Protein 2YZK (pdb70)

Solvent-accessible surface area: 27134 Å² total

Secondary structure (DSSP, 8-state):
-HHHHHHHTSEEEEEEE-TTS-EEEEEE--TTTT-HHHHHHHHHHHHHHHHHHHHH-SEEEEETTTTHHHH--HHHHT--EEEE--PPTTS------BT-PPSSEEEEEEEEESSSHHHHHHHHHHHHTT-EEEEEEEEEE--SSHHHHHH---EEEEEEEHHHHHHHTT---/-HHHHHHTT-EEEEEEE-TTS-EEEEEE--GGGG-HHHHHHHHHHHHHHHHHHHHT-SEEEEETTTTHHHH--HHHHT--EEEE-----BT-PPSSEEEEEEEEESSSHHHHHHHHHHHHTT-EEEEEEEEEE-SSSHHHHHH---EEEEEEEHHHHHHHTT-/-HHHHHHTT-EEEEEEE-TTS-EEEEEE--GGGG-HHHHHHHHHHHHHHHHHHHHTSSEEEEETTTTHHHH--H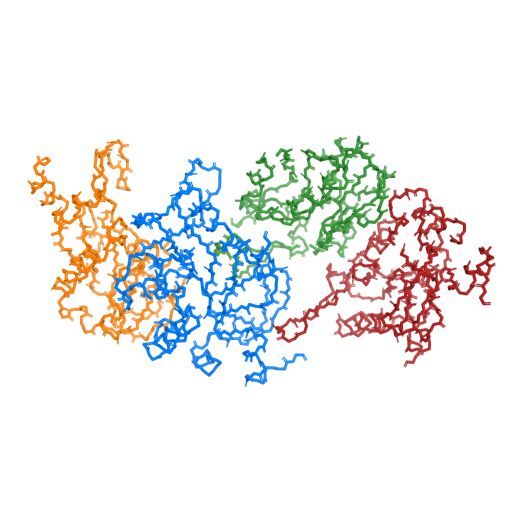HHHT--EEEE----BT-PPSSEEEEEEEEESSSHHHHHHHHHHHHTT-EEEEEEEEEE-SSSHHHHHH---EEEEEEEHHHHHHHHT-/-HHHHHHHTSEEEEEEE-TTS-EEEEEE--TTTT-HHHHHHHHHHHHHHHHHHHHH-SEEEEETTTTHHHH--HHHHT--EEEE--PPTTS-EE---BT-PPSSEEEEEEEEESSSHHHHHHHHHHHHTT-EEEEEEEEEE--SSHHHHHH---EEEEEEEHHHHHHHTT---

Sequence (671 aa):
LAKVLKKRGAVLRGDFVLSSGRRSSVYIDRRLLGDESSYSVALDLLLEVGGQDLARSSAVIGVATGGLPWAALALRLSKPLGYVRPERKGHGTLSQVEGDPPKGRVVVVDDVATTGTSIAKSIEVLRSNGYTVGTALVLVDRGEGAGELLARGVRLVSVATLKTILEKLGWGGLAKVLKKRGAVLRGDFVLSSGRRSSVYIDRRLLGDESSYSVALDLLLEVGGQDLARSSAVIGVATGGLPWAALALRLSKPLGYVRPSQVEGDPPKGRVVVVDDVATTGTSIAKSIEVLRSNGYTVGTALVLVDRGEGAGELLARGVRLVSVATLKTILEKLGWLAKVLKKRGAVLRGDFVLSSGRRSSVYIDRRLLGDESSYSVALDLLLEVGGQDLARSSAVIGVATGGLPWAALALRLSKPLGYVRSQVEGDPPKGRVVVVDDVATTGTSIAKSIEVLRSNGYTVGTALVLVDRGEGAGELLARGVRLVSVATLKTILEKLGWLAKVLKKRGAVLRGDFVLSSGRRSSVYIDRRLLGDESSYSVALDLLLEVGGQDLARSSAVIGVATGGLPWAALALRLSKPLGYVRPERKGHGTLSQVEGDPPKGRVVVVDDVATTGTSIAKSIEVLRSNGYTVGTALVLVDRGEGAGELLARGVRLVSVATLKTILEKLGWGG

Nearest PDB structures (foldseek):
  2yzk-assembly1_B  TM=1.004E+00  e=3.132E-36  Aeropyrum pernix
  2yzk-assembly2_C  TM=9.948E-01  e=4.560E-33  Aeropyrum pernix
  2yzk-assembly2_D  TM=9.717E-01  e=5.375E-31  Aeropyrum pernix
  3m3h-assembly1_A-2  TM=8.315E-01  e=2.868E-12  Bacillus anthracis str. 'Ames Ancestor'
  3dez-assembly1_B  TM=8.670E-01  e=4.030E-11  Streptococcus mutans

InterPro domains:
  IPR000836 Phosphoribosyltransferase domain [PF00156] (69-159)
  IPR000836 Phosphoribosyltransferase domain [cd06223] (52-173)
  IPR004467 Orotate phosphoribosyl transferase domain [TIGR00336] (14-177)
  IPR023031 Orotate phosphoribosyltransferase [MF_01208] (1-186)
  IPR029057 Phosphoribosyltransferase-like [G3DSA:3.40.50.2020] (9-186)
  IPR029057 Phosphoribosyltransferase-like [SSF53271] (6-181)

B-factor: mean 17.28, std 7.79, range [5.37, 73.5]

Foldseek 3Di:
DLVLCVVQVQWPAPWDADPVRDIDRIDGHVSQVVDCVRVVVLLVLQPVQCPVLQLVAQAEEELPDQRVVSRCVCVVSVHQYWYWYDDDPDPPDDTDTHSPRDAEEYEYEHAEAEQQVSVVVRQVRNVVVRHHYAEYEYAEYQPHHNQVVSVVRHHYIYSYYPVVSCVVVVVDD/DLVLQVVLVQKAADWDQDPLRDIDGIDGHCSQVVDPVSVVVLLVLQPVQCPVLQLVFQEEEEQPDQRPVSRCVCVVSVHQYWYPDLPATHRPGDAEEYEYEGAEAAQLSSVVSGQVRCVVVRHHYQEYEYAEYAPNNNQVVSVVRHHYIYSYYVVVSCVVVVD/DLVLQVVQVQKAADWDQDPLRDIDRIDGHVSQVVDPVRVVVLLVLLCVFPVPVQLVAQAEEEQPDARVVSRCVCVVNVHQYWYPVPATHRPGDAEEYEYEGAEAAQLVSVVVRQVRCVVVRHHYQEYEYAEYAPRNNQVVSVVRHHYIYSYYVVVSCVVVVD/DLVLCVVLVQWPAPWDADPVRDTDRIDGHCSQVVDPVSVVVLLVLLCVFCPPLQLVFQEEEEAPDQRVVSRVVCVVSVHQYWYWYDDDPDPPDDTDTHSCGDAEEYEYEGAEAEQLVSVVVRCVRNVVVRHHYAEYEYAEYQPHHNQVVSVVRHHYIYSYYPVVSCVVVVVDD

Organism: Aeropyrum pernix (strain ATCC 700893 / DSM 11879 / JCM 9820 / NBRC 100138 / K1) (NCBI:txid272557)

Radius of gyration: 28.71 Å; Cα contacts (8 Å, |Δi|>4): 1534; chains: 4; bounding box: 90×45×59 Å

Structure (mmCIF, N/CA/C/O backbone):
data_2YZK
#
_entry.id   2YZK
#
_cell.length_a   60.628
_cell.length_b   80.552
_cell.length_c   118.432
_cell.angle_alpha   90.00
_cell.angle_beta   90.00
_cell.angle_gamma   90.00
#
_symmetry.space_group_name_H-M   'P 21 21 21'
#
loop_
_entity.id
_entity.type
_entity.pdbx_description
1 polymer 'Orotate phosphoribosyltransferase'
2 non-polymer 'PHOSPHATE ION'
3 water water
#
loop_
_atom_site.group_PDB
_atom_site.id
_atom_site.type_symbol
_atom_site.label_atom_id
_atom_site.label_alt_id
_atom_site.label_comp_id
_atom_site.label_asym_id
_atom_site.label_entity_id
_atom_site.label_seq_id
_atom_site.pdbx_PDB_ins_code
_atom_site.Cartn_x
_atom_site.Cartn_y
_atom_site.Cartn_z
_atom_site.occupancy
_atom_site.B_iso_or_equiv
_atom_site.auth_seq_id
_atom_site.auth_comp_id
_atom_site.auth_asym_id
_atom_site.auth_atom_id
_atom_site.pdbx_PDB_model_num
ATOM 9 N N . LEU A 1 2 ? 40.081 5.213 6.318 1.00 44.33 2 LEU A N 1
ATOM 10 C CA . LEU A 1 2 ? 41.032 4.648 7.267 1.00 41.17 2 LEU A CA 1
ATOM 11 C C . LEU A 1 2 ? 40.601 3.281 7.783 1.00 38.65 2 LEU A C 1
ATOM 12 O O . LEU A 1 2 ? 41.409 2.357 7.845 1.00 38.18 2 LEU A O 1
ATOM 17 N N . ALA A 1 3 ? 39.329 3.167 8.156 1.00 36.33 3 ALA A N 1
ATOM 18 C CA . ALA A 1 3 ? 38.767 1.929 8.695 1.00 34.06 3 ALA A CA 1
ATOM 19 C C . ALA A 1 3 ? 39.360 0.655 8.096 1.00 32.53 3 ALA A C 1
ATOM 20 O O . ALA A 1 3 ? 39.823 -0.221 8.825 1.00 30.69 3 ALA A O 1
ATOM 22 N N . LYS A 1 4 ? 39.344 0.553 6.771 1.00 30.76 4 LYS A N 1
ATOM 23 C CA . LYS A 1 4 ? 39.877 -0.624 6.098 1.00 30.04 4 LYS A CA 1
ATOM 24 C C . LYS A 1 4 ? 41.361 -0.825 6.394 1.00 27.86 4 LYS A C 1
ATOM 25 O O . LYS A 1 4 ? 41.780 -1.913 6.793 1.00 26.64 4 LYS A O 1
ATOM 31 N N . VAL A 1 5 ? 42.148 0.230 6.201 1.00 25.28 5 VAL A N 1
ATOM 32 C CA . VAL A 1 5 ? 43.588 0.181 6.442 1.00 23.39 5 VAL A CA 1
ATOM 33 C C . VAL A 1 5 ? 43.895 -0.114 7.907 1.00 22.09 5 VAL A C 1
ATOM 34 O O . VAL A 1 5 ? 44.827 -0.856 8.220 1.00 20.71 5 VAL A O 1
ATOM 38 N N . LEU A 1 6 ? 43.106 0.473 8.801 1.00 20.93 6 LEU A N 1
ATOM 39 C CA . LEU A 1 6 ? 43.295 0.275 10.229 1.00 20.84 6 LEU A CA 1
ATOM 40 C C . LEU A 1 6 ? 43.104 -1.187 10.607 1.00 20.94 6 LEU A C 1
ATOM 41 O O . LEU A 1 6 ? 43.898 -1.751 11.359 1.00 19.86 6 LEU A O 1
ATOM 46 N N . LYS A 1 7 ? 42.051 -1.800 10.075 1.00 20.81 7 LYS A N 1
ATOM 47 C CA . LYS A 1 7 ? 41.762 -3.199 10.364 1.00 22.91 7 LYS A CA 1
ATOM 48 C C . LYS A 1 7 ? 42.890 -4.083 9.838 1.00 22.91 7 LYS A C 1
ATOM 49 O O . LYS A 1 7 ? 43.349 -4.996 10.529 1.00 22.81 7 LYS A O 1
ATOM 55 N N . LYS A 1 8 ? 43.339 -3.793 8.620 1.00 22.66 8 LYS A N 1
ATOM 56 C CA . LYS A 1 8 ? 44.412 -4.551 7.976 1.00 22.52 8 LYS A CA 1
ATOM 57 C C . LYS A 1 8 ? 45.697 -4.584 8.802 1.00 20.86 8 LYS A C 1
ATOM 58 O O . LYS A 1 8 ? 46.344 -5.626 8.928 1.00 18.41 8 LYS A O 1
ATOM 64 N N . ARG A 1 9 ? 46.069 -3.432 9.349 1.00 17.12 9 ARG A N 1
ATOM 65 C CA . ARG A 1 9 ? 47.290 -3.314 10.141 1.00 17.63 9 ARG A CA 1
ATOM 66 C C . ARG A 1 9 ? 47.115 -3.612 11.628 1.00 17.64 9 ARG A C 1
ATOM 67 O O . ARG A 1 9 ? 48.071 -3.526 12.394 1.00 17.77 9 ARG A O 1
ATOM 75 N N . GLY A 1 10 ? 45.903 -3.961 12.041 1.00 18.36 10 GLY A N 1
ATOM 76 C CA . GLY A 1 10 ? 45.678 -4.241 13.448 1.00 18.65 10 GLY A CA 1
ATOM 77 C C . GLY A 1 10 ? 45.700 -2.974 14.285 1.00 18.92 10 GLY A C 1
ATOM 78 O O . GLY A 1 10 ? 45.919 -3.022 15.499 1.00 20.45 10 GLY A O 1
ATOM 79 N N . ALA A 1 11 ? 45.480 -1.834 13.638 1.00 18.09 11 ALA A N 1
ATOM 80 C CA . ALA A 1 11 ? 45.469 -0.548 14.330 1.00 18.98 11 ALA A CA 1
ATOM 81 C C . ALA A 1 11 ? 44.187 -0.425 15.152 1.00 19.58 11 ALA A C 1
ATOM 82 O O . ALA A 1 11 ? 44.027 0.490 15.959 1.00 19.30 11 ALA A O 1
ATOM 84 N N . VAL A 1 12 ? 43.271 -1.356 14.918 1.00 20.51 12 VAL A N 1
ATOM 85 C CA . VAL A 1 12 ? 42.014 -1.425 15.648 1.00 23.19 12 VAL A CA 1
ATOM 86 C C . VAL A 1 12 ? 41.932 -2.889 16.054 1.00 23.92 12 VAL A C 1
ATOM 87 O O . VAL A 1 12 ? 41.689 -3.759 15.218 1.00 26.17 12 VAL A O 1
ATOM 91 N N . LEU A 1 13 ? 42.159 -3.155 17.336 1.00 23.11 13 LEU A N 1
ATOM 92 C CA . LEU A 1 13 ? 42.159 -4.516 17.853 1.00 22.45 13 LEU A CA 1
ATOM 93 C C . LEU A 1 13 ? 41.017 -4.834 18.808 1.00 22.21 13 LEU A C 1
ATOM 94 O O . LEU A 1 13 ? 40.731 -4.078 19.736 1.00 20.53 13 LEU A O 1
ATOM 99 N N . ARG A 1 14 ? 40.380 -5.976 18.570 1.00 21.10 14 ARG A N 1
ATOM 100 C CA . ARG A 1 14 ? 39.282 -6.446 19.400 1.00 21.80 14 ARG A CA 1
ATOM 101 C C . ARG A 1 14 ? 39.870 -7.117 20.640 1.00 21.60 14 ARG A C 1
ATOM 102 O O . ARG A 1 14 ? 40.848 -7.857 20.544 1.00 21.95 14 ARG A O 1
ATOM 110 N N . GLY A 1 15 ? 39.273 -6.865 21.800 1.00 21.35 15 GLY A N 1
ATOM 111 C CA . GLY A 1 15 ? 39.769 -7.472 23.021 1.00 20.12 15 GLY A CA 1
ATOM 112 C C . GLY A 1 15 ? 39.040 -6.999 24.261 1.00 19.92 15 GLY A C 1
ATOM 113 O O . GLY A 1 15 ? 37.870 -6.622 24.210 1.00 19.05 15 GLY A O 1
ATOM 114 N N . ASP A 1 16 ? 39.739 -7.024 25.387 1.00 20.03 16 ASP A N 1
ATOM 115 C CA . ASP A 1 16 ? 39.167 -6.596 26.654 1.00 21.32 16 ASP A CA 1
ATOM 116 C C . ASP A 1 16 ? 40.224 -5.718 27.301 1.00 20.46 16 ASP A C 1
ATOM 117 O O . ASP A 1 16 ? 41.211 -6.214 27.843 1.00 22.06 16 ASP A O 1
ATOM 122 N N . PHE A 1 17 ? 40.014 -4.409 27.232 1.00 19.76 17 PHE A N 1
ATOM 123 C CA . PHE A 1 17 ? 40.981 -3.458 27.756 1.00 18.51 17 PHE A CA 1
ATOM 124 C C . PHE A 1 17 ? 40.403 -2.454 28.738 1.00 19.10 17 PHE A C 1
ATOM 125 O O . PHE A 1 17 ? 39.189 -2.323 28.883 1.00 19.56 17 PHE A O 1
ATOM 133 N N . VAL A 1 18 ? 41.308 -1.751 29.409 1.00 19.93 18 VAL A N 1
ATOM 134 C CA . VAL A 1 18 ? 40.964 -0.705 30.359 1.00 19.38 18 VAL A CA 1
ATOM 135 C C . VAL A 1 18 ? 41.751 0.501 29.872 1.00 18.92 18 VAL A C 1
ATOM 136 O O . VAL A 1 18 ? 42.957 0.400 29.659 1.00 18.40 18 VAL A O 1
ATOM 140 N N . LEU A 1 19 ? 41.072 1.628 29.677 1.00 18.97 19 LEU A N 1
ATOM 141 C CA . LEU A 1 19 ? 41.737 2.840 29.203 1.00 19.81 19 LEU A CA 1
ATOM 142 C C . LEU A 1 19 ? 42.100 3.769 30.363 1.00 19.93 19 LEU A C 1
ATOM 143 O O . LEU A 1 19 ? 41.558 3.646 31.463 1.00 20.78 19 LEU A O 1
ATOM 148 N N . SER A 1 20 ? 43.015 4.701 30.108 1.00 20.64 20 SER A N 1
ATOM 149 C CA . SER A 1 20 ? 43.456 5.646 31.132 1.00 22.08 20 SER A CA 1
ATOM 150 C C . SER A 1 20 ? 42.310 6.529 31.609 1.00 22.56 20 SER A C 1
ATOM 151 O O . SER A 1 20 ? 42.442 7.259 32.590 1.00 22.80 20 SER A O 1
ATOM 154 N N . SER A 1 21 ? 41.187 6.465 30.901 1.00 22.81 21 SER A N 1
ATOM 155 C CA . SER A 1 21 ? 40.008 7.238 31.263 1.00 22.90 21 SER A CA 1
ATOM 156 C C . SER A 1 21 ? 39.277 6.484 32.370 1.00 23.23 21 SER A C 1
ATOM 157 O O . SER A 1 21 ? 38.459 7.054 33.096 1.00 24.28 21 SER A O 1
ATOM 160 N N . GLY A 1 22 ? 39.589 5.197 32.491 1.00 22.82 22 GLY A N 1
ATOM 161 C CA . GLY A 1 22 ? 38.958 4.362 33.497 1.00 22.75 22 GLY A CA 1
ATOM 162 C C . GLY A 1 22 ? 37.888 3.474 32.888 1.00 22.16 22 GLY A C 1
ATOM 163 O O . GLY A 1 22 ? 37.421 2.524 33.514 1.00 21.38 22 GLY A O 1
ATOM 164 N N . ARG A 1 23 ? 37.501 3.783 31.655 1.00 21.61 23 ARG A N 1
ATOM 165 C CA . ARG A 1 23 ? 36.473 3.011 30.970 1.00 21.37 23 ARG A CA 1
ATOM 166 C C . ARG A 1 23 ? 36.981 1.676 30.451 1.00 19.77 23 ARG A C 1
ATOM 167 O O . ARG A 1 23 ? 38.149 1.545 30.083 1.00 19.15 23 ARG A O 1
ATOM 175 N N . ARG A 1 24 ? 36.095 0.683 30.431 1.00 17.90 24 ARG A N 1
ATOM 176 C CA . ARG A 1 24 ? 36.437 -0.639 29.916 1.00 17.27 24 ARG A CA 1
ATOM 177 C C . ARG A 1 24 ? 36.096 -0.572 28.433 1.00 16.60 24 ARG A C 1
ATOM 178 O O . ARG A 1 24 ? 35.079 0.008 28.058 1.00 13.82 24 ARG A O 1
ATOM 186 N N . SER A 1 25 ? 36.936 -1.166 27.592 1.00 14.41 25 SER A N 1
ATOM 187 C CA . SER A 1 25 ? 36.715 -1.112 26.153 1.00 14.81 25 SER A CA 1
ATOM 188 C C . SER A 1 25 ? 36.953 -2.446 25.459 1.00 13.52 25 SER A C 1
ATOM 189 O O . SER A 1 25 ? 37.810 -3.224 25.869 1.00 15.45 25 SER A O 1
ATOM 192 N N . SER A 1 26 ? 36.183 -2.699 24.406 1.00 13.41 26 SER A N 1
ATOM 193 C CA . SER A 1 26 ? 36.321 -3.922 23.629 1.00 13.13 26 SER A CA 1
ATOM 194 C C . SER A 1 26 ? 37.301 -3.672 22.484 1.00 12.96 26 SER A C 1
ATOM 195 O O . SER A 1 26 ? 37.607 -4.579 21.707 1.00 13.22 26 SER A O 1
ATOM 198 N N . VAL A 1 27 ? 37.790 -2.439 22.383 1.00 13.16 27 VAL A N 1
ATOM 199 C CA . VAL A 1 27 ? 38.726 -2.090 21.319 1.00 13.42 27 VAL A CA 1
ATOM 200 C C . VAL A 1 27 ? 39.970 -1.353 21.809 1.00 14.48 27 VAL A C 1
ATOM 201 O O . VAL A 1 27 ? 39.906 -0.543 22.733 1.00 13.65 27 VAL A O 1
ATOM 205 N N . TYR A 1 28 ? 41.102 -1.660 21.181 1.00 15.06 28 TYR A N 1
ATOM 206 C CA . TYR A 1 28 ? 42.362 -1.004 21.492 1.00 14.96 28 TYR A CA 1
ATOM 207 C C . TYR A 1 28 ? 42.797 -0.346 20.191 1.00 16.04 28 TYR A C 1
ATOM 208 O O . TYR A 1 28 ? 42.850 -0.995 19.143 1.00 13.39 28 TYR A O 1
ATOM 217 N N . ILE A 1 29 ? 43.101 0.942 20.261 1.00 16.22 29 ILE A N 1
ATOM 218 C CA . ILE A 1 29 ? 43.509 1.692 19.083 1.00 18.01 29 ILE A CA 1
ATOM 219 C C . ILE A 1 29 ? 45.007 1.956 19.103 1.00 18.30 29 ILE A C 1
ATOM 220 O O . ILE A 1 29 ? 45.560 2.348 20.129 1.00 18.63 29 ILE A O 1
ATOM 225 N N . ASP A 1 30 ? 45.668 1.727 17.973 1.00 18.19 30 ASP A N 1
ATOM 226 C CA . ASP A 1 30 ? 47.103 1.970 17.887 1.00 17.20 30 ASP A CA 1
ATOM 227 C C . ASP A 1 30 ? 47.481 2.401 16.476 1.00 17.15 30 ASP A C 1
ATOM 228 O O . ASP A 1 30 ? 47.769 1.574 15.610 1.00 14.40 30 ASP A O 1
ATOM 241 N N . ARG A 1 32 ? 50.090 3.717 15.542 1.00 13.00 32 ARG A N 1
ATOM 242 C CA . ARG A 1 32 ? 51.500 3.471 15.261 1.00 11.10 32 ARG A CA 1
ATOM 243 C C . ARG A 1 32 ? 51.676 2.294 14.306 1.00 10.21 32 ARG A C 1
ATOM 244 O O . ARG A 1 32 ? 52.644 2.239 13.549 1.00 8.89 32 ARG A O 1
ATOM 252 N N . ARG A 1 33 ? 50.737 1.356 14.331 1.00 10.56 33 ARG A N 1
ATOM 253 C CA . ARG A 1 33 ? 50.838 0.191 13.463 1.00 10.94 33 ARG A CA 1
ATOM 254 C C . ARG A 1 33 ? 50.735 0.515 11.976 1.00 10.80 33 ARG A C 1
ATOM 255 O O . ARG A 1 33 ? 51.086 -0.304 11.135 1.00 10.47 33 ARG A O 1
ATOM 263 N N . LEU A 1 34 ? 50.272 1.713 11.642 1.00 10.79 34 LEU A N 1
ATOM 264 C CA . LEU A 1 34 ? 50.179 2.091 10.238 1.00 10.21 34 LEU A CA 1
ATOM 265 C C . LEU A 1 34 ? 51.564 2.419 9.679 1.00 9.97 34 LEU A C 1
ATOM 266 O O . LEU A 1 34 ? 51.788 2.361 8.469 1.00 10.09 34 LEU A O 1
ATOM 271 N N . LEU A 1 35 ? 52.489 2.767 10.567 1.00 8.90 35 LEU A N 1
ATOM 272 C CA . LEU A 1 35 ? 53.838 3.149 10.148 1.00 9.39 35 LEU A CA 1
ATOM 273 C C . LEU A 1 35 ? 54.664 2.024 9.542 1.00 8.26 35 LEU A C 1
ATOM 274 O O . LEU A 1 35 ? 55.543 2.269 8.716 1.00 9.19 35 LEU A O 1
ATOM 279 N N . GLY A 1 36 ? 54.372 0.791 9.940 1.00 8.10 36 GLY A N 1
ATOM 280 C CA . GLY A 1 36 ? 55.129 -0.340 9.431 1.00 9.55 36 GLY A CA 1
ATOM 281 C C . GLY A 1 36 ? 54.740 -0.834 8.046 1.00 11.01 36 GLY A C 1
ATOM 282 O O . GLY A 1 36 ? 55.121 -1.935 7.659 1.00 12.87 36 GLY A O 1
ATOM 283 N N . ASP A 1 37 ? 53.985 -0.033 7.301 1.00 10.65 37 ASP A N 1
ATOM 284 C CA . ASP A 1 37 ? 53.568 -0.410 5.948 1.00 11.77 37 ASP A CA 1
ATOM 285 C C . ASP A 1 37 ? 53.420 0.862 5.116 1.00 12.30 37 ASP A C 1
ATOM 286 O O . ASP A 1 37 ? 52.535 1.673 5.376 1.00 12.13 37 ASP A O 1
ATOM 291 N N . GLU A 1 38 ? 54.284 1.038 4.118 1.00 13.03 38 GLU A N 1
ATOM 292 C CA . GLU A 1 38 ? 54.239 2.238 3.287 1.00 13.60 38 GLU A CA 1
ATOM 293 C C . GLU A 1 38 ? 52.852 2.468 2.696 1.00 13.71 38 GLU A C 1
ATOM 294 O O . GLU A 1 38 ? 52.377 3.596 2.643 1.00 14.31 38 GLU A O 1
ATOM 300 N N . SER A 1 39 ? 52.196 1.397 2.270 1.00 14.16 39 SER A N 1
ATOM 301 C CA . SER A 1 39 ? 50.869 1.532 1.690 1.00 15.55 39 SER A CA 1
ATOM 302 C C . SER A 1 39 ? 49.923 2.191 2.684 1.00 14.32 39 SER A C 1
ATOM 303 O O . SER A 1 39 ? 49.163 3.096 2.333 1.00 15.69 39 SER A O 1
ATOM 306 N N . SER A 1 40 ? 49.994 1.742 3.931 1.00 12.06 40 SER A N 1
ATOM 307 C CA . SER A 1 40 ? 49.132 2.259 4.980 1.00 12.01 40 SER A CA 1
ATOM 308 C C . SER A 1 40 ? 49.458 3.677 5.419 1.00 11.86 40 SER A C 1
ATOM 309 O O . SER A 1 40 ? 48.560 4.519 5.503 1.00 12.14 40 SER A O 1
ATOM 312 N N . TYR A 1 41 ? 50.723 3.970 5.701 1.00 11.31 41 TYR A N 1
ATOM 313 C CA . TYR A 1 41 ? 51.014 5.326 6.138 1.00 11.28 41 TYR A CA 1
ATOM 314 C C . TYR A 1 41 ? 50.838 6.353 5.026 1.00 11.71 41 TYR A C 1
ATOM 315 O O . TYR A 1 41 ? 50.539 7.513 5.302 1.00 10.43 41 TYR A O 1
ATOM 324 N N . SER A 1 42 ? 50.984 5.928 3.773 1.00 11.04 42 SER A N 1
ATOM 325 C CA . SER A 1 42 ? 50.805 6.854 2.662 1.00 13.26 42 SER A CA 1
ATOM 326 C C . SER A 1 42 ? 49.344 7.269 2.547 1.00 12.67 42 SER A C 1
ATOM 327 O O . SER A 1 42 ? 49.046 8.429 2.255 1.00 13.69 42 SER A O 1
ATOM 330 N N . VAL A 1 43 ? 48.436 6.324 2.775 1.00 12.19 43 VAL A N 1
ATOM 331 C CA . VAL A 1 43 ? 47.010 6.624 2.719 1.00 12.31 43 VAL A CA 1
ATOM 332 C C . VAL A 1 43 ? 46.703 7.617 3.838 1.00 11.08 43 VAL A C 1
ATOM 333 O O . VAL A 1 43 ? 45.994 8.606 3.640 1.00 10.80 43 VAL A O 1
ATOM 337 N N . ALA A 1 44 ? 47.269 7.354 5.011 1.00 9.67 44 ALA A N 1
ATOM 338 C CA . ALA A 1 44 ? 47.065 8.204 6.180 1.00 10.33 44 ALA A CA 1
ATOM 339 C C . ALA A 1 44 ? 47.591 9.610 5.941 1.00 9.88 44 ALA A C 1
ATOM 340 O O . ALA A 1 44 ? 46.928 10.589 6.272 1.00 9.72 44 ALA A O 1
ATOM 342 N N . LEU A 1 45 ? 48.786 9.706 5.369 1.00 9.39 45 LEU A N 1
ATOM 343 C CA . LEU A 1 45 ? 49.384 11.004 5.103 1.00 9.16 45 LEU A CA 1
ATOM 344 C C . LEU A 1 45 ? 48.549 11.805 4.116 1.00 10.43 45 LEU A C 1
ATOM 345 O O . LEU A 1 45 ? 48.353 13.007 4.297 1.00 9.35 45 LEU A O 1
ATOM 350 N N . ASP A 1 46 ? 48.056 11.144 3.074 1.00 9.92 46 ASP A N 1
ATOM 351 C CA . ASP A 1 46 ? 47.251 11.843 2.086 1.00 11.40 46 ASP A CA 1
ATOM 352 C C . ASP A 1 46 ? 45.969 12.381 2.706 1.00 11.34 46 ASP A C 1
ATOM 353 O O . ASP A 1 46 ? 45.532 13.486 2.382 1.00 9.26 46 ASP A O 1
ATOM 358 N N . LEU A 1 47 ? 45.368 11.602 3.599 1.00 10.19 47 LEU A N 1
ATOM 359 C CA . LEU A 1 47 ? 44.140 12.034 4.258 1.00 11.56 47 LEU A CA 1
ATOM 360 C C . LEU A 1 47 ? 44.422 13.196 5.213 1.00 10.08 47 LEU A C 1
ATOM 361 O O . LEU A 1 47 ? 43.608 14.106 5.347 1.00 11.81 47 LEU A O 1
ATOM 366 N N . LEU A 1 48 ? 45.575 13.164 5.876 1.00 8.56 48 LEU A N 1
ATOM 367 C CA . LEU A 1 48 ? 45.952 14.239 6.792 1.00 9.47 48 LEU A CA 1
ATOM 368 C C . LEU A 1 48 ? 46.168 15.542 6.016 1.00 9.48 48 LEU A C 1
ATOM 369 O O . LEU A 1 48 ? 45.774 16.619 6.464 1.00 10.13 48 LEU A O 1
ATOM 374 N N . LEU A 1 49 ? 46.798 15.437 4.851 1.00 10.79 49 LEU A N 1
ATOM 375 C CA . LEU A 1 49 ? 47.058 16.614 4.031 1.00 10.81 49 LEU A CA 1
ATOM 376 C C . LEU A 1 49 ? 45.732 17.190 3.572 1.00 13.22 49 LEU A C 1
ATOM 377 O O . LEU A 1 49 ? 45.531 18.402 3.571 1.00 13.20 49 LEU A O 1
ATOM 382 N N . GLU A 1 50 ? 44.818 16.300 3.205 1.00 14.42 50 GLU A N 1
ATOM 383 C CA . GLU A 1 50 ? 43.493 16.694 2.750 1.00 16.47 50 GLU A CA 1
ATOM 384 C C . GLU A 1 50 ? 42.697 17.444 3.821 1.00 15.77 50 GLU A C 1
ATOM 385 O O . GLU A 1 50 ? 42.174 18.527 3.562 1.00 14.73 50 GLU A O 1
ATOM 391 N N . VAL A 1 51 ? 42.598 16.873 5.018 1.00 13.11 51 VAL A N 1
ATOM 392 C CA . VAL A 1 51 ? 41.842 17.523 6.086 1.00 13.81 51 VAL A CA 1
ATOM 393 C C . VAL A 1 51 ? 42.580 18.729 6.653 1.00 14.76 51 VAL A C 1
ATOM 394 O O . VAL A 1 51 ? 41.951 19.679 7.127 1.00 14.30 51 VAL A O 1
ATOM 398 N N . GLY A 1 52 ? 43.910 18.691 6.599 1.00 13.58 52 GLY A N 1
ATOM 399 C CA . GLY A 1 52 ? 44.706 19.802 7.091 1.00 13.82 52 GLY A CA 1
ATOM 400 C C . GLY A 1 52 ? 44.412 21.029 6.249 1.00 14.66 52 GLY A C 1
ATOM 401 O O . GLY A 1 52 ? 44.521 22.164 6.708 1.00 14.04 52 GLY A O 1
ATOM 402 N N . GLY A 1 53 ? 44.043 20.783 4.997 1.00 15.31 53 GLY A N 1
ATOM 403 C CA . GLY A 1 53 ? 43.707 21.862 4.084 1.00 14.94 53 GLY A CA 1
ATOM 404 C C . GLY A 1 53 ? 44.707 22.997 3.968 1.00 14.36 53 GLY A C 1
ATOM 405 O O . GLY A 1 53 ? 45.919 22.793 4.033 1.00 13.18 53 GLY A O 1
ATOM 406 N N . GLN A 1 54 ? 44.189 24.207 3.789 1.00 13.91 54 GL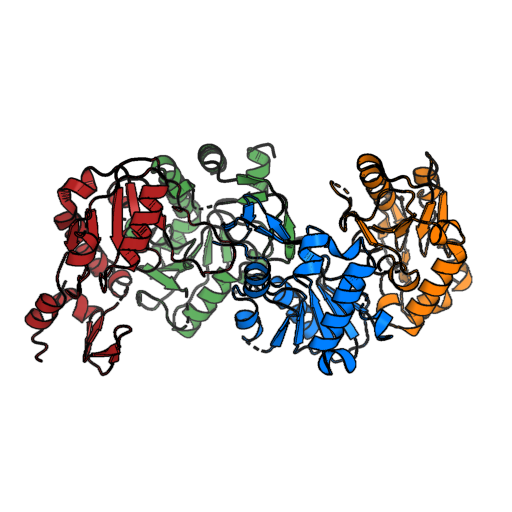N A N 1
ATOM 407 C CA . GLN A 1 54 ? 45.040 25.378 3.638 1.00 14.73 54 GLN A CA 1
ATOM 408 C C . GLN A 1 54 ? 45.782 25.781 4.908 1.00 14.27 54 GLN A C 1
ATOM 409 O O . GLN A 1 54 ? 46.863 26.360 4.829 1.00 13.93 54 GLN A O 1
ATOM 415 N N . ASP A 1 55 ? 45.211 25.481 6.072 1.00 14.63 55 ASP A N 1
ATOM 416 C CA . ASP A 1 55 ? 45.867 25.818 7.335 1.00 15.85 55 ASP A CA 1
ATOM 417 C C . ASP A 1 55 ? 47.228 25.130 7.383 1.00 15.64 55 ASP A C 1
ATOM 418 O O . ASP A 1 55 ? 48.237 25.742 7.725 1.00 15.33 55 ASP A O 1
ATOM 423 N N . LEU A 1 56 ? 47.242 23.849 7.037 1.00 14.86 56 LEU A N 1
ATOM 424 C CA . LEU A 1 56 ? 48.476 23.080 7.035 1.00 13.52 56 LEU A CA 1
ATOM 425 C C . LEU A 1 56 ? 49.374 23.532 5.883 1.00 13.85 56 LEU A C 1
ATOM 426 O O . LEU A 1 56 ? 50.573 23.754 6.068 1.00 12.60 56 LEU A O 1
ATOM 431 N N . ALA A 1 57 ? 48.779 23.701 4.703 1.00 13.96 57 ALA A N 1
ATOM 432 C CA . ALA A 1 57 ? 49.521 24.105 3.516 1.00 14.54 57 ALA A CA 1
ATOM 433 C C . ALA A 1 57 ? 50.216 25.456 3.626 1.00 15.99 57 ALA A C 1
ATOM 434 O O . ALA A 1 57 ? 51.255 25.667 3.002 1.00 15.05 57 ALA A O 1
ATOM 436 N N . ARG A 1 58 ? 49.660 26.370 4.414 1.00 15.48 58 ARG A N 1
ATOM 437 C CA . ARG A 1 58 ? 50.262 27.694 4.550 1.00 18.19 58 ARG A CA 1
ATOM 438 C C . ARG A 1 58 ? 51.040 27.863 5.853 1.00 16.80 58 ARG A C 1
ATOM 439 O O . ARG A 1 58 ? 51.665 28.900 6.076 1.00 16.65 58 ARG A O 1
ATOM 447 N N . SER A 1 59 ? 51.006 26.847 6.708 1.00 15.46 59 SER A N 1
ATOM 448 C CA . SER A 1 59 ? 51.701 26.906 7.992 1.00 15.15 59 SER A CA 1
ATOM 449 C C . SER A 1 59 ? 53.190 27.173 7.822 1.00 13.79 59 SER A C 1
ATOM 450 O O . SER A 1 59 ? 53.805 26.704 6.867 1.00 14.73 59 SER A O 1
ATOM 453 N N . SER A 1 60 ? 53.776 27.924 8.750 1.00 12.27 60 SER A N 1
ATOM 454 C CA . SER A 1 60 ? 55.206 28.202 8.665 1.00 12.90 60 SER A CA 1
ATOM 455 C C . SER A 1 60 ? 55.979 26.973 9.139 1.00 12.44 60 SER A C 1
ATOM 456 O O . SER A 1 60 ? 57.163 26.818 8.837 1.00 13.39 60 SER A O 1
ATOM 459 N N . ALA A 1 61 ? 55.302 26.096 9.875 1.00 9.22 61 ALA A N 1
ATOM 460 C CA . ALA A 1 61 ? 55.925 24.877 10.377 1.00 8.08 61 ALA A CA 1
ATOM 461 C C . ALA A 1 61 ? 54.884 23.866 10.841 1.00 7.92 61 ALA A C 1
ATOM 462 O O . ALA A 1 61 ? 53.761 24.231 11.174 1.00 8.07 61 ALA A O 1
ATOM 464 N N . VAL A 1 62 ? 55.264 22.593 10.838 1.00 7.62 62 VAL A N 1
ATOM 465 C CA . VAL A 1 62 ? 54.383 21.534 11.307 1.00 8.85 62 VAL A CA 1
ATOM 466 C C . VAL A 1 62 ? 54.961 21.135 12.663 1.00 8.10 62 VAL A C 1
ATOM 467 O O . VAL A 1 62 ? 56.161 20.900 12.777 1.00 9.68 62 VAL A O 1
ATOM 471 N N . ILE A 1 63 ? 54.120 21.078 13.689 1.00 8.67 63 ILE A N 1
ATOM 472 C CA . ILE A 1 63 ? 54.586 20.716 15.025 1.00 8.60 63 ILE A CA 1
ATOM 473 C C . ILE A 1 63 ? 53.970 19.397 15.471 1.00 9.06 63 ILE A C 1
ATOM 474 O O . ILE A 1 63 ? 52.746 19.234 15.450 1.00 10.16 63 ILE A O 1
ATOM 479 N N . GLY A 1 64 ? 54.816 18.460 15.884 1.00 9.00 64 GLY A N 1
ATOM 480 C CA . GLY A 1 64 ? 54.300 17.181 16.339 1.00 9.67 64 GLY A CA 1
ATOM 481 C C . GLY A 1 64 ? 54.210 17.092 17.852 1.00 9.71 64 GLY A C 1
ATOM 482 O O . GLY A 1 64 ? 55.007 17.702 18.557 1.00 9.31 64 GLY A O 1
ATOM 483 N N . VAL A 1 65 ? 53.216 16.365 18.354 1.00 10.73 65 VAL A N 1
ATOM 484 C CA . VAL A 1 65 ? 53.069 16.158 19.794 1.00 11.79 65 VAL A CA 1
ATOM 485 C C . VAL A 1 65 ? 53.875 14.876 20.033 1.00 12.82 65 VAL A C 1
ATOM 486 O O . VAL A 1 65 ? 53.454 13.784 19.647 1.00 12.64 65 VAL A O 1
ATOM 490 N N . ALA A 1 66 ? 55.156 15.092 20.400 1.00 13.24 66 ALA A N 1
ATOM 491 C CA . ALA A 1 66 ? 55.823 13.843 20.779 1.00 15.78 66 ALA A CA 1
ATOM 492 C C . ALA A 1 66 ? 55.181 12.875 21.742 1.00 16.21 66 ALA A C 1
ATOM 493 O O . ALA A 1 66 ? 54.857 13.201 22.885 1.00 16.89 66 ALA A O 1
ATOM 495 N N . THR A 1 67 ? 55.082 11.609 21.271 1.00 17.18 67 THR A N 1
ATOM 496 C CA . THR A 1 67 ? 55.921 10.763 20.456 1.00 14.59 67 THR A CA 1
ATOM 497 C C . THR A 1 67 ? 55.163 10.262 19.239 1.00 13.76 67 THR A C 1
ATOM 498 O O . THR A 1 67 ? 55.695 10.292 18.144 1.00 16.29 67 THR A O 1
ATOM 502 N N . GLY A 1 68 ? 54.013 9.815 19.750 1.00 14.95 68 GLY A N 1
ATOM 503 C CA . GLY A 1 68 ? 52.836 9.462 18.974 1.00 13.13 68 GLY A CA 1
ATOM 504 C C . GLY A 1 68 ? 52.654 10.226 17.674 1.00 13.00 68 GLY A C 1
ATOM 505 O O . GLY A 1 68 ? 52.575 9.632 16.596 1.00 10.73 68 GLY A O 1
ATOM 506 N N . GLY A 1 69 ? 52.595 11.548 17.764 1.00 10.56 69 GLY A N 1
ATOM 507 C CA . GLY A 1 69 ? 52.395 12.337 16.563 1.00 9.91 69 GLY A CA 1
ATOM 508 C C . GLY A 1 69 ? 53.667 12.748 15.845 1.00 9.41 69 GLY A C 1
ATOM 509 O O . GLY A 1 69 ? 53.602 13.343 14.770 1.00 9.24 69 GLY A O 1
ATOM 510 N N . LEU A 1 70 ? 54.821 12.412 16.412 1.00 8.53 70 LEU A N 1
ATOM 511 C CA . LEU A 1 70 ? 56.088 12.815 15.809 1.00 9.90 70 LEU A CA 1
ATOM 512 C C . LEU A 1 70 ? 56.387 12.252 14.417 1.00 8.90 70 LEU A C 1
ATOM 513 O O . LEU A 1 70 ? 56.761 13.001 13.521 1.00 9.44 70 LEU A O 1
ATOM 518 N N . PRO A 1 71 ? 56.227 10.935 14.208 1.00 8.61 71 PRO A N 1
ATOM 519 C CA . PRO A 1 71 ? 56.518 10.425 12.862 1.00 7.97 71 PRO A CA 1
ATOM 520 C C . PRO A 1 71 ? 55.613 11.072 11.822 1.00 8.43 71 PRO A C 1
ATOM 521 O O . PRO A 1 71 ? 56.049 11.405 10.715 1.00 9.49 71 PRO A O 1
ATOM 525 N N . TRP A 1 72 ? 54.346 11.251 12.186 1.00 8.05 72 TRP A N 1
ATOM 526 C CA . TRP A 1 72 ? 53.380 11.859 11.286 1.00 8.42 72 TRP A CA 1
ATOM 527 C C . TRP A 1 72 ? 53.748 13.297 10.949 1.00 8.26 72 TRP A C 1
ATOM 528 O O . TRP A 1 72 ? 53.701 13.695 9.785 1.00 8.05 72 TRP A O 1
ATOM 539 N N . ALA A 1 73 ? 54.122 14.068 11.966 1.00 9.05 73 ALA A N 1
ATOM 540 C CA . ALA A 1 73 ? 54.505 15.460 11.764 1.00 8.10 73 ALA A CA 1
ATOM 541 C C . ALA A 1 73 ? 55.750 15.542 10.890 1.00 9.37 73 ALA A C 1
ATOM 542 O O . ALA A 1 73 ? 55.830 16.371 9.982 1.00 9.62 73 ALA A O 1
ATOM 544 N N . ALA A 1 74 ? 56.723 14.677 11.164 1.00 8.88 74 ALA A N 1
ATOM 545 C CA . ALA A 1 74 ? 57.963 14.674 10.392 1.00 11.71 74 ALA A CA 1
ATOM 546 C C . ALA A 1 74 ? 57.703 14.337 8.926 1.00 12.37 74 ALA A C 1
ATOM 547 O O . ALA A 1 74 ? 58.267 14.964 8.034 1.00 10.89 74 ALA A O 1
ATOM 557 N N . LEU A 1 76 ? 54.860 14.718 7.283 1.00 8.94 76 LEU A N 1
ATOM 558 C CA . LEU A 1 76 ? 54.095 15.810 6.683 1.00 8.21 76 LEU A CA 1
ATOM 559 C C . LEU A 1 76 ? 55.012 16.984 6.352 1.00 8.14 76 LEU A C 1
ATOM 560 O O . LEU A 1 76 ? 54.882 17.612 5.299 1.00 8.75 76 LEU A O 1
ATOM 565 N N . ALA A 1 77 ? 55.937 17.284 7.257 1.00 7.92 77 ALA A N 1
ATOM 566 C CA . ALA A 1 77 ? 56.871 18.382 7.040 1.00 9.10 77 ALA A CA 1
ATOM 567 C C . ALA A 1 77 ? 57.732 18.116 5.806 1.00 9.02 77 ALA A C 1
ATOM 568 O O . ALA A 1 77 ? 57.965 19.019 5.003 1.00 8.82 77 ALA A O 1
ATOM 570 N N . LEU A 1 78 ? 58.196 16.879 5.645 1.00 9.75 78 LEU A N 1
ATOM 571 C CA . LEU A 1 78 ? 59.014 16.534 4.484 1.00 10.31 78 LEU A CA 1
ATOM 572 C C . LEU A 1 78 ? 58.193 16.635 3.193 1.00 10.36 78 LEU A C 1
ATOM 573 O O . LEU A 1 78 ? 58.670 17.155 2.180 1.00 9.63 78 LEU A O 1
ATOM 578 N N . ARG A 1 79 ? 56.958 16.139 3.232 1.00 11.15 79 ARG A N 1
ATOM 579 C CA . ARG A 1 79 ? 56.090 16.186 2.056 1.00 11.86 79 ARG A CA 1
ATOM 580 C C . ARG A 1 79 ? 55.830 17.630 1.641 1.00 11.91 79 ARG A C 1
ATOM 581 O O . ARG A 1 79 ? 55.740 17.939 0.454 1.00 11.82 79 ARG A O 1
ATOM 589 N N . LEU A 1 80 ? 55.718 18.515 2.622 1.00 11.23 80 LEU A N 1
ATOM 590 C CA . LEU A 1 80 ? 55.438 19.921 2.351 1.00 11.46 80 LEU A CA 1
ATOM 591 C C . LEU A 1 80 ? 56.689 20.792 2.279 1.00 12.00 80 LEU A C 1
ATOM 592 O O . LEU A 1 80 ? 56.593 22.004 2.069 1.00 12.01 80 LEU A O 1
ATOM 597 N N . SER A 1 81 ? 57.857 20.178 2.438 1.00 11.27 81 SER A N 1
ATOM 598 C CA . SER A 1 81 ? 59.118 20.914 2.409 1.00 12.05 81 SER A CA 1
ATOM 599 C C . SER A 1 81 ? 59.054 22.056 3.418 1.00 12.68 81 SER A C 1
ATOM 600 O O . SER A 1 81 ? 59.493 23.171 3.143 1.00 12.47 81 SER A O 1
ATOM 603 N N . LYS A 1 82 ? 58.500 21.761 4.591 1.00 12.03 82 LYS A N 1
ATOM 604 C CA . LYS A 1 82 ? 58.355 22.750 5.652 1.00 11.80 82 LYS A CA 1
ATOM 605 C C . LYS A 1 82 ? 59.159 22.406 6.896 1.00 11.78 82 LYS A C 1
ATOM 606 O O . LYS A 1 82 ? 59.542 21.258 7.103 1.00 9.91 82 LYS A O 1
ATOM 612 N N . PRO A 1 83 ? 59.431 23.418 7.736 1.00 11.65 83 PRO A N 1
ATOM 613 C CA . PRO A 1 83 ? 60.179 23.251 8.982 1.00 11.10 83 PRO A CA 1
ATOM 614 C C . PRO A 1 83 ? 59.391 22.331 9.915 1.00 11.91 83 PRO A C 1
ATOM 615 O O . PRO A 1 83 ? 58.158 22.292 9.868 1.00 10.86 83 PRO A O 1
ATOM 619 N N . LEU A 1 84 ? 60.106 21.584 10.751 1.00 10.06 84 LEU A N 1
ATOM 620 C CA . LEU A 1 84 ? 59.466 20.696 11.706 1.00 9.68 84 LEU A CA 1
ATOM 621 C C . LEU A 1 84 ? 59.858 21.107 13.115 1.00 9.46 84 LEU A C 1
ATOM 622 O O . LEU A 1 84 ? 60.955 21.610 13.354 1.00 9.87 84 LEU A O 1
ATOM 627 N N . GLY A 1 85 ? 58.936 20.903 14.043 1.00 9.57 85 GLY A N 1
ATOM 628 C CA . GLY A 1 85 ? 59.201 21.193 15.436 1.00 9.79 85 GLY A CA 1
ATOM 629 C C . GLY A 1 85 ? 58.358 20.202 16.208 1.00 8.98 85 GLY A C 1
ATOM 630 O O . GLY A 1 85 ? 57.486 19.547 15.629 1.00 7.74 85 GLY A O 1
ATOM 631 N N . TYR A 1 86 ? 58.620 20.056 17.500 1.00 9.10 86 TYR A N 1
ATOM 632 C CA . TYR A 1 86 ? 57.820 19.148 18.307 1.00 9.09 86 TYR A CA 1
ATOM 633 C C . TYR A 1 86 ? 57.972 19.421 19.780 1.00 8.44 86 TYR A C 1
ATOM 634 O O . TYR A 1 86 ? 58.970 19.997 20.231 1.00 7.91 86 TYR A O 1
ATOM 643 N N . VAL A 1 87 ? 56.952 19.024 20.526 1.00 9.51 87 VAL A N 1
ATOM 644 C CA . VAL A 1 87 ? 56.936 19.220 21.962 1.00 12.20 87 VAL A CA 1
ATOM 645 C C . VAL A 1 87 ? 56.711 17.881 22.633 1.00 14.41 87 VAL A C 1
ATOM 646 O O . VAL A 1 87 ? 55.802 17.140 22.263 1.00 15.32 87 VAL A O 1
ATOM 650 N N . ARG A 1 88 ? 57.547 17.574 23.616 1.00 16.64 88 ARG A N 1
ATOM 651 C CA . ARG A 1 88 ? 57.429 16.318 24.334 1.00 19.25 88 ARG A CA 1
ATOM 652 C C . ARG A 1 88 ? 56.997 16.536 25.773 1.00 20.41 88 ARG A C 1
ATOM 653 O O . ARG A 1 88 ? 57.338 17.547 26.385 1.00 19.31 88 ARG A O 1
ATOM 661 N N . PRO A 1 89 ? 56.218 15.594 26.326 1.00 21.51 89 PRO A N 1
ATOM 662 C CA . PRO A 1 89 ? 55.769 15.719 27.715 1.00 23.16 89 PRO A CA 1
ATOM 663 C C . PRO A 1 89 ? 56.954 15.350 28.610 1.00 24.45 89 PRO A C 1
ATOM 664 O O . PRO A 1 89 ? 57.392 14.203 28.623 1.00 25.58 89 PRO A O 1
ATOM 668 N N . GLU A 1 90 ? 57.477 16.331 29.339 1.00 24.75 90 GLU A N 1
ATOM 669 C CA . GLU A 1 90 ? 58.626 16.119 30.216 1.00 24.95 90 GLU A CA 1
ATOM 670 C C . GLU A 1 90 ? 58.233 15.640 31.613 1.00 23.86 90 GLU A C 1
ATOM 671 O O . GLU A 1 90 ? 57.162 15.971 32.114 1.00 23.63 90 GLU A O 1
ATOM 677 N N . ARG A 1 91 ? 59.108 14.853 32.233 1.00 23.86 91 ARG A N 1
ATOM 678 C CA . ARG A 1 91 ? 58.876 14.361 33.589 1.00 23.46 91 ARG A CA 1
ATOM 679 C C . ARG A 1 91 ? 58.872 15.599 34.488 1.00 22.71 91 ARG A C 1
ATOM 680 O O . ARG A 1 91 ? 59.745 16.460 34.373 1.00 21.38 91 ARG A O 1
ATOM 688 N N . LYS A 1 92 ? 57.896 15.679 35.386 1.00 20.64 92 LYS A N 1
ATOM 689 C CA . LYS A 1 92 ? 57.737 16.834 36.266 1.00 20.09 92 LYS A CA 1
ATOM 690 C C . LYS A 1 92 ? 58.537 16.862 37.569 1.00 19.13 92 LYS A C 1
ATOM 691 O O . LYS A 1 92 ? 58.850 15.824 38.157 1.00 19.65 92 LYS A O 1
ATOM 697 N N . GLY A 1 93 ? 58.853 18.078 38.011 1.00 18.35 93 GLY A N 1
ATOM 698 C CA . GLY A 1 93 ? 59.582 18.268 39.254 1.00 16.31 93 GLY A CA 1
ATOM 699 C C . GLY A 1 93 ? 61.092 18.185 39.185 1.00 16.84 93 GLY A C 1
ATOM 700 O O . GLY A 1 93 ? 61.757 18.139 40.223 1.00 15.35 93 GLY A O 1
ATOM 701 N N . HIS A 1 94 ? 61.646 18.186 37.977 1.00 15.13 94 HIS A N 1
ATOM 702 C CA . HIS A 1 94 ? 63.093 18.085 37.823 1.00 15.13 94 HIS A CA 1
ATOM 703 C C . HIS A 1 94 ? 63.779 19.384 37.422 1.00 13.92 94 HIS A C 1
ATOM 704 O O . HIS A 1 94 ? 64.999 19.413 37.241 1.00 14.57 94 HIS A O 1
ATOM 711 N N . GLY A 1 95 ? 63.002 20.452 37.281 1.00 12.48 95 GLY A N 1
ATOM 712 C CA . GLY A 1 95 ? 63.573 21.729 36.895 1.00 13.69 95 GLY A CA 1
ATOM 713 C C . GLY A 1 95 ? 63.711 21.875 35.391 1.00 14.11 95 GLY A C 1
ATOM 714 O O . GLY A 1 95 ? 64.430 22.747 34.905 1.00 13.77 95 GLY A O 1
ATOM 715 N N . THR A 1 96 ? 63.018 21.019 34.650 1.00 14.33 96 THR A N 1
ATOM 716 C CA . THR A 1 96 ? 63.067 21.061 33.196 1.00 13.97 96 THR A CA 1
ATOM 717 C C . THR A 1 96 ? 62.235 22.220 32.664 1.00 13.42 96 THR A C 1
ATOM 718 O O . THR A 1 96 ? 61.155 22.507 33.177 1.00 14.51 96 THR A O 1
ATOM 722 N N . LEU A 1 97 ? 62.749 22.884 31.638 1.00 13.09 97 LEU A N 1
ATOM 723 C CA . LEU A 1 97 ? 62.052 23.996 31.008 1.00 14.71 97 LEU A CA 1
ATOM 724 C C . LEU A 1 97 ? 61.622 23.503 29.628 1.00 14.92 97 LEU A C 1
ATOM 725 O O . LEU A 1 97 ? 62.440 22.997 28.860 1.00 14.97 97 LEU A O 1
ATOM 730 N N . SER A 1 98 ? 60.337 23.643 29.324 1.00 15.83 98 SER A N 1
ATOM 731 C CA . SER A 1 98 ? 59.806 23.188 28.044 1.00 17.23 98 SER A CA 1
ATOM 732 C C . SER A 1 98 ? 60.399 23.950 26.873 1.00 15.75 98 SER A C 1
ATOM 733 O O . SER A 1 98 ? 60.896 25.067 27.019 1.00 15.56 98 SER A O 1
ATOM 736 N N . GLN A 1 99 ? 60.353 23.337 25.699 1.00 15.90 99 GLN A N 1
ATOM 737 C CA . GLN A 1 99 ? 60.882 23.983 24.515 1.00 14.45 99 GLN A CA 1
ATOM 738 C C . GLN A 1 99 ? 60.293 23.346 23.276 1.00 13.17 99 GLN A C 1
ATOM 739 O O . GLN A 1 99 ? 59.801 22.222 23.321 1.00 11.58 99 GLN A O 1
ATOM 745 N N . VAL A 1 100 ? 60.323 24.087 22.176 1.00 10.83 100 VAL A N 1
ATOM 746 C CA . VAL A 1 100 ? 59.829 23.573 20.908 1.00 11.16 100 VAL A CA 1
ATOM 747 C C . VAL A 1 100 ? 61.076 23.024 20.218 1.00 11.51 100 VAL A C 1
ATOM 748 O O . VAL A 1 100 ? 61.855 23.766 19.614 1.00 11.70 100 VAL A O 1
ATOM 752 N N . GLU A 1 101 ? 61.274 21.717 20.346 1.00 10.63 101 GLU A N 1
ATOM 753 C CA . GLU A 1 101 ? 62.432 21.061 19.760 1.00 11.52 101 GLU A CA 1
ATOM 754 C C . GLU A 1 101 ? 62.430 21.247 18.250 1.00 11.73 101 GLU A C 1
ATOM 755 O O . GLU A 1 101 ? 61.392 21.153 17.604 1.00 12.36 101 GLU A O 1
ATOM 761 N N . GLY A 1 102 ? 63.603 21.536 17.699 1.00 11.71 102 GLY A N 1
ATOM 762 C CA . GLY A 1 102 ? 63.712 21.772 16.272 1.00 12.04 102 GLY A CA 1
ATOM 763 C C . GLY A 1 102 ? 63.876 23.265 16.020 1.00 11.86 102 GLY A C 1
ATOM 764 O O . GLY A 1 102 ? 64.482 23.681 15.033 1.00 11.46 102 GLY A O 1
ATOM 765 N N . ASP A 1 103 ? 63.325 24.065 16.931 1.00 12.33 103 ASP A N 1
ATOM 766 C CA . ASP A 1 103 ? 63.396 25.523 16.856 1.00 13.25 103 ASP A CA 1
ATOM 767 C C . ASP A 1 103 ? 63.037 26.120 15.490 1.00 11.86 103 ASP A C 1
ATOM 768 O O . ASP A 1 103 ? 63.807 26.876 14.896 1.00 12.27 103 ASP A O 1
ATOM 773 N N . PRO A 1 104 ? 61.859 25.772 14.963 1.00 10.56 104 PRO A N 1
ATOM 774 C CA . PRO A 1 104 ? 61.490 26.340 13.664 1.00 11.13 104 PRO A CA 1
ATOM 775 C C . PRO A 1 104 ? 61.246 27.842 13.841 1.00 11.47 104 PRO A C 1
ATOM 776 O O . PRO A 1 104 ? 60.992 28.304 14.948 1.00 10.53 104 PRO A O 1
ATOM 780 N N . PRO A 1 105 ? 61.338 28.624 12.756 1.00 13.35 105 PRO A N 1
ATOM 781 C CA . PRO A 1 105 ? 61.116 30.074 12.848 1.00 14.32 105 PRO A CA 1
ATOM 782 C C . PRO A 1 105 ? 59.737 30.431 13.412 1.00 15.38 105 PRO A C 1
ATOM 783 O O . PRO A 1 105 ? 58.757 29.722 13.172 1.00 14.12 105 PRO A O 1
ATOM 787 N N . LYS A 1 106 ? 59.678 31.523 14.172 1.00 15.57 106 LYS A N 1
ATOM 788 C CA . LYS A 1 106 ? 58.426 31.995 14.756 1.00 17.45 106 LYS A CA 1
ATOM 789 C C . LYS A 1 106 ? 57.425 32.256 13.643 1.00 15.78 106 LYS A C 1
ATOM 790 O O . LYS A 1 106 ? 57.776 32.810 12.597 1.00 18.37 106 LYS A O 1
ATOM 796 N N . GLY A 1 107 ? 56.178 31.858 13.875 1.00 15.88 107 GLY A N 1
ATOM 797 C CA . GLY A 1 107 ? 55.139 32.046 12.883 1.00 14.25 107 GLY A CA 1
ATOM 798 C C . GLY A 1 107 ? 53.937 31.191 13.220 1.00 14.55 107 GLY A C 1
ATOM 799 O O . GLY A 1 107 ? 53.841 30.651 14.322 1.00 14.13 107 GLY A O 1
ATOM 800 N N . ARG A 1 108 ? 53.019 31.059 12.273 1.00 13.95 108 ARG A N 1
ATOM 801 C CA . ARG A 1 108 ? 51.821 30.266 12.489 1.00 14.66 108 ARG A CA 1
ATOM 802 C C . ARG A 1 108 ? 52.104 28.796 12.197 1.00 13.82 108 ARG A C 1
ATOM 803 O O . ARG A 1 108 ? 52.659 28.460 11.153 1.00 13.34 108 ARG A O 1
ATOM 811 N N . VAL A 1 109 ? 51.724 27.924 13.122 1.00 11.37 109 VAL A N 1
ATOM 812 C CA . VAL A 1 109 ? 51.956 26.496 12.944 1.00 11.68 109 VAL A CA 1
ATOM 813 C C . VAL A 1 109 ? 50.690 25.674 13.150 1.00 11.68 109 VAL A C 1
ATOM 814 O O . VAL A 1 109 ? 49.678 26.175 13.638 1.00 11.12 109 VAL A O 1
ATOM 818 N N . VAL A 1 110 ? 50.762 24.406 12.765 1.00 10.93 110 VAL A N 1
ATOM 819 C CA . VAL A 1 110 ? 49.661 23.473 12.953 1.00 10.82 110 VAL A CA 1
ATOM 820 C C . VAL A 1 110 ? 50.248 22.331 13.772 1.00 10.83 110 VAL A C 1
ATOM 821 O O . VAL A 1 110 ? 51.329 21.833 13.453 1.00 9.42 110 VAL A O 1
ATOM 825 N N . VAL A 1 111 ? 49.561 21.935 14.840 1.00 9.64 111 VAL A N 1
ATOM 826 C CA . VAL A 1 111 ? 50.046 20.836 15.667 1.00 10.83 111 VAL A CA 1
ATOM 827 C C . VAL A 1 111 ? 49.423 19.537 15.181 1.00 10.78 111 VAL A C 1
ATOM 828 O O . VAL A 1 111 ? 48.272 19.516 14.741 1.00 9.36 111 VAL A O 1
ATOM 832 N N . VAL A 1 112 ? 50.197 18.458 15.264 1.00 9.16 112 VAL A N 1
ATOM 833 C CA . VAL A 1 112 ? 49.750 17.151 14.799 1.00 9.60 112 VAL A CA 1
ATOM 834 C C . VAL A 1 112 ? 49.941 16.049 15.838 1.00 8.98 112 VAL A C 1
ATOM 835 O O . VAL A 1 112 ? 50.998 15.944 16.469 1.00 8.45 112 VAL A O 1
ATOM 839 N N . ASP A 1 113 ? 48.911 15.227 16.014 1.00 9.06 113 ASP A N 1
ATOM 840 C CA . ASP A 1 113 ? 48.990 14.102 16.942 1.00 10.51 113 ASP A CA 1
ATOM 841 C C . ASP A 1 113 ? 48.264 12.947 16.270 1.00 10.25 113 ASP A C 1
ATOM 842 O O . ASP A 1 113 ? 47.426 13.170 15.397 1.00 10.39 113 ASP A O 1
ATOM 847 N N . ASP A 1 114 ? 48.577 11.711 16.652 1.00 9.65 114 ASP A N 1
ATOM 848 C CA . ASP A 1 114 ? 47.904 10.603 16.003 1.00 10.49 114 ASP A CA 1
ATOM 849 C C . ASP A 1 114 ? 46.463 10.424 16.461 1.00 10.77 114 ASP A C 1
ATOM 850 O O . ASP A 1 114 ? 45.562 10.340 15.630 1.00 8.88 114 ASP A O 1
ATOM 855 N N . VAL A 1 115 ? 46.239 10.421 17.771 1.00 11.44 115 VAL A N 1
ATOM 856 C CA . VAL A 1 115 ? 44.896 10.235 18.317 1.00 11.37 115 VAL A CA 1
ATOM 857 C C . VAL A 1 115 ? 44.546 11.269 19.386 1.00 12.33 115 VAL A C 1
ATOM 858 O O . VAL A 1 115 ? 45.327 11.506 20.312 1.00 10.22 115 VAL A O 1
ATOM 862 N N . ALA A 1 116 ? 43.373 11.882 19.254 1.00 11.13 116 ALA A N 1
ATOM 863 C CA . ALA A 1 116 ? 42.916 12.865 20.230 1.00 12.24 116 ALA A CA 1
ATOM 864 C C . ALA A 1 116 ? 42.047 12.137 21.251 1.00 13.57 116 ALA A C 1
ATOM 865 O O . ALA A 1 116 ? 41.045 11.513 20.897 1.00 15.01 116 ALA A O 1
ATOM 867 N N . THR A 1 117 ? 42.449 12.201 22.514 1.00 14.32 117 THR A N 1
ATOM 868 C CA . THR A 1 117 ? 41.701 11.555 23.580 1.00 15.58 117 THR A CA 1
ATOM 869 C C . THR A 1 117 ? 40.983 12.636 24.381 1.00 15.07 117 THR A C 1
ATOM 870 O O . THR A 1 117 ? 39.895 13.061 24.004 1.00 17.11 117 THR A O 1
ATOM 874 N N . THR A 1 118 ? 41.592 13.099 25.466 1.00 15.31 118 THR A N 1
ATOM 875 C CA . THR A 1 118 ? 40.977 14.140 26.281 1.00 15.55 118 THR A CA 1
ATOM 876 C C . THR A 1 118 ? 41.301 15.526 25.727 1.00 15.11 118 THR A C 1
ATOM 877 O O . THR A 1 118 ? 40.608 16.499 26.015 1.00 15.30 118 THR A O 1
ATOM 881 N N . GLY A 1 119 ? 42.363 15.599 24.932 1.00 14.25 119 GLY A N 1
ATOM 882 C CA . GLY A 1 119 ? 42.773 16.862 24.352 1.00 14.18 119 GLY A CA 1
ATOM 883 C C . GLY A 1 119 ? 43.822 17.581 25.179 1.00 14.04 119 GLY A C 1
ATOM 884 O O . GLY A 1 119 ? 44.434 18.540 24.707 1.00 13.01 119 GLY A O 1
ATOM 885 N N . THR A 1 120 ? 44.045 17.115 26.405 1.00 14.43 120 THR A N 1
ATOM 886 C CA . THR A 1 120 ? 45.022 17.753 27.285 1.00 15.59 120 THR A CA 1
ATOM 887 C C . THR A 1 120 ? 46.469 17.683 26.794 1.00 14.92 120 THR A C 1
ATOM 888 O O . THR A 1 120 ? 47.242 18.617 27.014 1.00 14.74 120 THR A O 1
ATOM 892 N N . SER A 1 121 ? 46.845 16.589 26.138 1.00 15.01 121 SER A N 1
ATOM 893 C CA . SER A 1 121 ? 48.210 16.465 25.640 1.00 14.02 121 SER A CA 1
ATOM 894 C C . SER A 1 121 ? 48.440 17.506 24.548 1.00 14.78 121 SER A C 1
ATOM 895 O O . SER A 1 121 ? 49.517 18.094 24.447 1.00 12.98 121 SER A O 1
ATOM 898 N N . ILE A 1 122 ? 47.415 17.734 23.733 1.00 12.63 122 ILE A N 1
ATOM 899 C CA . ILE A 1 122 ? 47.508 18.715 22.663 1.00 13.69 122 ILE A CA 1
ATOM 900 C C . ILE A 1 122 ? 47.503 20.113 23.276 1.00 12.88 122 ILE A C 1
ATOM 901 O O . ILE A 1 122 ? 48.268 20.981 22.863 1.00 13.22 122 ILE A O 1
ATOM 906 N N . ALA A 1 123 ? 46.646 20.311 24.275 1.00 13.89 123 ALA A N 1
ATOM 907 C CA . ALA A 1 123 ? 46.539 21.598 24.958 1.00 14.49 123 ALA A CA 1
ATOM 908 C C . ALA A 1 123 ? 47.887 22.033 25.529 1.00 15.26 123 ALA A C 1
ATOM 909 O O . ALA A 1 123 ? 48.263 23.207 25.433 1.00 15.61 123 ALA A O 1
ATOM 911 N N . LYS A 1 124 ? 48.607 21.086 26.128 1.00 13.90 124 LYS A N 1
ATOM 912 C CA . LYS A 1 124 ? 49.917 21.375 26.706 1.00 15.78 124 LYS A CA 1
ATOM 913 C C . LYS A 1 124 ? 50.894 21.836 25.626 1.00 14.57 124 LYS A C 1
ATOM 914 O O . LYS A 1 124 ? 51.666 22.774 25.836 1.00 13.61 124 LYS A O 1
ATOM 920 N N . SER A 1 125 ? 50.855 21.190 24.466 1.00 13.46 125 SER A N 1
ATOM 921 C CA . SER A 1 125 ? 51.749 21.565 23.375 1.00 13.57 125 SER A CA 1
ATOM 922 C C . SER A 1 125 ? 51.416 22.971 22.888 1.00 12.49 125 SER A C 1
ATOM 923 O O . SER A 1 125 ? 52.314 23.749 22.547 1.00 10.31 125 SER A O 1
ATOM 926 N N . ILE A 1 126 ? 50.124 23.294 22.857 1.00 12.72 126 ILE A N 1
ATOM 927 C CA . ILE A 1 126 ? 49.680 24.613 22.422 1.00 12.89 126 ILE A CA 1
ATOM 928 C C . ILE A 1 126 ? 50.205 25.685 23.376 1.00 13.05 126 ILE A C 1
ATOM 929 O O . ILE A 1 126 ? 50.656 26.747 22.944 1.00 12.17 126 ILE A O 1
ATOM 934 N N . GLU A 1 127 ? 50.146 25.411 24.675 1.00 13.95 127 GLU A N 1
ATOM 935 C CA . GLU A 1 127 ? 50.630 26.382 25.650 1.00 16.40 127 GLU A CA 1
ATOM 936 C C . GLU A 1 127 ? 52.126 26.646 25.482 1.00 15.51 127 GLU A C 1
ATOM 937 O O . GLU A 1 127 ? 52.573 27.791 25.561 1.00 14.67 127 GLU A O 1
ATOM 943 N N . VAL A 1 128 ? 52.899 25.592 25.235 1.00 13.99 128 VAL A N 1
ATOM 944 C CA . VAL A 1 128 ? 54.337 25.741 25.036 1.00 12.15 128 VAL A CA 1
ATOM 945 C C . VAL A 1 128 ? 54.602 26.569 23.777 1.00 11.47 128 VAL A C 1
ATOM 946 O O . VAL A 1 128 ? 55.435 27.472 23.777 1.00 12.23 128 VAL A O 1
ATOM 950 N N . LEU A 1 129 ? 53.884 26.267 22.702 1.00 10.98 129 LEU A N 1
ATOM 951 C CA . LEU A 1 129 ? 54.058 27.013 21.463 1.00 9.91 129 LEU A CA 1
ATOM 952 C C . LEU A 1 129 ? 53.727 28.498 21.623 1.00 10.28 129 LEU A C 1
ATOM 953 O O . LEU A 1 129 ? 54.506 29.358 21.209 1.00 10.66 129 LEU A O 1
ATOM 958 N N . ARG A 1 130 ? 52.578 28.794 22.228 1.00 11.07 130 ARG A N 1
ATOM 959 C CA . ARG A 1 130 ? 52.152 30.181 22.403 1.00 12.68 130 ARG A CA 1
ATOM 960 C C . ARG A 1 130 ? 53.080 30.986 23.301 1.00 12.88 130 ARG A C 1
ATOM 961 O O . ARG A 1 130 ? 53.252 32.195 23.107 1.00 14.19 130 ARG A O 1
ATOM 969 N N . SER A 1 131 ? 53.683 30.314 24.276 1.00 12.61 131 SER A N 1
ATOM 970 C CA . SER A 1 131 ? 54.599 30.968 25.200 1.00 15.34 131 SER A CA 1
ATOM 971 C C . SER A 1 131 ? 55.971 31.190 24.574 1.00 16.51 131 SER A C 1
ATOM 972 O O . SER A 1 131 ? 56.773 31.977 25.082 1.00 18.06 131 SER A O 1
ATOM 975 N N . ASN A 1 132 ? 56.241 30.503 23.470 1.00 16.54 132 ASN A N 1
ATOM 976 C CA . ASN A 1 132 ? 57.530 30.640 22.810 1.00 17.47 132 ASN A CA 1
ATOM 977 C C . ASN A 1 132 ? 57.495 31.421 21.501 1.00 17.30 132 ASN A C 1
ATOM 978 O O . ASN A 1 132 ? 58.378 31.269 20.658 1.00 17.18 132 ASN A O 1
ATOM 983 N N . GLY A 1 133 ? 56.468 32.250 21.332 1.00 15.67 133 GLY A N 1
ATOM 984 C CA . GLY A 1 133 ? 56.373 33.079 20.143 1.00 17.44 133 GLY A CA 1
ATOM 985 C C . GLY A 1 133 ? 55.715 32.523 18.895 1.00 15.90 133 GLY A C 1
ATOM 986 O O . GLY A 1 133 ? 55.861 33.105 17.818 1.00 17.57 133 GLY A O 1
ATOM 987 N N . TYR A 1 134 ? 55.003 31.410 19.017 1.00 14.57 134 TYR A N 1
ATOM 988 C CA . TYR A 1 134 ? 54.322 30.830 17.862 1.00 12.36 134 TYR A CA 1
ATOM 989 C C . TYR A 1 134 ? 52.833 31.083 17.990 1.00 12.94 134 TYR A C 1
ATOM 990 O O . TYR A 1 134 ? 52.338 31.380 19.079 1.00 13.36 134 TYR A O 1
ATOM 999 N N . THR A 1 135 ? 52.123 30.988 16.874 1.00 11.30 135 THR A N 1
ATOM 1000 C CA . THR A 1 135 ? 50.680 31.134 16.909 1.00 11.89 135 THR A CA 1
ATOM 1001 C C . THR A 1 135 ? 50.138 29.819 16.370 1.00 12.02 135 THR A C 1
ATOM 1002 O O . THR A 1 135 ? 50.740 29.205 15.477 1.00 12.24 135 THR A O 1
ATOM 1006 N N . VAL A 1 136 ? 49.020 29.371 16.929 1.00 13.18 136 VAL A N 1
ATOM 1007 C CA . VAL A 1 136 ? 48.420 28.116 16.507 1.00 13.56 136 VAL A CA 1
ATOM 1008 C C . VAL A 1 136 ? 46.922 28.099 16.777 1.00 14.56 136 VAL A C 1
ATOM 1009 O O . VAL A 1 136 ? 46.476 28.398 17.887 1.00 14.75 136 VAL A O 1
ATOM 1013 N N . GLY A 1 137 ? 46.147 27.759 15.752 1.00 14.04 137 GLY A N 1
ATOM 1014 C CA . GLY A 1 137 ? 44.703 27.715 15.909 1.00 13.80 137 GLY A CA 1
ATOM 1015 C C . GLY A 1 137 ? 44.097 26.424 15.402 1.00 12.94 137 GLY A C 1
ATOM 1016 O O . GLY A 1 137 ? 42.883 26.241 15.459 1.00 13.27 137 GLY A O 1
ATOM 1017 N N . THR A 1 138 ? 44.944 25.527 14.908 1.00 11.42 138 THR A N 1
ATOM 1018 C CA . THR A 1 138 ? 44.483 24.254 14.373 1.00 11.39 138 THR A CA 1
ATOM 1019 C C . THR A 1 138 ? 45.304 23.075 14.887 1.00 11.28 138 THR A C 1
ATOM 1020 O O . THR A 1 138 ? 46.534 23.143 14.951 1.00 10.15 138 THR A O 1
ATOM 1024 N N . ALA A 1 139 ? 44.605 22.006 15.261 1.00 10.26 139 ALA A N 1
ATOM 1025 C CA . ALA A 1 139 ? 45.227 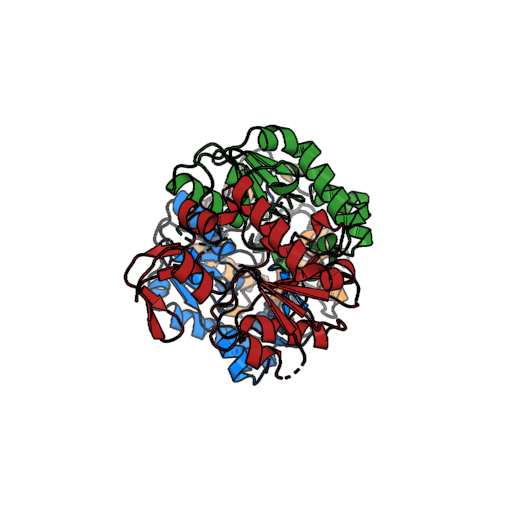20.770 15.727 1.00 9.39 139 ALA A CA 1
ATOM 1026 C C . ALA A 1 139 ? 44.680 19.706 14.782 1.00 10.24 139 ALA A C 1
ATOM 1027 O O . ALA A 1 139 ? 43.471 19.629 14.548 1.00 9.91 139 ALA A O 1
ATOM 1029 N N . LEU A 1 140 ? 45.578 18.892 14.242 1.00 9.45 140 LEU A N 1
ATOM 1030 C CA . LEU A 1 140 ? 45.213 17.870 13.281 1.00 10.26 140 LEU A CA 1
ATOM 1031 C C . LEU A 1 140 ? 45.573 16.482 13.793 1.00 9.59 140 LEU A C 1
ATOM 1032 O O . LEU A 1 140 ? 46.692 16.257 14.240 1.00 9.05 140 LEU A O 1
ATOM 1037 N N . VAL A 1 141 ? 44.613 15.562 13.739 1.00 8.77 141 VAL A N 1
ATOM 1038 C CA . VAL A 1 141 ? 44.844 14.193 14.183 1.00 9.72 141 VAL A CA 1
ATOM 1039 C C . VAL A 1 141 ? 44.237 13.208 13.189 1.00 7.96 141 VAL A C 1
ATOM 1040 O O . VAL A 1 141 ? 43.413 13.579 12.355 1.00 9.70 141 VAL A O 1
ATOM 1044 N N . LEU A 1 142 ? 44.663 11.955 13.279 1.00 8.30 142 LEU A N 1
ATOM 1045 C CA . LEU A 1 142 ? 44.149 10.911 12.405 1.00 9.79 142 LEU A CA 1
ATOM 1046 C C . LEU A 1 142 ? 42.796 10.453 12.924 1.00 10.04 142 LEU A C 1
ATOM 1047 O O . LEU A 1 142 ? 41.826 10.354 12.168 1.00 10.72 142 LEU A O 1
ATOM 1052 N N . VAL A 1 143 ? 42.739 10.186 14.223 1.00 9.44 143 VAL A N 1
ATOM 1053 C CA . VAL A 1 143 ? 41.511 9.724 14.853 1.00 10.32 143 VAL A CA 1
ATOM 1054 C C . VAL A 1 143 ? 41.138 10.500 16.108 1.00 10.65 143 VAL A C 1
ATOM 1055 O O . VAL A 1 143 ? 41.955 10.689 17.010 1.00 11.51 143 VAL A O 1
ATOM 1059 N N . ASP A 1 144 ? 39.894 10.961 16.155 1.00 11.04 144 ASP A N 1
ATOM 1060 C CA . ASP A 1 144 ? 39.404 11.676 17.325 1.00 13.02 144 ASP A CA 1
ATOM 1061 C C . ASP A 1 144 ? 38.479 10.699 18.042 1.00 13.23 144 ASP A C 1
ATOM 1062 O O . ASP A 1 144 ? 37.521 10.200 17.453 1.00 12.77 144 ASP A O 1
ATOM 1067 N N . ARG A 1 145 ? 38.775 10.406 19.304 1.00 12.99 145 ARG A N 1
ATOM 1068 C CA . ARG A 1 145 ? 37.944 9.478 20.052 1.00 15.05 145 ARG A CA 1
ATOM 1069 C C . ARG A 1 145 ? 36.559 10.062 20.295 1.00 15.04 145 ARG A C 1
ATOM 1070 O O . ARG A 1 145 ? 35.619 9.332 20.612 1.00 16.29 145 ARG A O 1
ATOM 1078 N N . GLY A 1 146 ? 36.438 11.377 20.133 1.00 15.68 146 GLY A N 1
ATOM 1079 C CA . GLY A 1 146 ? 35.163 12.039 20.346 1.00 16.41 146 GLY A CA 1
ATOM 1080 C C . GLY A 1 146 ? 34.779 11.997 21.809 1.00 16.75 146 GLY A C 1
ATOM 1081 O O . GLY A 1 146 ? 33.614 11.775 22.162 1.00 15.20 146 GLY A O 1
ATOM 1082 N N . GLU A 1 147 ? 35.765 12.221 22.668 1.00 17.54 147 GLU A N 1
ATOM 1083 C CA . GLU A 1 147 ? 35.533 12.186 24.102 1.00 17.75 147 GLU A CA 1
ATOM 1084 C C . GLU A 1 147 ? 35.955 13.464 24.823 1.00 16.79 147 GLU A C 1
ATOM 1085 O O . GLU A 1 147 ? 36.602 13.426 25.874 1.00 17.07 147 GLU A O 1
ATOM 1091 N N . GLY A 1 148 ? 35.588 14.600 24.238 1.00 15.95 148 GLY A N 1
ATOM 1092 C CA . GLY A 1 148 ? 35.895 15.880 24.855 1.00 14.89 148 GLY A CA 1
ATOM 1093 C C . GLY A 1 148 ? 37.081 16.690 24.360 1.00 14.87 148 GLY A C 1
ATOM 1094 O O . GLY A 1 148 ? 37.219 17.848 24.747 1.00 14.23 148 GLY A O 1
ATOM 1095 N N . ALA A 1 149 ? 37.929 16.113 23.513 1.00 12.82 149 ALA A N 1
ATOM 1096 C CA . ALA A 1 149 ? 39.101 16.832 23.015 1.00 12.39 149 ALA A CA 1
ATOM 1097 C C . ALA A 1 149 ? 38.740 18.104 22.258 1.00 11.80 149 ALA A C 1
ATOM 1098 O O . ALA A 1 149 ? 39.309 19.170 22.514 1.00 12.37 149 ALA A O 1
ATOM 1100 N N . GLY A 1 150 ? 37.798 17.993 21.328 1.00 11.69 150 GLY A N 1
ATOM 1101 C CA . GLY A 1 150 ? 37.402 19.151 20.548 1.00 13.10 150 GLY A CA 1
ATOM 1102 C C . GLY A 1 150 ? 36.842 20.290 21.376 1.00 14.01 150 GLY A C 1
ATOM 1103 O O . GLY A 1 150 ? 37.133 21.456 21.112 1.00 14.60 150 GLY A O 1
ATOM 1104 N N . GLU A 1 151 ? 36.032 19.957 22.378 1.00 14.64 151 GLU A N 1
ATOM 1105 C CA . GLU A 1 151 ? 35.432 20.970 23.239 1.00 15.17 151 GLU A CA 1
ATOM 1106 C C . GLU A 1 151 ? 36.483 21.665 24.096 1.00 14.76 151 GLU A C 1
ATOM 1107 O O . GLU A 1 151 ? 36.448 22.888 24.275 1.00 14.28 151 GLU A O 1
ATOM 1113 N N . LEU A 1 152 ? 37.416 20.882 24.631 1.00 14.48 152 LEU A N 1
ATOM 1114 C CA . LEU A 1 152 ? 38.470 21.421 25.473 1.00 14.92 152 LEU A CA 1
ATOM 1115 C C . LEU A 1 152 ? 39.348 22.378 24.676 1.00 15.65 152 LEU A C 1
ATOM 1116 O O . LEU A 1 152 ? 39.658 23.477 25.139 1.00 14.81 152 LEU A O 1
ATOM 1121 N N . LEU A 1 153 ? 39.735 21.968 23.473 1.00 14.30 153 LEU A N 1
ATOM 1122 C CA . LEU A 1 153 ? 40.579 22.808 22.633 1.00 15.40 153 LEU A CA 1
ATOM 1123 C C . LEU A 1 153 ? 39.831 24.047 22.142 1.00 15.00 153 LEU A C 1
ATOM 1124 O O . LEU A 1 153 ? 40.422 25.112 21.983 1.00 16.12 153 LEU A O 1
ATOM 1129 N N . ALA A 1 154 ? 38.529 23.910 21.911 1.00 15.80 154 ALA A N 1
ATOM 1130 C CA . ALA A 1 154 ? 37.729 25.033 21.442 1.00 17.25 154 ALA A CA 1
ATOM 1131 C C . ALA A 1 154 ? 37.734 26.137 22.486 1.00 18.88 154 ALA A C 1
ATOM 1132 O O . ALA A 1 154 ? 37.690 27.322 22.148 1.00 18.53 154 ALA A O 1
ATOM 1134 N N . ARG A 1 155 ? 37.797 25.743 23.754 1.00 20.91 155 ARG A N 1
ATOM 1135 C CA . ARG A 1 155 ? 37.800 26.704 24.850 1.00 25.27 155 ARG A CA 1
ATOM 1136 C C . ARG A 1 155 ? 39.105 27.478 24.978 1.00 26.01 155 ARG A C 1
ATOM 1137 O O . ARG A 1 155 ? 39.181 28.443 25.737 1.00 26.22 155 ARG A O 1
ATOM 1153 N N . GLY A 1 157 ? 40.737 28.508 22.084 1.00 13.86 157 GLY A N 1
ATOM 1154 C CA . GLY A 1 157 ? 40.934 29.019 20.738 1.00 13.91 157 GLY A CA 1
ATOM 1155 C C . GLY A 1 157 ? 41.641 28.117 19.744 1.00 12.11 157 GLY A C 1
ATOM 1156 O O . GLY A 1 157 ? 42.393 28.591 18.891 1.00 11.39 157 GLY A O 1
ATOM 1157 N N . VAL A 1 158 ? 41.395 26.818 19.840 1.00 12.18 158 VAL A N 1
ATOM 1158 C CA . VAL A 1 158 ? 42.011 25.869 18.920 1.00 11.65 158 VAL A CA 1
ATOM 1159 C C . VAL A 1 158 ? 40.943 24.974 18.289 1.00 11.90 158 VAL A C 1
ATOM 1160 O O . VAL A 1 158 ? 40.094 24.413 18.984 1.00 12.64 158 VAL A O 1
ATOM 1164 N N . ARG A 1 159 ? 40.981 24.868 16.964 1.00 12.17 159 ARG A N 1
ATOM 1165 C CA . ARG A 1 159 ? 40.027 24.051 16.222 1.00 12.86 159 ARG A CA 1
ATOM 1166 C C . ARG A 1 159 ? 40.631 22.681 15.948 1.00 13.10 159 ARG A C 1
ATOM 1167 O O . ARG A 1 159 ? 41.658 22.576 15.278 1.00 12.13 159 ARG A O 1
ATOM 1175 N N . LEU A 1 160 ? 39.998 21.636 16.472 1.00 11.83 160 LEU A N 1
ATOM 1176 C CA . LEU A 1 160 ? 40.478 20.277 16.261 1.00 10.76 160 LEU A CA 1
ATOM 1177 C C . LEU A 1 160 ? 39.866 19.729 14.980 1.00 12.24 160 LEU A C 1
ATOM 1178 O O . LEU A 1 160 ? 38.658 19.837 14.767 1.00 10.40 160 LEU A O 1
ATOM 1183 N N . VAL A 1 161 ? 40.705 19.160 14.122 1.00 11.74 161 VAL A N 1
ATOM 1184 C CA . VAL A 1 161 ? 40.246 18.553 12.879 1.00 12.90 161 VAL A CA 1
ATOM 1185 C C . VAL A 1 161 ? 40.788 17.124 12.860 1.00 12.55 161 VAL A C 1
ATOM 1186 O O . VAL A 1 161 ? 41.935 16.886 13.239 1.00 11.37 161 VAL A O 1
ATOM 1190 N N . SER A 1 162 ? 39.966 16.172 12.430 1.00 12.37 162 SER A N 1
ATOM 1191 C CA . SER A 1 162 ? 40.398 14.781 12.395 1.00 11.41 162 SER A CA 1
ATOM 1192 C C . SER A 1 162 ? 40.048 14.104 11.082 1.00 10.44 162 SER A C 1
ATOM 1193 O O . SER A 1 162 ? 39.081 14.479 10.421 1.00 10.24 162 SER A O 1
ATOM 1196 N N . VAL A 1 163 ? 40.845 13.112 10.703 1.00 9.51 163 VAL A N 1
ATOM 1197 C CA . VAL A 1 163 ? 40.580 12.369 9.480 1.00 9.69 163 VAL A CA 1
ATOM 1198 C C . VAL A 1 163 ? 39.324 11.541 9.723 1.00 10.91 163 VAL A C 1
ATOM 1199 O O . VAL A 1 163 ? 38.450 11.441 8.855 1.00 10.58 163 VAL A O 1
ATOM 1203 N N . ALA A 1 164 ? 39.226 10.959 10.913 1.00 11.30 164 ALA A N 1
ATOM 1204 C CA . ALA A 1 164 ? 38.054 10.162 11.256 1.00 12.54 164 ALA A CA 1
ATOM 1205 C C . ALA A 1 164 ? 37.805 10.120 12.758 1.00 13.12 164 ALA A C 1
ATOM 1206 O O . ALA A 1 164 ? 38.687 10.436 13.562 1.00 13.11 164 ALA A O 1
ATOM 1208 N N . THR A 1 165 ? 36.590 9.746 13.133 1.00 12.87 165 THR A N 1
ATOM 1209 C CA . THR A 1 165 ? 36.250 9.627 14.538 1.00 13.20 165 THR A CA 1
ATOM 1210 C C . THR A 1 165 ? 36.184 8.143 14.838 1.00 13.92 165 THR A C 1
ATOM 1211 O O . THR A 1 165 ? 35.956 7.329 13.941 1.00 12.23 165 THR A O 1
ATOM 1215 N N . LEU A 1 166 ? 36.405 7.795 16.098 1.00 13.51 166 LEU A N 1
ATOM 1216 C CA . LEU A 1 166 ? 36.358 6.406 16.526 1.00 13.39 166 LEU A CA 1
ATOM 1217 C C . LEU A 1 166 ? 34.979 5.825 16.249 1.00 14.53 166 LEU A C 1
ATOM 1218 O O . LEU A 1 166 ? 34.854 4.696 15.772 1.00 12.45 166 LEU A O 1
ATOM 1223 N N . LYS A 1 167 ? 33.938 6.602 16.537 1.00 15.01 167 LYS A N 1
ATOM 1224 C CA . LYS A 1 167 ? 32.575 6.139 16.312 1.00 16.54 167 LYS A CA 1
ATOM 1225 C C . LYS A 1 167 ? 32.365 5.729 14.856 1.00 15.85 167 LYS A C 1
ATOM 1226 O O . LYS A 1 167 ? 31.800 4.673 14.579 1.00 15.72 167 LYS A O 1
ATOM 1232 N N . THR A 1 168 ? 32.822 6.562 13.927 1.00 15.53 168 THR A N 1
ATOM 1233 C CA . THR A 1 168 ? 32.670 6.261 12.510 1.00 15.38 168 THR A CA 1
ATOM 1234 C C . THR A 1 168 ? 33.457 5.017 12.106 1.00 14.58 168 THR A C 1
ATOM 1235 O O . THR A 1 168 ? 32.973 4.199 11.329 1.00 14.39 168 THR A O 1
ATOM 1239 N N . ILE A 1 169 ? 34.664 4.868 12.639 1.00 13.57 169 ILE A N 1
ATOM 1240 C CA . ILE A 1 169 ? 35.480 3.701 12.316 1.00 14.23 169 ILE A CA 1
ATOM 1241 C C . ILE A 1 169 ? 34.843 2.409 12.823 1.00 14.34 169 ILE A C 1
ATOM 1242 O O . ILE A 1 169 ? 34.817 1.412 12.108 1.00 15.33 169 ILE A O 1
ATOM 1247 N N . LEU A 1 170 ? 34.325 2.426 14.046 1.00 13.94 170 LEU A N 1
ATOM 1248 C CA . LEU A 1 170 ? 33.714 1.222 14.600 1.00 14.25 170 LEU A CA 1
ATOM 1249 C C . LEU A 1 170 ? 32.444 0.842 13.844 1.00 15.74 170 LEU A C 1
ATOM 1250 O O . LEU A 1 170 ? 32.170 -0.340 13.633 1.00 15.94 170 LEU A O 1
ATOM 1255 N N . GLU A 1 171 ? 31.673 1.844 13.434 1.00 17.11 171 GLU A N 1
ATOM 1256 C CA . GLU A 1 171 ? 30.449 1.597 12.681 1.00 20.23 171 GLU A CA 1
ATOM 1257 C C . GLU A 1 171 ? 30.785 0.942 11.341 1.00 20.33 171 GLU A C 1
ATOM 1258 O O . GLU A 1 171 ? 30.165 -0.048 10.946 1.00 17.84 171 GLU A O 1
ATOM 1264 N N . LYS A 1 172 ? 31.775 1.496 10.646 1.00 19.91 172 LYS A N 1
ATOM 1265 C CA . LYS A 1 172 ? 32.193 0.963 9.352 1.00 20.58 172 LYS A CA 1
ATOM 1266 C C . LYS A 1 172 ? 32.665 -0.482 9.441 1.00 20.16 172 LYS A C 1
ATOM 1267 O O . LYS A 1 172 ? 32.466 -1.268 8.511 1.00 18.81 172 LYS A O 1
ATOM 1273 N N . LEU A 1 173 ? 33.289 -0.835 10.560 1.00 17.15 173 LEU A N 1
ATOM 1274 C CA . LEU A 1 173 ? 33.792 -2.187 10.743 1.00 17.71 173 LEU A CA 1
ATOM 1275 C C . LEU A 1 173 ? 32.742 -3.131 11.327 1.00 17.17 173 LEU A C 1
ATOM 1276 O O . LEU A 1 173 ? 33.025 -4.306 11.559 1.00 18.29 173 LEU A O 1
ATOM 1281 N N . GLY A 1 174 ? 31.533 -2.620 11.546 1.00 15.94 174 GLY A N 1
ATOM 1282 C CA . GLY A 1 174 ? 30.466 -3.445 12.101 1.00 16.58 174 GLY A CA 1
ATOM 1283 C C . GLY A 1 174 ? 30.875 -4.028 13.438 1.00 16.49 174 GLY A C 1
ATOM 1284 O O . GLY A 1 174 ? 30.676 -5.215 13.720 1.00 15.48 174 GLY A O 1
ATOM 1285 N N . TRP A 1 175 ? 31.446 -3.167 14.270 1.00 17.04 175 TRP A N 1
ATOM 1286 C CA . TRP A 1 175 ? 31.941 -3.545 15.582 1.00 18.01 175 TRP A CA 1
ATOM 1287 C C . TRP A 1 175 ? 30.886 -4.047 16.562 1.00 20.37 175 TRP A C 1
ATOM 1288 O O . TRP A 1 175 ? 31.113 -5.025 17.278 1.00 21.33 175 TRP A O 1
ATOM 1299 N N . GLY A 1 176 ? 29.740 -3.378 16.593 1.00 21.16 176 GLY A N 1
ATOM 1300 C CA . GLY A 1 176 ? 28.692 -3.766 17.516 1.00 23.19 176 GLY A CA 1
ATOM 1301 C C . GLY A 1 176 ? 29.016 -3.228 18.898 1.00 23.94 176 GLY A C 1
ATOM 1302 O O . GLY A 1 176 ? 30.160 -2.867 19.174 1.00 24.23 176 GLY A O 1
ATOM 1303 N N . GLY A 1 177 ? 28.017 -3.167 19.769 1.00 24.35 177 GLY A N 1
ATOM 1304 C CA . GLY A 1 177 ? 28.254 -2.666 21.111 1.00 26.35 177 GLY A CA 1
ATOM 1305 C C . GLY A 1 177 ? 26.984 -2.557 21.923 1.00 26.95 177 GLY A C 1
ATOM 1306 O O . GLY A 1 177 ? 25.897 -2.828 21.371 1.00 27.65 177 GLY A O 1
ATOM 1315 N N . LEU B 1 2 ? 78.172 19.105 6.324 1.00 22.57 2 LEU B N 1
ATOM 1316 C CA . LEU B 1 2 ? 77.359 19.071 7.538 1.00 20.01 2 LEU B CA 1
ATOM 1317 C C . LEU B 1 2 ? 77.789 20.099 8.582 1.00 18.84 2 LEU B C 1
ATOM 1318 O O . LEU B 1 2 ? 76.949 20.677 9.272 1.00 18.22 2 LEU B O 1
ATOM 1323 N N . ALA B 1 3 ? 79.095 20.325 8.697 1.00 19.48 3 ALA B N 1
ATOM 1324 C CA . ALA B 1 3 ? 79.623 21.280 9.670 1.00 19.62 3 ALA B CA 1
ATOM 1325 C C . ALA B 1 3 ? 79.021 22.678 9.515 1.00 18.87 3 ALA B C 1
ATOM 1326 O O . ALA B 1 3 ? 78.620 23.304 10.498 1.00 19.09 3 ALA B O 1
ATOM 1328 N N . LYS B 1 4 ? 78.962 23.170 8.283 1.00 19.49 4 LYS B N 1
ATOM 1329 C CA . LYS B 1 4 ? 78.403 24.494 8.027 1.00 19.89 4 LYS B CA 1
ATOM 1330 C C . LYS B 1 4 ? 76.914 24.548 8.355 1.00 18.54 4 LYS B C 1
ATOM 1331 O O . LYS B 1 4 ? 76.415 25.556 8.852 1.00 18.95 4 LYS B O 1
ATOM 1337 N N . VAL B 1 5 ? 76.203 23.466 8.063 1.00 17.53 5 VAL B N 1
ATOM 1338 C CA . VAL B 1 5 ? 74.777 23.414 8.345 1.00 16.07 5 VAL B CA 1
ATOM 1339 C C . VAL B 1 5 ? 74.555 23.477 9.858 1.00 14.67 5 VAL B C 1
ATOM 1340 O O . VAL B 1 5 ? 73.661 24.178 10.340 1.00 15.32 5 VAL B O 1
ATOM 1344 N N . LEU B 1 6 ? 75.377 22.753 10.609 1.00 13.64 6 LEU B N 1
ATOM 1345 C CA . LEU B 1 6 ? 75.250 22.749 12.062 1.00 13.97 6 LEU B CA 1
ATOM 1346 C C . LEU B 1 6 ? 75.494 24.142 12.636 1.00 14.11 6 LEU B C 1
ATOM 1347 O O . LEU B 1 6 ? 74.739 24.613 13.483 1.00 14.24 6 LEU B O 1
ATOM 1352 N N . LYS B 1 7 ? 76.547 24.801 12.167 1.00 13.83 7 LYS B N 1
ATOM 1353 C CA . LYS B 1 7 ? 76.876 26.140 12.642 1.00 15.17 7 LYS B CA 1
ATOM 1354 C C . LYS B 1 7 ? 75.721 27.110 12.393 1.00 15.75 7 LYS B C 1
ATOM 1355 O O . LYS B 1 7 ? 75.293 27.835 13.294 1.00 14.84 7 LYS B O 1
ATOM 1361 N N . LYS B 1 8 ? 75.207 27.104 11.170 1.00 15.62 8 LYS B N 1
ATOM 1362 C CA . LYS B 1 8 ? 74.110 27.986 10.784 1.00 17.21 8 LYS B CA 1
ATOM 1363 C C . LYS B 1 8 ? 72.848 27.818 11.631 1.00 15.89 8 LYS B C 1
ATOM 1364 O O . LYS B 1 8 ? 72.070 28.761 11.785 1.00 16.21 8 LYS B O 1
ATOM 1370 N N . ARG B 1 9 ? 72.641 26.623 12.175 1.00 14.70 9 ARG B N 1
ATOM 1371 C CA . ARG B 1 9 ? 71.467 26.359 13.001 1.00 14.17 9 ARG B CA 1
ATOM 1372 C C . ARG B 1 9 ? 71.779 26.366 14.499 1.00 14.45 9 ARG B C 1
ATOM 1373 O O . ARG B 1 9 ? 70.921 26.038 15.321 1.00 13.95 9 ARG B O 1
ATOM 1381 N N . GLY B 1 10 ? 73.007 26.744 14.844 1.00 12.97 10 GLY B N 1
ATOM 1382 C CA . GLY B 1 10 ? 73.408 26.797 16.240 1.00 14.57 10 GLY B CA 1
ATOM 1383 C C . GLY B 1 10 ? 73.290 25.457 16.939 1.00 13.64 10 GLY B C 1
ATOM 1384 O O . GLY B 1 10 ? 72.874 25.385 18.098 1.00 13.57 10 GLY B O 1
ATOM 1385 N N . ALA B 1 11 ? 73.668 24.391 16.242 1.00 13.51 11 ALA B N 1
ATOM 1386 C CA . ALA B 1 11 ? 73.581 23.043 16.799 1.00 14.84 11 ALA B CA 1
ATOM 1387 C C . ALA B 1 11 ? 74.735 22.668 17.731 1.00 14.80 11 ALA B C 1
ATOM 1388 O O . ALA B 1 11 ? 74.644 21.675 18.457 1.00 17.24 11 ALA B O 1
ATOM 1390 N N . VAL B 1 12 ? 75.812 23.448 17.714 1.00 15.23 12 VAL B N 1
ATOM 1391 C CA . VAL B 1 12 ? 76.966 23.168 18.573 1.00 17.13 12 VAL B CA 1
ATOM 1392 C C . VAL B 1 12 ? 76.975 24.150 19.742 1.00 18.00 12 VAL B C 1
ATOM 1393 O O . VAL B 1 12 ? 77.187 25.347 19.553 1.00 18.11 12 VAL B O 1
ATOM 1397 N N . LEU B 1 13 ? 76.754 23.637 20.949 1.00 19.46 13 LEU B N 1
ATOM 1398 C CA . LEU B 1 13 ? 76.706 24.479 22.140 1.00 21.03 13 LEU B CA 1
ATOM 1399 C C . LEU B 1 13 ? 77.887 24.302 23.093 1.00 21.72 13 LEU B C 1
ATOM 1400 O O . LEU B 1 13 ? 78.477 23.224 23.188 1.00 19.91 13 LEU B O 1
ATOM 1405 N N . ARG B 1 14 ? 78.215 25.375 23.808 1.00 23.08 14 ARG B N 1
ATOM 1406 C CA . ARG B 1 14 ? 79.305 25.354 24.773 1.00 24.16 14 ARG B CA 1
ATOM 1407 C C . ARG B 1 14 ? 78.722 25.339 26.181 1.00 22.72 14 ARG B C 1
ATOM 1408 O O . ARG B 1 14 ? 77.631 25.862 26.414 1.00 22.81 14 ARG B O 1
ATOM 1416 N N . GLY B 1 15 ? 79.448 24.728 27.112 1.00 20.97 15 GLY B N 1
ATOM 1417 C CA . GLY B 1 15 ? 78.984 24.656 28.485 1.00 20.30 15 GLY B CA 1
ATOM 1418 C C . GLY B 1 15 ? 79.781 23.654 29.299 1.00 19.77 15 GLY B C 1
ATOM 1419 O O . GLY B 1 15 ? 80.908 23.322 28.941 1.00 19.66 15 GLY B O 1
ATOM 1420 N N . ASP B 1 16 ? 79.202 23.182 30.402 1.00 19.07 16 ASP B N 1
ATOM 1421 C CA . ASP B 1 16 ? 79.859 22.202 31.264 1.00 18.83 16 ASP B CA 1
ATOM 1422 C C . ASP B 1 16 ? 78.924 21.002 31.363 1.00 18.33 16 ASP B C 1
ATOM 1423 O O . ASP B 1 16 ? 78.050 20.944 32.231 1.00 17.24 16 ASP B O 1
ATOM 1428 N N . PHE B 1 17 ? 79.131 20.041 30.472 1.00 15.97 17 PHE B N 1
ATOM 1429 C CA . PHE B 1 17 ? 78.292 18.856 30.395 1.00 15.71 17 PHE B CA 1
ATOM 1430 C C . PHE B 1 17 ? 78.939 17.591 30.936 1.00 16.73 17 PHE B C 1
ATOM 1431 O O . PHE B 1 17 ? 80.160 17.448 30.927 1.00 16.82 17 PHE B O 1
ATOM 1439 N N . VAL B 1 18 ? 78.098 16.683 31.419 1.00 15.08 18 VAL B N 1
ATOM 1440 C CA . VAL B 1 18 ? 78.544 15.385 31.911 1.00 15.65 18 VAL B CA 1
ATOM 1441 C C . VAL B 1 18 ? 77.933 14.416 30.908 1.00 14.99 18 VAL B C 1
ATOM 1442 O O . VAL B 1 18 ? 76.735 14.147 30.958 1.00 13.88 18 VAL B O 1
ATOM 1446 N N . LEU B 1 19 ? 78.745 13.907 29.989 1.00 13.14 19 LEU B N 1
ATOM 1447 C CA . LEU B 1 19 ? 78.233 12.992 28.974 1.00 13.59 19 LEU B CA 1
ATOM 1448 C C . LEU B 1 19 ? 77.780 11.670 29.583 1.00 14.07 19 LEU B C 1
ATOM 1449 O O . LEU B 1 19 ? 78.119 11.347 30.723 1.00 14.53 19 LEU B O 1
ATOM 1454 N N . SER B 1 20 ? 77.004 10.915 28.815 1.00 13.98 20 SER B N 1
ATOM 1455 C CA . SER B 1 20 ? 76.497 9.627 29.272 1.00 14.59 20 SER B CA 1
ATOM 1456 C C . SER B 1 20 ? 77.623 8.639 29.566 1.00 14.91 20 SER B C 1
ATOM 1457 O O . SER B 1 20 ? 77.419 7.647 30.266 1.00 15.53 20 SER B O 1
ATOM 1460 N N . SER B 1 21 ? 78.809 8.913 29.033 1.00 15.45 21 SER B N 1
ATOM 1461 C CA . SER B 1 21 ? 79.959 8.043 29.255 1.00 16.68 21 SER B CA 1
ATOM 1462 C C . SER B 1 21 ? 80.547 8.310 30.635 1.00 18.12 21 SER B C 1
ATOM 1463 O O . SER B 1 21 ? 81.364 7.534 31.134 1.00 18.18 21 SER B O 1
ATOM 1466 N N . GLY B 1 22 ? 80.125 9.416 31.242 1.00 16.48 22 GLY B N 1
ATOM 1467 C CA . GLY B 1 22 ? 80.621 9.780 32.557 1.00 18.00 22 GLY B CA 1
ATOM 1468 C C . GLY B 1 22 ? 81.716 10.826 32.464 1.00 18.11 22 GLY B C 1
ATOM 1469 O O . GLY B 1 22 ? 82.101 11.435 33.462 1.00 17.42 22 GLY B O 1
ATOM 1470 N N . ARG B 1 23 ? 82.216 11.037 31.252 1.00 18.03 23 ARG B N 1
ATOM 1471 C CA . ARG B 1 23 ? 83.273 12.012 31.022 1.00 19.74 23 ARG B CA 1
ATOM 1472 C C . ARG B 1 23 ? 82.667 13.407 30.880 1.00 18.59 23 ARG B C 1
ATOM 1473 O O . ARG B 1 23 ? 81.574 13.561 30.344 1.00 17.37 23 ARG B O 1
ATOM 1481 N N . ARG B 1 24 ? 83.366 14.422 31.376 1.00 18.33 24 ARG B N 1
ATOM 1482 C CA . ARG B 1 24 ? 82.870 15.785 31.250 1.00 18.31 24 ARG B CA 1
ATOM 1483 C C . ARG B 1 24 ? 83.354 16.381 29.936 1.00 18.14 24 ARG B C 1
ATOM 1484 O O . ARG B 1 24 ? 84.436 16.054 29.452 1.00 18.91 24 ARG B O 1
ATOM 1492 N N . SER B 1 25 ? 82.536 17.248 29.357 1.00 17.11 25 SER B N 1
ATOM 1493 C CA . SER B 1 25 ? 82.866 17.885 28.095 1.00 17.56 25 SER B CA 1
ATOM 1494 C C . SER B 1 25 ? 82.323 19.305 28.085 1.00 17.17 25 SER B C 1
ATOM 1495 O O . SER B 1 25 ? 81.391 19.630 28.824 1.00 16.98 25 SER B O 1
ATOM 1498 N N . SER B 1 26 ? 82.911 20.160 27.257 1.00 17.27 26 SER B N 1
ATOM 1499 C CA . SER B 1 26 ? 82.456 21.535 27.165 1.00 17.48 26 SER B CA 1
ATOM 1500 C C . SER B 1 26 ? 81.655 21.739 25.881 1.00 16.61 26 SER B C 1
ATOM 1501 O O . SER B 1 26 ? 81.317 22.867 25.526 1.00 17.64 26 SER B O 1
ATOM 1504 N N . VAL B 1 27 ? 81.350 20.645 25.188 1.00 16.38 27 VAL B N 1
ATOM 1505 C CA . VAL B 1 27 ? 80.601 20.723 23.941 1.00 15.54 27 VAL B CA 1
ATOM 1506 C C . VAL B 1 27 ? 79.410 19.771 23.895 1.00 15.01 27 VAL B C 1
ATOM 1507 O O . VAL B 1 27 ? 79.497 18.618 24.324 1.00 14.27 27 VAL B O 1
ATOM 1511 N N . TYR B 1 28 ? 78.290 20.281 23.396 1.00 15.06 28 TYR B N 1
ATOM 1512 C CA . TYR B 1 28 ? 77.072 19.495 23.247 1.00 17.16 28 TYR B CA 1
ATOM 1513 C C . TYR B 1 28 ? 76.539 19.745 21.843 1.00 17.34 28 TYR B C 1
ATOM 1514 O O . TYR B 1 28 ? 76.472 20.889 21.394 1.00 16.55 28 TYR B O 1
ATOM 1523 N N . ILE B 1 29 ? 76.167 18.673 21.151 1.00 18.92 29 ILE B N 1
ATOM 1524 C CA . ILE B 1 29 ? 75.641 18.801 19.801 1.00 19.45 29 ILE B CA 1
ATOM 1525 C C . ILE B 1 29 ? 74.144 18.486 19.768 1.00 19.37 29 ILE B C 1
ATOM 1526 O O . ILE B 1 29 ? 73.723 17.374 20.100 1.00 18.89 29 ILE B O 1
ATOM 1531 N N . ASP B 1 30 ? 73.343 19.481 19.388 1.00 18.99 30 ASP B N 1
ATOM 1532 C CA . ASP B 1 30 ? 71.893 19.321 19.312 1.00 19.40 30 ASP B CA 1
ATOM 1533 C C . ASP B 1 30 ? 71.429 19.261 17.859 1.00 19.88 30 ASP B C 1
ATOM 1534 O O . ASP B 1 30 ? 71.126 20.284 17.241 1.00 18.41 30 ASP B O 1
ATOM 1547 N N . ARG B 1 32 ? 68.685 18.199 16.728 1.00 11.89 32 ARG B N 1
ATOM 1548 C CA . ARG B 1 32 ? 67.268 18.509 16.569 1.00 9.95 32 ARG B CA 1
ATOM 1549 C C . ARG B 1 32 ? 67.052 19.862 15.896 1.00 9.16 32 ARG B C 1
ATOM 1550 O O . ARG B 1 32 ? 66.083 20.055 15.163 1.00 8.00 32 ARG B O 1
ATOM 1558 N N . ARG B 1 33 ? 67.963 20.797 16.139 1.00 9.72 33 ARG B N 1
ATOM 1559 C CA . ARG B 1 33 ? 67.837 22.131 15.567 1.00 10.22 33 ARG B CA 1
ATOM 1560 C C . ARG B 1 33 ? 67.825 22.165 14.042 1.00 8.17 33 ARG B C 1
ATOM 1561 O O . ARG B 1 33 ? 67.359 23.136 13.449 1.00 9.02 33 ARG B O 1
ATOM 1569 N N . LEU B 1 34 ? 68.326 21.114 13.400 1.00 9.47 34 LEU B N 1
ATOM 1570 C CA . LEU B 1 34 ? 68.315 21.070 11.940 1.00 8.77 34 LEU B CA 1
ATOM 1571 C C . LEU B 1 34 ? 66.895 20.862 11.411 1.00 10.64 34 LEU B C 1
ATOM 1572 O O . LEU B 1 34 ? 66.572 21.267 10.292 1.00 10.02 34 LEU B O 1
ATOM 1577 N N . LEU B 1 35 ? 66.047 20.228 12.216 1.00 10.13 35 LEU B N 1
ATOM 1578 C CA . LEU B 1 35 ? 64.679 19.947 11.794 1.00 8.13 35 LEU B CA 1
ATOM 1579 C C . LEU B 1 35 ? 63.833 21.192 11.552 1.00 9.17 35 LEU B C 1
ATOM 1580 O O . LEU B 1 35 ? 62.866 21.144 10.797 1.00 9.06 35 LEU B O 1
ATOM 1585 N N . GLY B 1 36 ? 64.203 22.306 12.180 1.00 8.98 36 GLY B N 1
ATOM 1586 C CA . GLY B 1 36 ? 63.437 23.533 12.012 1.00 9.26 36 GLY B CA 1
ATOM 1587 C C . GLY B 1 36 ? 63.774 24.361 10.784 1.00 11.03 36 GLY B C 1
ATOM 1588 O O . GLY B 1 36 ? 63.364 25.518 10.673 1.00 9.94 36 GLY B O 1
ATOM 1589 N N . ASP B 1 37 ? 64.520 23.773 9.859 1.00 9.49 37 ASP B N 1
ATOM 1590 C CA . ASP B 1 37 ? 64.913 24.468 8.640 1.00 11.02 37 ASP B CA 1
ATOM 1591 C C . ASP B 1 37 ? 64.992 23.442 7.520 1.00 11.60 37 ASP B C 1
ATOM 1592 O O . ASP B 1 37 ? 65.851 22.561 7.544 1.00 11.05 37 ASP B O 1
ATOM 1597 N N . GLU B 1 38 ? 64.100 23.566 6.538 1.00 11.90 38 GLU B N 1
ATOM 1598 C CA . GLU B 1 38 ? 64.048 22.622 5.429 1.00 13.01 38 GLU B CA 1
ATOM 1599 C C . GLU B 1 38 ? 65.363 22.490 4.676 1.00 13.76 38 GLU B C 1
ATOM 1600 O O . GLU B 1 38 ? 65.758 21.385 4.319 1.00 13.80 38 GLU B O 1
ATOM 1606 N N . SER B 1 39 ? 66.045 23.604 4.433 1.00 14.40 39 SER B N 1
ATOM 1607 C CA . SER B 1 39 ? 67.299 23.533 3.700 1.00 14.60 39 SER B CA 1
ATOM 1608 C C . SER B 1 39 ? 68.338 22.754 4.494 1.00 14.35 39 SER B C 1
ATOM 1609 O O . SER B 1 39 ? 69.183 22.078 3.916 1.00 15.98 39 SER B O 1
ATOM 1612 N N . SER B 1 40 ? 68.256 22.837 5.818 1.00 10.66 40 SER B N 1
ATOM 1613 C CA . SER B 1 40 ? 69.197 22.139 6.685 1.00 10.62 40 SER B CA 1
ATOM 1614 C C . SER B 1 40 ? 68.906 20.650 6.809 1.00 9.63 40 SER B C 1
ATOM 1615 O O . SER B 1 40 ? 69.818 19.837 6.688 1.00 10.64 40 SER B O 1
ATOM 1618 N N . TYR B 1 41 ? 67.654 20.274 7.056 1.00 9.56 41 TYR B N 1
ATOM 1619 C CA . TYR B 1 41 ? 67.382 18.846 7.191 1.00 10.16 41 TYR B CA 1
ATOM 1620 C C . TYR B 1 41 ? 67.412 18.101 5.867 1.00 11.00 41 TYR B C 1
ATOM 1621 O O . TYR B 1 41 ? 67.653 16.898 5.847 1.00 10.72 41 TYR B O 1
ATOM 1630 N N . SER B 1 42 ? 67.190 18.805 4.759 1.00 10.85 42 SER B N 1
ATOM 1631 C CA . SER B 1 42 ? 67.222 18.144 3.460 1.00 12.70 42 SER B CA 1
ATOM 1632 C C . SER B 1 42 ? 68.661 17.729 3.184 1.00 11.02 42 SER B C 1
ATOM 1633 O O . SER B 1 42 ? 68.917 16.641 2.674 1.00 10.73 42 SER B O 1
ATOM 1636 N N . VAL B 1 43 ? 69.600 18.604 3.537 1.00 11.67 43 VAL B N 1
ATOM 1637 C CA . VAL B 1 43 ? 71.019 18.319 3.357 1.00 11.38 43 VAL B CA 1
ATOM 1638 C C . VAL B 1 43 ? 71.408 17.137 4.242 1.00 11.14 43 VAL B C 1
ATOM 1639 O O . VAL B 1 43 ? 72.104 16.223 3.808 1.00 9.39 43 VAL B O 1
ATOM 1643 N N . ALA B 1 44 ? 70.947 17.161 5.486 1.00 9.10 44 ALA B N 1
ATOM 1644 C CA . ALA B 1 44 ? 71.252 16.089 6.422 1.00 8.74 44 ALA B CA 1
ATOM 1645 C C . ALA B 1 44 ? 70.693 14.759 5.923 1.00 8.71 44 ALA B C 1
ATOM 1646 O O . ALA B 1 44 ? 71.348 13.725 6.043 1.00 8.72 44 ALA B O 1
ATOM 1648 N N . LEU B 1 45 ? 69.477 14.780 5.380 1.00 8.01 45 LEU B N 1
ATOM 1649 C CA . LEU B 1 45 ? 68.871 13.558 4.860 1.00 9.22 45 LEU B CA 1
ATOM 1650 C C . LEU B 1 45 ? 69.655 13.067 3.653 1.00 11.15 45 LEU B C 1
ATOM 1651 O O . LEU B 1 45 ? 69.869 11.869 3.496 1.00 10.01 45 LEU B O 1
ATOM 1656 N N . ASP B 1 46 ? 70.085 13.995 2.804 1.00 10.03 46 ASP B N 1
ATOM 1657 C CA . ASP B 1 46 ? 70.850 13.613 1.622 1.00 11.21 46 ASP B CA 1
ATOM 1658 C C . ASP B 1 46 ? 72.135 12.915 2.041 1.00 9.52 46 ASP B C 1
ATOM 1659 O O . ASP B 1 46 ? 72.529 11.918 1.440 1.00 10.64 46 ASP B O 1
ATOM 1664 N N . LEU B 1 47 ? 72.784 13.444 3.076 1.00 9.45 47 LEU B N 1
ATOM 1665 C CA . LEU B 1 47 ? 74.033 12.874 3.580 1.00 9.61 47 LEU B CA 1
ATOM 1666 C C . LEU B 1 47 ? 73.811 11.520 4.244 1.00 9.62 47 LEU B C 1
ATOM 1667 O O . LEU B 1 47 ? 74.647 10.626 4.124 1.00 11.18 47 LEU B O 1
ATOM 1672 N N . LEU B 1 48 ? 72.694 11.375 4.957 1.00 9.28 48 LEU B N 1
ATOM 1673 C CA . LEU B 1 48 ? 72.371 10.108 5.610 1.00 10.12 48 LEU B CA 1
ATOM 1674 C C . LEU B 1 48 ? 72.176 9.020 4.560 1.00 10.45 48 LEU B C 1
ATOM 1675 O O . LEU B 1 48 ? 72.640 7.894 4.728 1.00 11.33 48 LEU B O 1
ATOM 1680 N N . LEU B 1 49 ? 71.488 9.366 3.476 1.00 11.41 49 LEU B N 1
ATOM 1681 C CA . LEU B 1 49 ? 71.237 8.421 2.396 1.00 13.24 49 LEU B CA 1
ATOM 1682 C C . LEU B 1 49 ? 72.541 8.034 1.722 1.00 14.37 49 LEU B C 1
ATOM 1683 O O . LEU B 1 49 ? 72.725 6.887 1.312 1.00 12.98 49 LEU B O 1
ATOM 1688 N N . GLU B 1 50 ? 73.457 8.990 1.624 1.00 15.11 50 GLU B N 1
ATOM 1689 C CA . GLU B 1 50 ? 74.745 8.733 0.995 1.00 16.84 50 GLU B CA 1
ATOM 1690 C C . GLU B 1 50 ? 75.578 7.765 1.837 1.00 16.44 50 GLU B C 1
ATOM 1691 O O . GLU B 1 50 ? 76.096 6.765 1.332 1.00 15.49 50 GLU B O 1
ATOM 1697 N N . VAL B 1 51 ? 75.694 8.055 3.127 1.00 14.66 51 VAL B N 1
ATOM 1698 C CA . VAL B 1 51 ? 76.477 7.212 4.023 1.00 15.31 51 VAL B CA 1
ATOM 1699 C C . VAL B 1 51 ? 75.797 5.869 4.281 1.00 14.94 51 VAL B C 1
ATOM 1700 O O . VAL B 1 51 ? 76.473 4.854 4.465 1.00 14.84 51 VAL B O 1
ATOM 1704 N N . GLY B 1 52 ? 74.467 5.863 4.290 1.00 13.74 52 GLY B N 1
ATOM 1705 C CA . GLY B 1 52 ? 73.733 4.626 4.518 1.00 14.99 52 GLY B CA 1
ATOM 1706 C C . GLY B 1 52 ? 74.013 3.602 3.430 1.00 15.85 52 GLY B C 1
ATOM 1707 O O . GLY B 1 52 ? 74.017 2.395 3.673 1.00 15.49 52 GLY B O 1
ATOM 1708 N N . GLY B 1 53 ? 74.242 4.095 2.218 1.00 16.70 53 GLY B N 1
ATOM 1709 C CA . GLY B 1 53 ? 74.544 3.222 1.099 1.00 16.29 53 GLY B CA 1
ATOM 1710 C C . GLY B 1 53 ? 73.534 2.120 0.862 1.00 16.05 53 GLY B C 1
ATOM 1711 O O . GLY B 1 53 ? 72.337 2.295 1.098 1.00 15.45 53 GLY B O 1
ATOM 1712 N N . GLN B 1 54 ? 74.026 0.974 0.398 1.00 17.11 54 GLN B N 1
ATOM 1713 C CA . GLN B 1 54 ? 73.162 -0.160 0.103 1.00 19.91 54 GLN B CA 1
ATOM 1714 C C . GLN B 1 54 ? 72.588 -0.843 1.339 1.00 18.92 54 GLN B C 1
ATOM 1715 O O . GLN B 1 54 ? 71.553 -1.497 1.256 1.00 20.35 54 GLN B O 1
ATOM 1721 N N . ASP B 1 55 ? 73.252 -0.701 2.480 1.00 19.34 55 ASP B N 1
ATOM 1722 C CA . ASP B 1 55 ? 72.747 -1.317 3.701 1.00 19.79 55 ASP B CA 1
ATOM 1723 C C . ASP B 1 55 ? 71.382 -0.719 4.039 1.00 18.77 55 ASP B C 1
ATOM 1724 O O . ASP B 1 55 ? 70.448 -1.435 4.402 1.00 18.37 55 ASP B O 1
ATOM 1729 N N . LEU B 1 56 ? 71.266 0.598 3.905 1.00 16.26 56 LEU B N 1
ATOM 1730 C CA . LEU B 1 56 ? 70.010 1.274 4.191 1.00 14.76 56 LEU B CA 1
ATOM 1731 C C . LEU B 1 56 ? 68.991 0.999 3.088 1.00 14.85 56 LEU B C 1
ATOM 1732 O O . LEU B 1 56 ? 67.822 0.722 3.354 1.00 13.82 56 LEU B O 1
ATOM 1737 N N . ALA B 1 57 ? 69.449 1.063 1.843 1.00 14.80 57 ALA B N 1
ATOM 1738 C CA . ALA B 1 57 ? 68.570 0.847 0.700 1.00 13.45 57 ALA B CA 1
ATOM 1739 C C . ALA B 1 57 ? 67.970 -0.560 0.605 1.00 12.60 57 ALA B C 1
ATOM 1740 O O . ALA B 1 57 ? 66.866 -0.728 0.085 1.00 13.58 57 ALA B O 1
ATOM 1742 N N . ARG B 1 58 ? 68.680 -1.564 1.114 1.00 12.54 58 ARG B N 1
ATOM 1743 C CA . ARG B 1 58 ? 68.197 -2.948 1.047 1.00 12.77 58 ARG B CA 1
ATOM 1744 C C . ARG B 1 58 ? 67.414 -3.386 2.287 1.00 11.86 58 ARG B C 1
ATOM 1745 O O . ARG B 1 58 ? 66.931 -4.516 2.349 1.00 11.74 58 ARG B O 1
ATOM 1753 N N . SER B 1 59 ? 67.279 -2.498 3.269 1.00 11.06 59 SER B N 1
ATOM 1754 C CA . SER B 1 59 ? 66.581 -2.855 4.504 1.00 10.39 59 SER B CA 1
ATOM 1755 C C . SER B 1 59 ? 65.088 -3.122 4.331 1.00 10.89 59 SER B C 1
ATOM 1756 O O . SER B 1 59 ? 64.453 -2.571 3.433 1.00 10.61 59 SER B O 1
ATOM 1759 N N . SER B 1 60 ? 64.530 -3.974 5.189 1.00 10.19 60 SER B N 1
ATOM 1760 C CA . SER B 1 60 ? 63.101 -4.269 5.129 1.00 11.40 60 SER B CA 1
ATOM 1761 C C . SER B 1 60 ? 62.328 -3.144 5.826 1.00 11.45 60 SER B C 1
ATOM 1762 O O . SER B 1 60 ? 61.124 -2.984 5.617 1.00 10.47 60 SER B O 1
ATOM 1765 N N . ALA B 1 61 ? 63.028 -2.372 6.656 1.00 9.53 61 ALA B N 1
ATOM 1766 C CA . ALA B 1 61 ? 62.417 -1.259 7.381 1.00 8.96 61 ALA B CA 1
ATOM 1767 C C . ALA B 1 61 ? 63.484 -0.365 7.998 1.00 8.24 61 ALA B C 1
ATOM 1768 O O . ALA B 1 61 ? 64.602 -0.808 8.244 1.00 8.16 61 ALA B O 1
ATOM 1770 N N . VAL B 1 62 ? 63.125 0.893 8.237 1.00 7.06 62 VAL B N 1
ATOM 1771 C CA . VAL B 1 62 ? 64.024 1.845 8.880 1.00 7.81 62 VAL B CA 1
ATOM 1772 C C . VAL B 1 62 ? 63.509 1.925 10.317 1.00 6.71 62 VAL B C 1
ATOM 1773 O O . VAL B 1 62 ? 62.306 2.103 10.538 1.00 6.89 62 VAL B O 1
ATOM 1777 N N . ILE B 1 63 ? 64.400 1.760 11.291 1.00 6.79 63 ILE B N 1
ATOM 1778 C CA . ILE B 1 63 ? 63.987 1.794 12.693 1.00 8.22 63 ILE B CA 1
ATOM 1779 C C . ILE B 1 63 ? 64.595 2.986 13.404 1.00 8.43 63 ILE B C 1
ATOM 1780 O O . ILE B 1 63 ? 65.817 3.139 13.437 1.00 8.65 63 ILE B O 1
ATOM 1785 N N . GLY B 1 64 ? 63.740 3.823 13.982 1.00 8.53 64 GLY B N 1
ATOM 1786 C CA . GLY B 1 64 ? 64.240 4.988 14.684 1.00 10.17 64 GLY B CA 1
ATOM 1787 C C . GLY B 1 64 ? 64.327 4.756 16.177 1.00 11.70 64 GLY B C 1
ATOM 1788 O O . GLY B 1 64 ? 63.659 3.875 16.725 1.00 10.95 64 GLY B O 1
ATOM 1789 N N . VAL B 1 65 ? 65.177 5.538 16.829 1.00 13.39 65 VAL B N 1
ATOM 1790 C CA . VAL B 1 65 ? 65.344 5.461 18.272 1.00 15.48 65 VAL B CA 1
ATOM 1791 C C . VAL B 1 65 ? 64.473 6.566 18.882 1.00 16.05 65 VAL B C 1
ATOM 1792 O O . VAL B 1 65 ? 64.709 7.749 18.647 1.00 18.44 65 VAL B O 1
ATOM 1796 N N . ALA B 1 66 ? 63.264 6.379 19.402 1.00 17.01 66 ALA B N 1
ATOM 1797 C CA . ALA B 1 66 ? 62.547 7.440 20.115 1.00 18.67 66 ALA B CA 1
ATOM 1798 C C . ALA B 1 66 ? 63.310 8.214 21.176 1.00 19.53 66 ALA B C 1
ATOM 1799 O O . ALA B 1 66 ? 64.040 7.637 21.987 1.00 19.64 66 ALA B O 1
ATOM 1801 N N . THR B 1 67 ? 63.543 9.538 21.008 1.00 20.75 67 THR B N 1
ATOM 1802 C CA . THR B 1 67 ? 62.700 10.390 20.169 1.00 21.86 67 THR B CA 1
ATOM 1803 C C . THR B 1 67 ? 63.475 11.197 19.133 1.00 22.03 67 THR B C 1
ATOM 1804 O O . THR B 1 67 ? 62.930 11.540 18.094 1.00 22.21 67 THR B O 1
ATOM 1808 N N . GLY B 1 68 ? 64.706 11.220 19.692 1.00 21.85 68 GLY B N 1
ATOM 1809 C CA . GLY B 1 68 ? 65.766 11.883 18.944 1.00 20.50 68 GLY B CA 1
ATOM 1810 C C . GLY B 1 68 ? 65.975 11.455 17.502 1.00 20.08 68 GLY B C 1
ATOM 1811 O O . GLY B 1 68 ? 66.024 12.288 16.591 1.00 20.29 68 GLY B O 1
ATOM 1812 N N . GLY B 1 69 ? 66.105 10.154 17.282 1.00 18.97 69 GLY B N 1
ATOM 1813 C CA . GLY B 1 69 ? 66.310 9.667 15.930 1.00 18.27 69 GLY B CA 1
ATOM 1814 C C . GLY B 1 69 ? 65.012 9.371 15.206 1.00 17.20 69 GLY B C 1
ATOM 1815 O O . GLY B 1 69 ? 65.025 8.902 14.066 1.00 18.01 69 GLY B O 1
ATOM 1816 N N . LEU B 1 70 ? 63.886 9.667 15.844 1.00 14.68 70 LEU B N 1
ATOM 1817 C CA . LEU B 1 70 ? 62.612 9.362 15.228 1.00 12.76 70 LEU B CA 1
ATOM 1818 C C . LEU B 1 70 ? 62.263 10.196 14.004 1.00 10.38 70 LEU B C 1
ATOM 1819 O O . LEU B 1 70 ? 61.833 9.644 12.993 1.00 9.66 70 LEU B O 1
ATOM 1824 N N . PRO B 1 71 ? 62.434 11.530 14.064 1.00 9.81 71 PRO B N 1
ATOM 1825 C CA . PRO B 1 71 ? 62.094 12.313 12.871 1.00 8.84 71 PRO B CA 1
ATOM 1826 C C . PRO B 1 71 ? 62.961 11.921 11.670 1.00 8.89 71 PRO B C 1
ATOM 1827 O O . PRO B 1 71 ? 62.477 11.829 10.538 1.00 8.09 71 PRO B O 1
ATOM 1831 N N . TRP B 1 72 ? 64.248 11.695 11.923 1.00 7.26 72 TRP B N 1
ATOM 1832 C CA . TRP B 1 72 ? 65.172 11.327 10.854 1.00 7.11 72 TRP B CA 1
ATOM 1833 C C . TRP B 1 72 ? 64.790 9.979 10.241 1.00 6.54 72 TRP B C 1
ATOM 1834 O O . TRP B 1 72 ? 64.760 9.826 9.015 1.00 5.37 72 TRP B O 1
ATOM 1845 N N . ALA B 1 73 ? 64.492 9.001 11.090 1.00 5.97 73 ALA B N 1
ATOM 1846 C CA . ALA B 1 73 ? 64.102 7.686 10.601 1.00 6.96 73 ALA B CA 1
ATOM 1847 C C . ALA B 1 73 ? 62.803 7.769 9.805 1.00 7.81 73 ALA B C 1
ATOM 1848 O O . ALA B 1 73 ? 62.662 7.129 8.763 1.00 7.89 73 ALA B O 1
ATOM 1850 N N . ALA B 1 74 ? 61.853 8.562 10.296 1.00 7.63 74 ALA B N 1
ATOM 1851 C CA . ALA B 1 74 ? 60.568 8.716 9.620 1.00 10.06 74 ALA B CA 1
ATOM 1852 C C . ALA B 1 74 ? 60.737 9.356 8.245 1.00 10.72 74 ALA B C 1
ATOM 1853 O O . ALA B 1 74 ? 60.109 8.934 7.272 1.00 8.72 74 ALA B O 1
ATOM 1863 N N . LEU B 1 76 ? 63.526 9.356 6.462 1.00 7.44 76 LEU B N 1
ATOM 1864 C CA . LEU B 1 76 ? 64.270 8.444 5.594 1.00 7.54 76 LEU B CA 1
ATOM 1865 C C . LEU B 1 76 ? 63.323 7.371 5.061 1.00 7.62 76 LEU B C 1
ATOM 1866 O O . LEU B 1 76 ? 63.367 7.025 3.879 1.00 7.49 76 LEU B O 1
ATOM 1871 N N . ALA B 1 77 ? 62.459 6.849 5.930 1.00 7.44 77 ALA B N 1
ATOM 1872 C CA . ALA B 1 77 ? 61.513 5.823 5.510 1.00 8.25 77 ALA B CA 1
ATOM 1873 C C . ALA B 1 77 ? 60.632 6.348 4.378 1.00 8.14 77 ALA B C 1
ATOM 1874 O O . ALA B 1 77 ? 60.398 5.653 3.387 1.00 9.88 77 ALA B O 1
ATOM 1876 N N . LEU B 1 78 ? 60.145 7.575 4.525 1.00 8.13 78 LEU B N 1
ATOM 1877 C CA . LEU B 1 78 ? 59.294 8.169 3.508 1.00 10.58 78 LEU B CA 1
ATOM 1878 C C . LEU B 1 78 ? 60.045 8.352 2.195 1.00 11.72 78 LEU B C 1
ATOM 1879 O O . LEU B 1 78 ? 59.529 8.015 1.127 1.00 10.56 78 LEU B O 1
ATOM 1884 N N . ARG B 1 79 ? 61.263 8.879 2.269 1.00 11.33 79 ARG B N 1
ATOM 1885 C CA . ARG B 1 79 ? 62.043 9.101 1.055 1.00 12.57 79 ARG B CA 1
ATOM 1886 C C . ARG B 1 79 ? 62.410 7.809 0.341 1.00 12.82 79 ARG B C 1
ATOM 1887 O O . ARG B 1 79 ? 62.573 7.802 -0.878 1.00 13.69 79 ARG B O 1
ATOM 1895 N N . LEU B 1 80 ? 62.588 6.726 1.119 1.00 10.22 80 LEU B N 1
ATOM 1896 C CA . LEU B 1 80 ? 62.908 5.403 0.594 1.00 11.01 80 LEU B CA 1
ATOM 1897 C C . LEU B 1 80 ? 61.701 4.503 0.334 1.00 10.52 80 LEU B C 1
ATOM 1898 O O . LEU B 1 80 ? 61.866 3.382 -0.160 1.00 10.03 80 LEU B O 1
ATOM 1903 N N . SER B 1 81 ? 60.436 4.939 0.474 1.00 10.66 81 SER B N 1
ATOM 1904 C CA . SER B 1 81 ? 59.241 4.124 0.258 1.00 12.34 81 SER B CA 1
ATOM 1905 C C . SER B 1 81 ? 59.337 2.854 1.095 1.00 12.42 81 SER B C 1
ATOM 1906 O O . SER B 1 81 ? 58.911 1.781 0.667 1.00 11.70 81 SER B O 1
ATOM 1909 N N . LYS B 1 82 ? 59.881 2.991 2.315 1.00 10.68 82 LYS B N 1
ATOM 1910 C CA . LYS B 1 82 ? 60.024 1.830 3.186 1.00 10.52 82 LYS B CA 1
ATOM 1911 C C . LYS B 1 82 ? 59.212 1.906 4.470 1.00 9.99 82 LYS B C 1
ATOM 1912 O O . LYS B 1 82 ? 58.801 2.978 4.896 1.00 9.33 82 LYS B O 1
ATOM 1918 N N . PRO B 1 83 ? 58.956 0.745 5.094 1.00 10.61 83 PRO B N 1
ATOM 1919 C CA . PRO B 1 83 ? 58.198 0.704 6.347 1.00 9.49 83 PRO B CA 1
ATOM 1920 C C . PRO B 1 83 ? 59.028 1.386 7.441 1.00 10.13 83 PRO B C 1
ATOM 1921 O O . PRO B 1 83 ? 60.260 1.431 7.364 1.00 9.08 83 PRO B O 1
ATOM 1925 N N . LEU B 1 84 ? 58.347 1.902 8.458 1.00 8.87 84 LEU B N 1
ATOM 1926 C CA . LEU B 1 84 ? 59.001 2.554 9.585 1.00 8.94 84 LEU B CA 1
ATOM 1927 C C . LEU B 1 84 ? 58.658 1.811 10.860 1.00 9.37 84 LEU B C 1
ATOM 1928 O O . LEU B 1 84 ? 57.569 1.261 10.994 1.00 11.44 84 LEU B O 1
ATOM 1933 N N . GLY B 1 85 ? 59.596 1.805 11.794 1.00 9.23 85 GLY B N 1
ATOM 1934 C CA . GLY B 1 85 ? 59.369 1.178 13.078 1.00 9.01 85 GLY B CA 1
ATOM 1935 C C . GLY B 1 85 ? 60.215 1.961 14.059 1.00 10.09 85 GLY B C 1
ATOM 1936 O O . GLY B 1 85 ? 61.066 2.748 13.644 1.00 8.48 85 GLY B O 1
ATOM 1937 N N . TYR B 1 86 ? 59.975 1.793 15.353 1.00 9.40 86 TYR B N 1
ATOM 1938 C CA . TYR B 1 86 ? 60.800 2.484 16.328 1.00 9.85 86 TYR B CA 1
ATOM 1939 C C . TYR B 1 86 ? 60.687 1.860 17.697 1.00 9.19 86 TYR B C 1
ATOM 1940 O O . TYR B 1 86 ? 59.701 1.203 18.021 1.00 9.53 86 TYR B O 1
ATOM 1949 N N . VAL B 1 87 ? 61.739 2.040 18.479 1.00 12.01 87 VAL B N 1
ATOM 1950 C CA . VAL B 1 87 ? 61.806 1.493 19.819 1.00 12.50 87 VAL B CA 1
ATOM 1951 C C . VAL B 1 87 ? 61.975 2.616 20.824 1.00 14.24 87 VAL B C 1
ATOM 1952 O O . VAL B 1 87 ? 62.660 3.599 20.564 1.00 14.81 87 VAL B O 1
ATOM 1956 N N . ARG B 1 88 ? 61.327 2.470 21.968 1.00 16.87 88 ARG B N 1
ATOM 1957 C CA . ARG B 1 88 ? 61.446 3.457 23.023 1.00 20.25 88 ARG B CA 1
ATOM 1958 C C . ARG B 1 88 ? 62.394 2.828 24.034 1.00 21.80 88 ARG B C 1
ATOM 1959 O O . ARG B 1 88 ? 61.978 2.041 24.884 1.00 20.95 88 ARG B O 1
ATOM 1967 N N . PRO B 1 89 ? 63.695 3.145 23.935 1.00 24.00 89 PRO B N 1
ATOM 1968 C CA . PRO B 1 89 ? 64.676 2.581 24.863 1.00 25.24 89 PRO B CA 1
ATOM 1969 C C . PRO B 1 89 ? 64.472 3.055 26.299 1.00 27.23 89 PRO B C 1
ATOM 1970 O O . PRO B 1 89 ? 63.641 3.962 26.513 1.00 27.61 89 PRO B O 1
ATOM 1974 N N . SER B 1 98 ? 59.104 -5.437 25.674 1.00 25.53 98 SER B N 1
ATOM 1975 C CA . SER B 1 98 ? 59.158 -4.324 24.723 1.00 25.34 98 SER B CA 1
ATOM 1976 C C . SER B 1 98 ? 58.784 -4.784 23.322 1.00 23.94 98 SER B C 1
ATOM 1977 O O . SER B 1 98 ? 58.965 -5.949 22.966 1.00 25.07 98 SER B O 1
ATOM 1980 N N . GLN B 1 99 ? 58.265 -3.860 22.527 1.00 21.97 99 GLN B N 1
ATOM 1981 C CA . GLN B 1 99 ? 57.875 -4.173 21.159 1.00 20.35 99 GLN B CA 1
ATOM 1982 C C . GLN B 1 99 ? 58.471 -3.148 20.203 1.00 16.60 99 GLN B C 1
ATOM 1983 O O . GLN B 1 99 ? 58.975 -2.105 20.622 1.00 16.15 99 GLN B O 1
ATOM 1989 N N . VAL B 1 100 ? 58.439 -3.465 18.917 1.00 13.55 100 VAL B N 1
ATOM 1990 C CA . VAL B 1 100 ? 58.934 -2.542 17.911 1.00 10.87 100 VAL B CA 1
ATOM 1991 C C . VAL B 1 100 ? 57.681 -1.819 17.429 1.00 9.60 100 VAL B C 1
ATOM 1992 O O . VAL B 1 100 ? 56.839 -2.402 16.746 1.00 9.26 100 VAL B O 1
ATOM 1996 N N . GLU B 1 101 ? 57.534 -0.558 17.819 1.00 8.98 101 GLU B N 1
ATOM 1997 C CA . GLU B 1 101 ? 56.354 0.206 17.427 1.00 9.59 101 GLU B CA 1
ATOM 1998 C C . GLU B 1 101 ? 56.262 0.302 15.906 1.00 9.16 101 GLU B C 1
ATOM 1999 O O . GLU B 1 101 ? 57.266 0.508 15.234 1.00 9.83 101 GLU B O 1
ATOM 2005 N N . GLY B 1 102 ? 55.055 0.141 15.368 1.00 7.61 102 GLY B N 1
ATOM 2006 C CA . GLY B 1 102 ? 54.880 0.206 13.925 1.00 8.02 102 GLY B CA 1
ATOM 2007 C C . GLY B 1 102 ? 54.699 -1.172 13.314 1.00 8.38 102 GLY B C 1
ATOM 2008 O O . GLY B 1 102 ? 54.087 -1.321 12.260 1.00 9.65 102 GLY B O 1
ATOM 2009 N N . ASP B 1 103 ? 55.233 -2.185 13.993 1.00 9.85 103 ASP B N 1
ATOM 2010 C CA . ASP B 1 103 ? 55.154 -3.568 13.534 1.00 11.58 103 ASP B CA 1
ATOM 2011 C C . ASP B 1 103 ? 55.565 -3.741 12.071 1.00 10.49 103 ASP B C 1
ATOM 2012 O O . ASP B 1 103 ? 54.826 -4.304 11.259 1.00 10.74 103 ASP B O 1
ATOM 2017 N N . PRO B 1 104 ? 56.759 -3.250 11.711 1.00 9.96 104 PRO B N 1
ATOM 2018 C CA . PRO B 1 104 ? 57.209 -3.392 10.324 1.00 10.40 104 PRO B CA 1
ATOM 2019 C C . PRO B 1 104 ? 57.490 -4.867 10.000 1.00 11.68 104 PRO B C 1
ATOM 2020 O O . PRO B 1 104 ? 57.668 -5.688 10.899 1.00 10.43 104 PRO B O 1
ATOM 2024 N N . PRO B 1 105 ? 57.531 -5.220 8.708 1.00 12.28 105 PRO B N 1
ATOM 2025 C CA . PRO B 1 105 ? 57.786 -6.609 8.313 1.00 12.91 105 PRO B CA 1
ATOM 2026 C C . PRO B 1 105 ? 59.118 -7.160 8.812 1.00 11.53 105 PRO B C 1
ATOM 2027 O O . PRO B 1 105 ? 60.120 -6.449 8.846 1.00 11.97 105 PRO B O 1
ATOM 2031 N N . LYS B 1 106 ? 59.116 -8.429 9.213 1.00 12.06 106 LYS B N 1
ATOM 2032 C CA . LYS B 1 106 ? 60.332 -9.063 9.712 1.00 12.00 106 LYS B CA 1
ATOM 2033 C C . LYS B 1 106 ? 61.395 -9.145 8.620 1.00 11.56 106 LYS B C 1
ATOM 2034 O O . LYS B 1 106 ? 61.096 -9.403 7.454 1.00 11.68 106 LYS B O 1
ATOM 2040 N N . GLY B 1 107 ? 62.640 -8.920 9.013 1.00 11.38 107 GLY B N 1
ATOM 2041 C CA . GLY B 1 107 ? 63.737 -8.962 8.069 1.00 11.47 107 GLY B CA 1
ATOM 2042 C C . GLY B 1 107 ? 64.911 -8.174 8.606 1.00 10.14 107 GLY B C 1
ATOM 2043 O O . GLY B 1 107 ? 64.969 -7.871 9.801 1.00 9.94 107 GLY B O 1
ATOM 2044 N N . ARG B 1 108 ? 65.846 -7.840 7.722 1.00 10.38 108 ARG B N 1
ATOM 2045 C CA . ARG B 1 108 ? 67.032 -7.083 8.101 1.00 10.10 108 ARG B CA 1
ATOM 2046 C C . ARG B 1 108 ? 66.688 -5.599 8.051 1.00 9.96 108 ARG B C 1
ATOM 2047 O O . ARG B 1 108 ? 66.296 -5.076 7.008 1.00 10.74 108 ARG B O 1
ATOM 2055 N N . VAL B 1 109 ? 66.840 -4.929 9.188 1.00 9.20 109 VAL B N 1
ATOM 2056 C CA . VAL B 1 109 ? 66.520 -3.513 9.293 1.00 9.14 109 VAL B CA 1
ATOM 2057 C C . VAL B 1 109 ? 67.745 -2.697 9.683 1.00 10.17 109 VAL B C 1
ATOM 2058 O O . VAL B 1 109 ? 68.768 -3.249 10.100 1.00 9.85 109 VAL B O 1
ATOM 2062 N N . VAL B 1 110 ? 67.641 -1.381 9.529 1.00 9.67 110 VAL B N 1
ATOM 2063 C CA . VAL B 1 110 ? 68.726 -0.481 9.896 1.00 10.57 110 VAL B CA 1
ATOM 2064 C C . VAL B 1 110 ? 68.206 0.457 10.972 1.00 11.24 110 VAL B C 1
ATOM 2065 O O . VAL B 1 110 ? 67.101 0.994 10.853 1.00 12.10 110 VAL B O 1
ATOM 2069 N N . VAL B 1 111 ? 68.994 0.643 12.027 1.00 11.67 111 VAL B N 1
ATOM 2070 C CA . VAL B 1 111 ? 68.608 1.534 13.118 1.00 10.33 111 VAL B CA 1
ATOM 2071 C C . VAL B 1 111 ? 69.220 2.911 12.880 1.00 11.14 111 VAL B C 1
ATOM 2072 O O . VAL B 1 111 ? 70.393 3.028 12.527 1.00 10.70 111 VAL B O 1
ATOM 2076 N N . VAL B 1 112 ? 68.416 3.953 13.072 1.00 9.46 112 VAL B N 1
ATOM 2077 C CA . VAL B 1 112 ? 68.880 5.314 12.852 1.00 10.24 112 VAL B CA 1
ATOM 2078 C C . VAL B 1 112 ? 68.687 6.195 14.079 1.00 10.90 112 VAL B C 1
ATOM 2079 O O . VAL B 1 112 ? 67.644 6.149 14.722 1.00 10.61 112 VAL B O 1
ATOM 2083 N N . ASP B 1 113 ? 69.699 6.992 14.404 1.00 11.70 113 ASP B N 1
ATOM 2084 C CA . ASP B 1 113 ? 69.608 7.910 15.537 1.00 11.49 113 ASP B CA 1
ATOM 2085 C C . ASP B 1 113 ? 70.352 9.174 15.125 1.00 10.32 113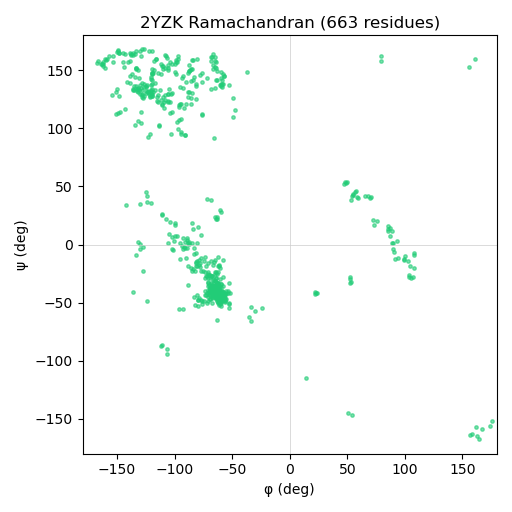 ASP B C 1
ATOM 2086 O O . ASP B 1 113 ? 71.107 9.158 14.150 1.00 9.19 113 ASP B O 1
ATOM 2091 N N . ASP B 1 114 ? 70.146 10.273 15.844 1.00 10.83 114 ASP B N 1
ATOM 2092 C CA . ASP B 1 114 ? 70.816 11.507 15.464 1.00 9.38 114 ASP B CA 1
ATOM 2093 C C . ASP B 1 114 ? 72.269 11.605 15.907 1.00 9.41 114 ASP B C 1
ATOM 2094 O O . ASP B 1 114 ? 73.156 11.842 15.084 1.00 9.28 114 ASP B O 1
ATOM 2099 N N . VAL B 1 115 ? 72.526 11.402 17.191 1.00 8.97 115 VAL B N 1
ATOM 2100 C CA . VAL B 1 115 ? 73.894 11.488 17.691 1.00 10.38 115 VAL B CA 1
ATOM 2101 C C . VAL B 1 115 ? 74.228 10.269 18.532 1.00 10.18 115 VAL B C 1
ATOM 2102 O O . VAL B 1 115 ? 73.444 9.866 19.381 1.00 9.82 115 VAL B O 1
ATOM 2106 N N . ALA B 1 116 ? 75.391 9.676 18.283 1.00 11.04 116 ALA B N 1
ATOM 2107 C CA . ALA B 1 116 ? 75.817 8.511 19.044 1.00 11.09 116 ALA B CA 1
ATOM 2108 C C . ALA B 1 116 ? 76.883 8.920 20.050 1.00 11.81 116 ALA B C 1
ATOM 2109 O O . ALA B 1 116 ? 77.910 9.482 19.683 1.00 12.62 116 ALA B O 1
ATOM 2111 N N . THR B 1 117 ? 76.626 8.653 21.325 1.00 11.19 117 THR B N 1
ATOM 2112 C CA . THR B 1 117 ? 77.591 8.969 22.366 1.00 11.85 117 THR B CA 1
ATOM 2113 C C . THR B 1 117 ? 78.094 7.628 22.896 1.00 11.32 117 THR B C 1
ATOM 2114 O O . THR B 1 117 ? 79.088 7.115 22.385 1.00 10.40 117 THR B O 1
ATOM 2118 N N . THR B 1 118 ? 77.418 7.040 23.882 1.00 11.77 118 THR B N 1
ATOM 2119 C CA . THR B 1 118 ? 77.858 5.738 24.390 1.00 12.39 118 THR B CA 1
ATOM 2120 C C . THR B 1 118 ? 77.329 4.628 23.487 1.00 12.02 118 THR B C 1
ATOM 2121 O O . THR B 1 118 ? 77.877 3.520 23.455 1.00 10.95 118 THR B O 1
ATOM 2125 N N . GLY B 1 119 ? 76.256 4.933 22.767 1.00 10.43 119 GLY B N 1
ATOM 2126 C CA . GLY B 1 119 ? 75.652 3.960 21.878 1.00 11.37 119 GLY B CA 1
ATOM 2127 C C . GLY B 1 119 ? 74.609 3.122 22.592 1.00 11.36 119 GLY B C 1
ATOM 2128 O O . GLY B 1 119 ? 73.994 2.233 21.998 1.00 10.76 119 GLY B O 1
ATOM 2129 N N . THR B 1 120 ? 74.395 3.424 23.867 1.00 11.74 120 THR B N 1
ATOM 2130 C CA . THR B 1 120 ? 73.439 2.695 24.690 1.00 11.37 120 THR B CA 1
ATOM 2131 C C . THR B 1 120 ? 72.012 2.712 24.148 1.00 10.94 120 THR B C 1
ATOM 2132 O O . THR B 1 120 ? 71.344 1.681 24.127 1.00 11.29 120 THR B O 1
ATOM 2136 N N . SER B 1 121 ? 71.545 3.877 23.710 1.00 10.57 121 SER B N 1
ATOM 2137 C CA . SER B 1 121 ? 70.190 3.983 23.184 1.00 12.07 121 SER B CA 1
ATOM 2138 C C . SER B 1 121 ? 70.017 3.100 21.953 1.00 10.89 121 SER B C 1
ATOM 2139 O O . SER B 1 121 ? 68.978 2.453 21.788 1.00 10.87 121 SER B O 1
ATOM 2142 N N . ILE B 1 122 ? 71.032 3.075 21.092 1.00 7.59 122 ILE B N 1
ATOM 2143 C CA . ILE B 1 122 ? 70.971 2.259 19.886 1.00 8.62 122 ILE B CA 1
ATOM 2144 C C . ILE B 1 122 ? 71.058 0.782 20.246 1.00 9.16 122 ILE B C 1
ATOM 2145 O O . ILE B 1 122 ? 70.347 -0.049 19.675 1.00 8.30 122 ILE B O 1
ATOM 2150 N N . ALA B 1 123 ? 71.935 0.465 21.194 1.00 9.21 123 ALA B N 1
ATOM 2151 C CA . ALA B 1 123 ? 72.115 -0.914 21.645 1.00 9.41 123 ALA B CA 1
ATOM 2152 C C . ALA B 1 123 ? 70.801 -1.490 22.173 1.00 11.04 123 ALA B C 1
ATOM 2153 O O . ALA B 1 123 ? 70.448 -2.633 21.870 1.00 8.80 123 ALA B O 1
ATOM 2155 N N . LYS B 1 124 ? 70.080 -0.692 22.959 1.00 10.35 124 LYS B N 1
ATOM 2156 C CA . LYS B 1 124 ? 68.807 -1.127 23.527 1.00 12.74 124 LYS B CA 1
ATOM 2157 C C . LYS B 1 124 ? 67.794 -1.436 22.431 1.00 12.40 124 LYS B C 1
ATOM 2158 O O . LYS B 1 124 ? 67.048 -2.411 22.512 1.00 12.90 124 LYS B O 1
ATOM 2164 N N . SER B 1 125 ? 67.752 -0.574 21.423 1.00 11.38 125 SER B N 1
ATOM 2165 C CA . SER B 1 125 ? 66.827 -0.760 20.317 1.00 11.30 125 SER B CA 1
ATOM 2166 C C . SER B 1 125 ? 67.169 -2.046 19.578 1.00 11.91 125 SER B C 1
ATOM 2167 O O . SER B 1 125 ? 66.280 -2.803 19.202 1.00 12.77 125 SER B O 1
ATOM 2170 N N . ILE B 1 126 ? 68.460 -2.305 19.392 1.00 12.43 126 ILE B N 1
ATOM 2171 C CA . ILE B 1 126 ? 68.890 -3.516 18.700 1.00 11.66 126 ILE B CA 1
ATOM 2172 C C . ILE B 1 126 ? 68.481 -4.754 19.490 1.00 12.27 126 ILE B C 1
ATOM 2173 O O . ILE B 1 126 ? 68.075 -5.762 18.913 1.00 12.77 126 ILE B O 1
ATOM 2178 N N . GLU B 1 127 ? 68.586 -4.673 20.812 1.00 12.11 127 GLU B N 1
ATOM 2179 C CA . GLU B 1 127 ? 68.191 -5.779 21.671 1.00 11.68 127 GLU B CA 1
ATOM 2180 C C . GLU B 1 127 ? 66.707 -6.082 21.475 1.00 11.32 127 GLU B C 1
ATOM 2181 O O . GLU B 1 127 ? 66.319 -7.239 21.343 1.00 9.50 127 GLU B O 1
ATOM 2187 N N . VAL B 1 128 ? 65.881 -5.036 21.460 1.00 8.93 128 VAL B N 1
ATOM 2188 C CA . VAL B 1 128 ? 64.442 -5.217 21.290 1.00 9.60 128 VAL B CA 1
ATOM 2189 C C . VAL B 1 128 ? 64.117 -5.748 19.889 1.00 8.23 128 VAL B C 1
ATOM 2190 O O . VAL B 1 128 ? 63.252 -6.605 19.724 1.00 7.89 128 VAL B O 1
ATOM 2194 N N . LEU B 1 129 ? 64.818 -5.244 18.879 1.00 9.33 129 LEU B N 1
ATOM 2195 C CA . LEU B 1 129 ? 64.589 -5.709 17.517 1.00 7.92 129 LEU B CA 1
ATOM 2196 C C . LEU B 1 129 ? 64.887 -7.197 17.388 1.00 8.27 129 LEU B C 1
ATOM 2197 O O . LEU B 1 129 ? 64.097 -7.948 16.816 1.00 7.74 129 LEU B O 1
ATOM 2202 N N . ARG B 1 130 ? 66.022 -7.622 17.932 1.00 8.23 130 ARG B N 1
ATOM 2203 C CA . ARG B 1 130 ? 66.408 -9.025 17.851 1.00 9.96 130 ARG B CA 1
ATOM 2204 C C . ARG B 1 130 ? 65.490 -9.931 18.669 1.00 11.56 130 ARG B C 1
ATOM 2205 O O . ARG B 1 130 ? 65.215 -11.062 18.271 1.00 10.87 130 ARG B O 1
ATOM 2213 N N . SER B 1 131 ? 65.001 -9.434 19.800 1.00 10.53 131 SER B N 1
ATOM 2214 C CA . SER B 1 131 ? 64.090 -10.227 20.615 1.00 12.50 131 SER B CA 1
ATOM 2215 C C . SER B 1 131 ? 62.797 -10.468 19.847 1.00 12.01 131 SER B C 1
ATOM 2216 O O . SER B 1 131 ? 62.087 -11.442 20.102 1.00 10.71 131 SER B O 1
ATOM 2219 N N . ASN B 1 132 ? 62.493 -9.574 18.909 1.00 11.32 132 ASN B N 1
ATOM 2220 C CA . ASN B 1 132 ? 61.272 -9.687 18.124 1.00 12.30 132 ASN B CA 1
ATOM 2221 C C . ASN B 1 132 ? 61.440 -10.290 16.734 1.00 11.67 132 ASN B C 1
ATOM 2222 O O . ASN B 1 132 ? 60.565 -10.151 15.882 1.00 11.85 132 ASN B O 1
ATOM 2227 N N . GLY B 1 133 ? 62.570 -10.949 16.503 1.00 12.52 133 GLY B N 1
ATOM 2228 C CA . GLY B 1 133 ? 62.782 -11.604 15.224 1.00 10.62 133 GLY B CA 1
ATOM 2229 C C . GLY B 1 133 ? 63.433 -10.851 14.081 1.00 10.59 133 GLY B C 1
ATOM 2230 O O . GLY B 1 133 ? 63.652 -11.429 13.013 1.00 10.36 133 GLY B O 1
ATOM 2231 N N . TYR B 1 134 ? 63.725 -9.571 14.281 1.00 8.31 134 TYR B N 1
ATOM 2232 C CA . TYR B 1 134 ? 64.371 -8.780 13.243 1.00 9.66 134 TYR B CA 1
ATOM 2233 C C . TYR B 1 134 ? 65.871 -8.996 13.337 1.00 9.03 134 TYR B C 1
ATOM 2234 O O . TYR B 1 134 ? 66.377 -9.422 14.369 1.00 10.06 134 TYR B O 1
ATOM 2243 N N . THR B 1 135 ? 66.580 -8.722 12.252 1.00 9.91 135 THR B N 1
ATOM 2244 C CA . THR B 1 135 ? 68.031 -8.815 12.283 1.00 8.69 135 THR B CA 1
ATOM 2245 C C . THR B 1 135 ? 68.532 -7.414 11.958 1.00 10.20 135 THR B C 1
ATOM 2246 O O . THR B 1 135 ? 67.856 -6.638 11.278 1.00 10.19 135 THR B O 1
ATOM 2250 N N . VAL B 1 136 ? 69.700 -7.078 12.481 1.00 10.53 136 VAL B N 1
ATOM 2251 C CA . VAL B 1 136 ? 70.282 -5.769 12.231 1.00 11.52 136 VAL B CA 1
ATOM 2252 C C . VAL B 1 136 ? 71.799 -5.881 12.276 1.00 11.38 136 VAL B C 1
ATOM 2253 O O . VAL B 1 136 ? 72.354 -6.524 13.162 1.00 11.28 136 VAL B O 1
ATOM 2257 N N . GLY B 1 137 ? 72.461 -5.285 11.291 1.00 12.27 137 GLY B N 1
ATOM 2258 C CA . GLY B 1 137 ? 73.910 -5.334 11.262 1.00 10.83 137 GLY B CA 1
ATOM 2259 C C . GLY B 1 137 ? 74.533 -3.968 11.065 1.00 11.68 137 GLY B C 1
ATOM 2260 O O . GLY B 1 137 ? 75.756 -3.835 11.089 1.00 11.78 137 GLY B O 1
ATOM 2261 N N . THR B 1 138 ? 73.689 -2.953 10.878 1.00 11.08 138 THR B N 1
ATOM 2262 C CA . THR B 1 138 ? 74.153 -1.589 10.649 1.00 10.62 138 THR B CA 1
ATOM 2263 C C . THR B 1 138 ? 73.322 -0.545 11.393 1.00 9.37 138 THR B C 1
ATOM 2264 O O . THR B 1 138 ? 72.099 -0.641 11.459 1.00 9.74 138 THR B O 1
ATOM 2268 N N . ALA B 1 139 ? 74.009 0.441 11.956 1.00 9.56 139 ALA B N 1
ATOM 2269 C CA . ALA B 1 139 ? 73.381 1.543 12.679 1.00 10.10 139 ALA B CA 1
ATOM 2270 C C . ALA B 1 139 ? 73.880 2.815 12.006 1.00 9.67 139 ALA B C 1
ATOM 2271 O O . ALA B 1 139 ? 75.067 2.927 11.700 1.00 10.41 139 ALA B O 1
ATOM 2273 N N . LEU B 1 140 ? 72.978 3.769 11.788 1.00 9.05 140 LEU B N 1
ATOM 2274 C CA . LEU B 1 140 ? 73.317 5.007 11.101 1.00 9.26 140 LEU B CA 1
ATOM 2275 C C . LEU B 1 140 ? 72.995 6.239 11.940 1.00 8.76 140 LEU B C 1
ATOM 2276 O O . LEU B 1 140 ? 71.904 6.344 12.491 1.00 8.98 140 LEU B O 1
ATOM 2281 N N . VAL B 1 141 ? 73.951 7.159 12.028 1.00 9.18 141 VAL B N 1
ATOM 2282 C CA . VAL B 1 141 ? 73.757 8.400 12.779 1.00 9.11 141 VAL B CA 1
ATOM 2283 C C . VAL B 1 141 ? 74.338 9.581 12.005 1.00 8.76 141 VAL B C 1
ATOM 2284 O O . VAL B 1 141 ? 75.122 9.408 11.065 1.00 9.08 141 VAL B O 1
ATOM 2288 N N . LEU B 1 142 ? 73.930 10.786 12.381 1.00 8.87 142 LEU B N 1
ATOM 2289 C CA . LEU B 1 142 ? 74.442 11.982 11.730 1.00 8.74 142 LEU B CA 1
ATOM 2290 C C . LEU B 1 142 ? 75.807 12.300 12.322 1.00 9.78 142 LEU B C 1
ATOM 2291 O O . LEU B 1 142 ? 76.745 12.620 11.599 1.00 11.29 142 LEU B O 1
ATOM 2296 N N . VAL B 1 143 ? 75.924 12.195 13.642 1.00 10.83 143 VAL B N 1
ATOM 2297 C CA . VAL B 1 143 ? 77.197 12.482 14.292 1.00 11.14 143 VAL B CA 1
ATOM 2298 C C . VAL B 1 143 ? 77.582 11.468 15.358 1.00 11.18 143 VAL B C 1
ATOM 2299 O O . VAL B 1 143 ? 76.771 11.080 16.205 1.00 9.80 143 VAL B O 1
ATOM 2303 N N . ASP B 1 144 ? 78.835 11.037 15.294 1.00 11.67 144 ASP B N 1
ATOM 2304 C CA . ASP B 1 144 ? 79.379 10.096 16.261 1.00 12.74 144 ASP B CA 1
ATOM 2305 C C . ASP B 1 144 ? 80.388 10.885 17.085 1.00 12.03 144 ASP B C 1
ATOM 2306 O O . ASP B 1 144 ? 81.345 11.432 16.537 1.00 10.28 144 ASP B O 1
ATOM 2311 N N . ARG B 1 145 ? 80.157 10.958 18.395 1.00 13.65 145 ARG B N 1
ATOM 2312 C CA . ARG B 1 145 ? 81.041 11.696 19.301 1.00 14.42 145 ARG B CA 1
ATOM 2313 C C . ARG B 1 145 ? 82.333 10.959 19.638 1.00 15.74 145 ARG B C 1
ATOM 2314 O O . ARG B 1 145 ? 83.250 11.543 20.218 1.00 17.65 145 ARG B O 1
ATOM 2322 N N . GLY B 1 146 ? 82.407 9.681 19.284 1.00 16.23 146 GLY B N 1
ATOM 2323 C CA . GLY B 1 146 ? 83.600 8.915 19.591 1.00 15.48 146 GLY B CA 1
ATOM 2324 C C . GLY B 1 146 ? 83.702 8.666 21.086 1.00 15.02 146 GLY B C 1
ATOM 2325 O O . GLY B 1 146 ? 84.787 8.742 21.668 1.00 14.93 146 GLY B O 1
ATOM 2326 N N . GLU B 1 147 ? 82.566 8.366 21.708 1.00 13.50 147 GLU B N 1
ATOM 2327 C CA . GLU B 1 147 ? 82.518 8.102 23.143 1.00 15.10 147 GLU B CA 1
ATOM 2328 C C . GLU B 1 147 ? 82.213 6.637 23.458 1.00 14.65 147 GLU B C 1
ATOM 2329 O O . GLU B 1 147 ? 81.656 6.327 24.515 1.00 14.59 147 GLU B O 1
ATOM 2335 N N . GLY B 1 148 ? 82.556 5.745 22.528 1.00 14.41 148 GLY B N 1
ATOM 2336 C CA . GLY B 1 148 ? 82.350 4.321 22.740 1.00 13.26 148 GLY B CA 1
ATOM 2337 C C . GLY B 1 148 ? 81.252 3.613 21.965 1.00 13.18 148 GLY B C 1
ATOM 2338 O O . GLY B 1 148 ? 81.153 2.386 22.027 1.00 13.15 148 GLY B O 1
ATOM 2339 N N . ALA B 1 149 ? 80.434 4.362 21.231 1.00 12.76 149 ALA B N 1
ATOM 2340 C CA . ALA B 1 149 ? 79.334 3.757 20.481 1.00 12.05 149 ALA B CA 1
ATOM 2341 C C . ALA B 1 149 ? 79.795 2.725 19.462 1.00 11.11 149 ALA B C 1
ATOM 2342 O O . ALA B 1 149 ? 79.225 1.636 19.366 1.00 13.50 149 ALA B O 1
ATOM 2344 N N . GLY B 1 150 ? 80.819 3.069 18.692 1.00 11.27 150 GLY B N 1
ATOM 2345 C CA . GLY B 1 150 ? 81.311 2.144 17.685 1.00 11.59 150 GLY B CA 1
ATOM 2346 C C . GLY B 1 150 ? 81.724 0.811 18.278 1.00 11.54 150 GLY B C 1
ATOM 2347 O O . GLY B 1 150 ? 81.402 -0.250 17.739 1.00 11.05 150 GLY B O 1
ATOM 2348 N N . GLU B 1 151 ? 82.434 0.865 19.396 1.00 12.26 151 GLU B N 1
ATOM 2349 C CA . GLU B 1 151 ? 82.901 -0.346 20.059 1.00 12.22 151 GLU B CA 1
ATOM 2350 C C . GLU B 1 151 ? 81.763 -1.168 20.642 1.00 12.33 151 GLU B C 1
ATOM 2351 O O . GLU B 1 151 ? 81.747 -2.392 20.523 1.00 10.98 151 GLU B O 1
ATOM 2357 N N . LEU B 1 152 ? 80.820 -0.492 21.285 1.00 9.90 152 LEU B N 1
ATOM 2358 C CA . LEU B 1 152 ? 79.690 -1.178 21.892 1.00 11.83 152 LEU B CA 1
ATOM 2359 C C . LEU B 1 152 ? 78.864 -1.900 20.838 1.00 10.15 152 LEU B C 1
ATOM 2360 O O . LEU B 1 152 ? 78.484 -3.051 21.019 1.00 11.72 152 LEU B O 1
ATOM 2365 N N . LEU B 1 153 ? 78.589 -1.221 19.731 1.00 9.93 153 LEU B N 1
ATOM 2366 C CA . LEU B 1 153 ? 77.796 -1.826 18.676 1.00 10.75 153 LEU B CA 1
ATOM 2367 C C . LEU B 1 153 ? 78.551 -2.954 17.980 1.00 11.33 153 LEU B C 1
ATOM 2368 O O . LEU B 1 153 ? 77.963 -3.985 17.648 1.00 11.33 153 LEU B O 1
ATOM 2373 N N . ALA B 1 154 ? 79.853 -2.773 17.775 1.00 10.79 154 ALA B N 1
ATOM 2374 C CA . ALA B 1 154 ? 80.655 -3.811 17.132 1.00 12.55 154 ALA B CA 1
ATOM 2375 C C . ALA B 1 154 ? 80.632 -5.071 17.998 1.00 12.14 154 ALA B C 1
ATOM 2376 O O . ALA B 1 154 ? 80.631 -6.192 17.486 1.00 12.26 154 ALA B O 1
ATOM 2378 N N . ARG B 1 155 ? 80.610 -4.877 19.311 1.00 14.36 155 ARG B N 1
ATOM 2379 C CA . ARG B 1 155 ? 80.580 -5.999 20.242 1.00 15.26 155 ARG B CA 1
ATOM 2380 C C . ARG B 1 155 ? 79.334 -6.852 19.983 1.00 16.49 155 ARG B C 1
ATOM 2381 O O . ARG B 1 155 ? 79.375 -8.083 20.101 1.00 13.96 155 ARG B O 1
ATOM 2397 N N . GLY B 1 157 ? 77.802 -7.113 17.069 1.00 12.06 157 GLY B N 1
ATOM 2398 C CA . GLY B 1 157 ? 77.701 -7.373 15.643 1.00 11.33 157 GLY B CA 1
ATOM 2399 C C . GLY B 1 157 ? 76.999 -6.330 14.802 1.00 11.43 157 GLY B C 1
ATOM 2400 O O . GLY B 1 157 ? 76.333 -6.666 13.819 1.00 10.58 157 GLY B O 1
ATOM 2401 N N . VAL B 1 158 ? 77.165 -5.066 15.165 1.00 10.50 158 VAL B N 1
ATOM 2402 C CA . VAL B 1 158 ? 76.538 -3.984 14.425 1.00 10.48 158 VAL B CA 1
ATOM 2403 C C . VAL B 1 158 ? 77.584 -2.947 14.054 1.00 10.81 158 VAL B C 1
ATOM 2404 O O . VAL B 1 158 ? 78.312 -2.462 14.920 1.00 10.90 158 VAL B O 1
ATOM 2408 N N . ARG B 1 159 ? 77.649 -2.609 12.767 1.00 10.85 159 ARG B N 1
ATOM 2409 C CA . ARG B 1 159 ? 78.601 -1.621 12.266 1.00 12.32 159 ARG B CA 1
ATOM 2410 C C . ARG B 1 159 ? 77.989 -0.223 12.294 1.00 12.29 159 ARG B C 1
ATOM 2411 O O . ARG B 1 159 ? 76.956 0.029 11.667 1.00 12.53 159 ARG B O 1
ATOM 2419 N N . LEU B 1 160 ? 78.631 0.685 13.023 1.00 12.29 160 LEU B N 1
ATOM 2420 C CA . LEU B 1 160 ? 78.138 2.050 13.126 1.00 12.58 160 LEU B CA 1
ATOM 2421 C C . LEU B 1 160 ? 78.703 2.914 12.010 1.00 13.17 160 LEU B C 1
ATOM 2422 O O . LEU B 1 160 ? 79.918 2.971 11.809 1.00 13.30 160 LEU B O 1
ATOM 2427 N N . VAL B 1 161 ? 77.815 3.577 11.281 1.00 11.63 161 VAL B N 1
ATOM 2428 C CA . VAL B 1 161 ? 78.230 4.467 10.210 1.00 11.90 161 VAL B CA 1
ATOM 2429 C C . VAL B 1 161 ? 77.700 5.852 10.570 1.00 11.66 161 VAL B C 1
ATOM 2430 O O . VAL B 1 161 ? 76.579 5.991 11.057 1.00 8.59 161 VAL B O 1
ATOM 2434 N N . SER B 1 162 ? 78.521 6.872 10.358 1.00 11.61 162 SER B N 1
ATOM 2435 C CA . SER B 1 162 ? 78.124 8.235 10.676 1.00 11.53 162 SER B CA 1
ATOM 2436 C C . SER B 1 162 ? 78.450 9.180 9.538 1.00 11.52 162 SER B C 1
ATOM 2437 O O . SER B 1 162 ? 79.392 8.956 8.780 1.00 11.34 162 SER B O 1
ATOM 2440 N N . VAL B 1 163 ? 77.661 10.240 9.419 1.00 10.28 163 VAL B N 1
ATOM 2441 C CA . VAL B 1 163 ? 77.906 11.233 8.386 1.00 9.99 163 VAL B CA 1
ATOM 2442 C C . VAL B 1 163 ? 79.207 11.954 8.743 1.00 11.23 163 VAL B C 1
ATOM 2443 O O . VAL B 1 163 ? 80.016 12.265 7.869 1.00 9.95 163 VAL B O 1
ATOM 2447 N N . ALA B 1 164 ? 79.412 12.199 10.035 1.00 12.65 164 ALA B N 1
ATOM 2448 C CA . ALA B 1 164 ? 80.616 12.872 10.504 1.00 12.91 164 ALA B CA 1
ATOM 2449 C C . ALA B 1 164 ? 80.892 12.597 11.975 1.00 13.08 164 ALA B C 1
ATOM 2450 O O . ALA B 1 164 ? 79.998 12.203 12.726 1.00 11.62 164 ALA B O 1
ATOM 2452 N N . THR B 1 165 ? 82.145 12.797 12.372 1.00 12.56 165 THR B N 1
ATOM 2453 C CA . THR B 1 165 ? 82.551 12.620 13.757 1.00 13.54 165 THR B CA 1
ATOM 2454 C C . THR B 1 165 ? 82.588 14.019 14.344 1.00 13.87 165 THR B C 1
ATOM 2455 O O . THR B 1 165 ? 82.746 15.003 13.614 1.00 12.01 165 THR B O 1
ATOM 2459 N N . LEU B 1 166 ? 82.433 14.116 15.655 1.00 13.54 166 LEU B N 1
ATOM 2460 C CA . LEU B 1 166 ? 82.468 15.414 16.299 1.00 15.24 166 LEU B CA 1
ATOM 2461 C C . LEU B 1 166 ? 83.844 16.040 16.089 1.00 15.40 166 LEU B C 1
ATOM 2462 O O . LEU B 1 166 ? 83.967 17.253 15.940 1.00 13.82 166 LEU B O 1
ATOM 2467 N N . LYS B 1 167 ? 84.878 15.206 16.069 1.00 15.89 167 LYS B N 1
ATOM 2468 C CA . LYS B 1 167 ? 86.242 15.695 15.880 1.00 17.26 167 LYS B CA 1
ATOM 2469 C C . LYS B 1 167 ? 86.347 16.486 14.578 1.00 17.35 167 LYS B C 1
ATOM 2470 O O . LYS B 1 167 ? 86.912 17.581 14.546 1.00 16.20 167 LYS B O 1
ATOM 2476 N N . THR B 1 168 ? 85.798 15.927 13.505 1.00 18.09 168 THR B N 1
ATOM 2477 C CA . THR B 1 168 ? 85.821 16.580 12.203 1.00 19.42 168 THR B CA 1
ATOM 2478 C C . THR B 1 168 ? 85.050 17.895 12.230 1.00 18.45 168 THR B C 1
ATOM 2479 O O . THR B 1 168 ? 85.519 18.911 11.717 1.00 19.09 168 THR B O 1
ATOM 2483 N N . ILE B 1 169 ? 83.868 17.871 12.833 1.00 18.54 169 ILE B N 1
ATOM 2484 C CA . ILE B 1 169 ? 83.035 19.063 12.915 1.00 18.32 169 ILE B CA 1
ATOM 2485 C C . ILE B 1 169 ? 83.751 20.192 13.648 1.00 18.90 169 ILE B C 1
ATOM 2486 O O . ILE B 1 169 ? 83.815 21.317 13.154 1.00 18.89 169 ILE B O 1
ATOM 2491 N N . LEU B 1 170 ? 84.296 19.886 14.820 1.00 18.37 170 LEU B N 1
ATOM 2492 C CA . LEU B 1 170 ? 84.999 20.885 15.614 1.00 19.46 170 LEU B CA 1
ATOM 2493 C C . LEU B 1 170 ? 86.218 21.457 14.898 1.00 19.88 170 LEU B C 1
ATOM 2494 O O . LEU B 1 170 ? 86.512 22.644 15.025 1.00 21.71 170 LEU B O 1
ATOM 2499 N N . GLU B 1 171 ? 86.928 20.624 14.145 1.00 21.49 171 GLU B N 1
ATOM 2500 C CA . GLU B 1 171 ? 88.104 21.102 13.425 1.00 23.15 171 GLU B CA 1
ATOM 2501 C C . GLU B 1 171 ? 87.682 22.030 12.290 1.00 23.17 171 GLU B C 1
ATOM 2502 O O . GLU B 1 171 ? 88.310 23.061 12.054 1.00 22.23 171 GLU B O 1
ATOM 2508 N N . LYS B 1 172 ? 86.612 21.664 11.591 1.00 22.72 172 LYS B N 1
ATOM 2509 C CA . LYS B 1 172 ? 86.119 22.479 10.487 1.00 24.14 172 LYS B CA 1
ATOM 2510 C C . LYS B 1 172 ? 85.600 23.827 10.964 1.00 23.65 172 LYS B C 1
ATOM 2511 O O . LYS B 1 172 ? 85.787 24.840 10.294 1.00 23.36 172 LYS B O 1
ATOM 2517 N N . LEU B 1 173 ? 84.950 23.836 12.123 1.00 23.01 173 LEU B N 1
ATOM 2518 C CA . LEU B 1 173 ? 84.410 25.070 12.676 1.00 23.02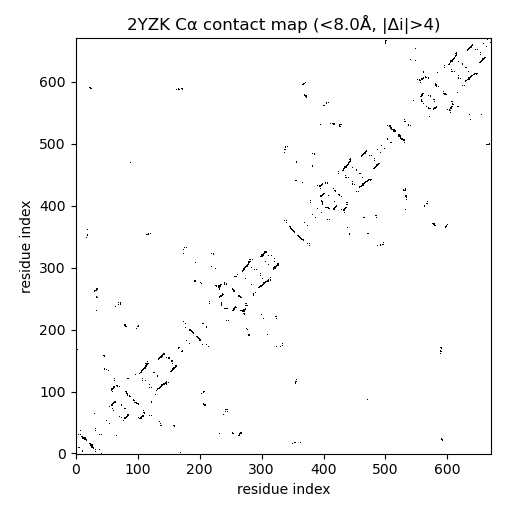 173 LEU B CA 1
ATOM 2519 C C . LEU B 1 173 ? 85.487 25.897 13.378 1.00 23.98 173 LEU B C 1
ATOM 2520 O O . LEU B 1 173 ? 85.210 26.970 13.913 1.00 22.97 173 LEU B O 1
ATOM 2525 N N . GLY B 1 174 ? 86.718 25.394 13.363 1.00 25.18 174 GLY B N 1
ATOM 2526 C CA . GLY B 1 174 ? 87.818 26.105 13.993 1.00 27.87 174 GLY B CA 1
ATOM 2527 C C . GLY B 1 174 ? 87.806 26.082 15.512 1.00 29.92 174 GLY B C 1
ATOM 2528 O O . GLY B 1 174 ? 88.488 26.883 16.150 1.00 30.55 174 GLY B O 1
ATOM 2529 N N . TRP B 1 175 ? 87.033 25.169 16.094 1.00 30.49 175 TRP B N 1
ATOM 2530 C CA . TRP B 1 175 ? 86.948 25.052 17.544 1.00 32.88 175 TRP B CA 1
ATOM 2531 C C . TRP B 1 175 ? 88.195 24.380 18.095 1.00 33.83 175 TRP B C 1
ATOM 2532 O O . TRP B 1 175 ? 89.020 23.918 17.279 1.00 34.86 175 TRP B O 1
ATOM 2551 N N . LEU C 1 2 ? 47.803 3.042 52.614 1.00 36.35 2 LEU C N 1
ATOM 2552 C CA . LEU C 1 2 ? 46.973 3.043 51.415 1.00 32.36 2 LEU C CA 1
ATOM 2553 C C . LEU C 1 2 ? 47.393 1.949 50.437 1.00 30.89 2 LEU C C 1
ATOM 2554 O O . LEU C 1 2 ? 46.551 1.283 49.834 1.00 29.77 2 LEU C O 1
ATOM 2559 N N . ALA C 1 3 ? 48.700 1.769 50.282 1.00 29.12 3 ALA C N 1
ATOM 2560 C CA . ALA C 1 3 ? 49.231 0.763 49.372 1.00 27.87 3 ALA C CA 1
ATOM 2561 C C . ALA C 1 3 ? 48.624 -0.620 49.616 1.00 26.76 3 ALA C C 1
ATOM 2562 O O . ALA C 1 3 ? 48.294 -1.333 48.669 1.00 25.07 3 ALA C O 1
ATOM 2564 N N . LYS C 1 4 ? 48.467 -0.993 50.881 1.00 26.52 4 LYS C N 1
ATOM 2565 C CA . LYS C 1 4 ? 47.902 -2.296 51.213 1.00 26.25 4 LYS C CA 1
ATOM 2566 C C . LYS C 1 4 ? 46.440 -2.465 50.799 1.00 24.62 4 LYS C C 1
ATOM 2567 O O . LYS C 1 4 ? 46.053 -3.534 50.325 1.00 22.50 4 LYS C O 1
ATOM 2573 N N . VAL C 1 5 ? 45.625 -1.428 50.983 1.00 23.39 5 VAL C N 1
ATOM 2574 C CA . VAL C 1 5 ? 44.218 -1.532 50.600 1.00 23.12 5 VAL C CA 1
ATOM 2575 C C . VAL C 1 5 ? 44.086 -1.548 49.075 1.00 21.34 5 VAL C C 1
ATOM 2576 O O . VAL C 1 5 ? 43.196 -2.202 48.530 1.00 21.76 5 VAL C O 1
ATOM 2580 N N . LEU C 1 6 ? 44.974 -0.831 48.390 1.00 19.72 6 LEU C N 1
ATOM 2581 C CA . LEU C 1 6 ? 44.947 -0.794 46.933 1.00 18.93 6 LEU C CA 1
ATOM 2582 C C . LEU C 1 6 ? 45.266 -2.192 46.417 1.00 18.57 6 LEU C C 1
ATOM 2583 O O . LEU C 1 6 ? 44.661 -2.669 45.461 1.00 18.04 6 LEU C O 1
ATOM 2588 N N . LYS C 1 7 ? 46.221 -2.837 47.076 1.00 18.36 7 LYS C N 1
ATOM 2589 C CA . LYS C 1 7 ? 46.646 -4.189 46.736 1.00 20.29 7 LYS C CA 1
ATOM 2590 C C . LYS C 1 7 ? 45.462 -5.146 46.929 1.00 18.84 7 LYS C C 1
ATOM 2591 O O . LYS C 1 7 ? 45.119 -5.914 46.029 1.00 19.22 7 LYS C O 1
ATOM 2597 N N . LYS C 1 8 ? 44.829 -5.071 48.097 1.00 17.91 8 LYS C N 1
ATOM 2598 C CA . LYS C 1 8 ? 43.683 -5.921 48.423 1.00 17.61 8 LYS C CA 1
ATOM 2599 C C . LYS C 1 8 ? 42.516 -5.781 47.447 1.00 16.69 8 LYS C C 1
ATOM 2600 O O . LYS C 1 8 ? 41.819 -6.749 47.160 1.00 16.37 8 LYS C O 1
ATOM 2606 N N . ARG C 1 9 ? 42.296 -4.574 46.942 1.00 15.77 9 ARG C N 1
ATOM 2607 C CA . ARG C 1 9 ? 41.189 -4.346 46.023 1.00 15.48 9 ARG C CA 1
ATOM 2608 C C . ARG C 1 9 ? 41.576 -4.366 44.545 1.00 16.15 9 ARG C C 1
ATOM 2609 O O . ARG C 1 9 ? 40.752 -4.058 43.685 1.00 14.80 9 ARG C O 1
ATOM 2617 N N . GLY C 1 10 ? 42.823 -4.735 44.256 1.00 15.80 10 GLY C N 1
ATOM 2618 C CA . GLY C 1 10 ? 43.285 -4.782 42.878 1.00 16.57 10 GLY C CA 1
ATOM 2619 C C . GLY C 1 10 ? 43.123 -3.450 42.170 1.00 15.71 10 GLY C C 1
ATOM 2620 O O . GLY C 1 10 ? 42.671 -3.398 41.025 1.00 16.28 10 GLY C O 1
ATOM 2621 N N . ALA C 1 11 ? 43.506 -2.372 42.849 1.00 15.97 11 ALA C N 1
ATOM 2622 C CA . ALA C 1 11 ? 43.389 -1.023 42.299 1.00 15.91 11 ALA C CA 1
ATOM 2623 C C . ALA C 1 11 ? 44.527 -0.640 41.362 1.00 16.71 11 ALA C C 1
ATOM 2624 O O . ALA C 1 11 ? 44.416 0.336 40.622 1.00 16.62 11 ALA C O 1
ATOM 2626 N N . VAL C 1 12 ? 45.620 -1.396 41.395 1.00 17.06 12 VAL C N 1
ATOM 2627 C CA . VAL C 1 12 ? 46.761 -1.101 40.534 1.00 18.41 12 VAL C CA 1
ATOM 2628 C C . VAL C 1 12 ? 46.761 -2.074 39.360 1.00 19.51 12 VAL C C 1
ATOM 2629 O O . VAL C 1 12 ? 46.964 -3.273 39.540 1.00 19.58 12 VAL C O 1
ATOM 2633 N N . LEU C 1 13 ? 46.544 -1.552 38.157 1.00 20.22 13 LEU C N 1
ATOM 2634 C CA . LEU C 1 13 ? 46.487 -2.390 36.965 1.00 22.74 13 LEU C CA 1
ATOM 2635 C C . LEU C 1 13 ? 47.662 -2.195 36.015 1.00 23.50 13 LEU C C 1
ATOM 2636 O O . LEU C 1 13 ? 48.274 -1.128 35.969 1.00 22.41 13 LEU C O 1
ATOM 2641 N N . ARG C 1 14 ? 47.960 -3.240 35.250 1.00 25.33 14 ARG C N 1
ATOM 2642 C CA . ARG C 1 14 ? 49.043 -3.203 34.275 1.00 26.38 14 ARG C CA 1
ATOM 2643 C C . ARG C 1 14 ? 48.449 -3.211 32.873 1.00 25.46 14 ARG C C 1
ATOM 2644 O O . ARG C 1 14 ? 47.339 -3.703 32.664 1.00 24.42 14 ARG C O 1
ATOM 2652 N N . GLY C 1 15 ? 49.191 -2.661 31.918 1.00 23.36 15 GLY C N 1
ATOM 2653 C CA . GLY C 1 15 ? 48.721 -2.619 30.547 1.00 22.80 15 GLY C CA 1
ATOM 2654 C C . GLY C 1 15 ? 49.488 -1.595 29.737 1.00 22.25 15 GLY C C 1
ATOM 2655 O O . GLY C 1 15 ? 50.613 -1.242 30.088 1.00 22.22 15 GLY C O 1
ATOM 2656 N N . ASP C 1 16 ? 48.887 -1.126 28.647 1.00 21.84 16 ASP C N 1
ATOM 2657 C CA . ASP C 1 16 ? 49.517 -0.126 27.792 1.00 20.92 16 ASP C CA 1
ATOM 2658 C C . ASP C 1 16 ? 48.590 1.080 27.740 1.00 20.22 16 ASP C C 1
ATOM 2659 O O . ASP C 1 16 ? 47.668 1.138 26.924 1.00 19.27 16 ASP C O 1
ATOM 2664 N N . PHE C 1 17 ? 48.850 2.050 28.606 1.00 18.57 17 PHE C N 1
ATOM 2665 C CA . PHE C 1 17 ? 48.013 3.235 28.686 1.00 16.70 17 PHE C CA 1
ATOM 2666 C C . PHE C 1 17 ? 48.659 4.503 28.145 1.00 17.71 17 PHE C C 1
ATOM 2667 O O . PHE C 1 17 ? 49.879 4.654 28.155 1.00 17.65 17 PHE C O 1
ATOM 2675 N N . VAL C 1 18 ? 47.818 5.406 27.659 1.00 15.96 18 VAL C N 1
ATOM 2676 C CA . VAL C 1 18 ? 48.270 6.700 27.172 1.00 16.78 18 VAL C CA 1
ATOM 2677 C C . VAL C 1 18 ? 47.657 7.679 28.163 1.00 16.47 18 VAL C C 1
ATOM 2678 O O . VAL C 1 18 ? 46.463 7.966 28.094 1.00 16.18 18 VAL C O 1
ATOM 2682 N N . LEU C 1 19 ? 48.463 8.172 29.096 1.00 14.43 19 LEU C N 1
ATOM 2683 C CA . LEU C 1 19 ? 47.960 9.095 30.103 1.00 15.21 19 LEU C CA 1
ATOM 2684 C C . LEU C 1 19 ? 47.506 10.412 29.485 1.00 15.48 19 LEU C C 1
ATOM 2685 O O . LEU C 1 19 ? 47.888 10.750 28.362 1.00 14.59 19 LEU C O 1
ATOM 2690 N N . SER C 1 20 ? 46.690 11.152 30.230 1.00 15.63 20 SER C N 1
ATOM 2691 C CA . SER C 1 20 ? 46.174 12.435 29.766 1.00 16.34 20 SER C CA 1
ATOM 2692 C C . SER C 1 20 ? 47.294 13.436 29.500 1.00 17.16 20 SER C C 1
ATOM 2693 O O . SER C 1 20 ? 47.090 14.434 28.815 1.00 17.16 20 SER C O 1
ATOM 2696 N N . SER C 1 21 ? 48.478 13.164 30.039 1.00 16.76 21 SER C N 1
ATOM 2697 C CA . SER C 1 21 ? 49.618 14.047 29.840 1.00 18.57 21 SER C CA 1
ATOM 2698 C C . SER C 1 21 ? 50.242 13.815 28.465 1.00 19.12 21 SER C C 1
ATOM 2699 O O . SER C 1 21 ? 51.000 14.647 27.968 1.00 20.04 21 SER C O 1
ATOM 2702 N N . GLY C 1 22 ? 49.926 12.680 27.854 1.00 18.25 22 GLY C N 1
ATOM 2703 C CA . GLY C 1 22 ? 50.478 12.376 26.547 1.00 19.96 22 GLY C CA 1
ATOM 2704 C C . GLY C 1 22 ? 51.523 11.278 26.581 1.00 20.37 22 GLY C C 1
ATOM 2705 O O . GLY C 1 22 ? 51.815 10.655 25.562 1.00 20.63 22 GLY C O 1
ATOM 2706 N N . ARG C 1 23 ? 52.100 11.034 27.749 1.00 20.54 23 ARG C N 1
ATOM 2707 C CA . ARG C 1 23 ? 53.103 9.987 27.854 1.00 21.71 23 ARG C CA 1
ATOM 2708 C C . ARG C 1 23 ? 52.449 8.637 28.114 1.00 20.62 23 ARG C C 1
ATOM 2709 O O . ARG C 1 23 ? 51.371 8.555 28.706 1.00 19.44 23 ARG C O 1
ATOM 2717 N N . ARG C 1 24 ? 53.096 7.578 27.645 1.00 19.74 24 ARG C N 1
ATOM 2718 C CA . ARG C 1 24 ? 52.573 6.237 27.844 1.00 19.70 24 ARG C CA 1
ATOM 2719 C C . ARG C 1 24 ? 53.054 5.679 29.172 1.00 18.85 24 ARG C C 1
ATOM 2720 O O . ARG C 1 24 ? 54.139 6.016 29.645 1.00 20.05 24 ARG C O 1
ATOM 2728 N N . SER C 1 25 ? 52.230 4.836 29.775 1.00 17.66 25 SER C N 1
ATOM 2729 C CA . SER C 1 25 ? 52.557 4.224 31.052 1.00 17.90 25 SER C CA 1
ATOM 2730 C C . SER C 1 25 ? 52.007 2.808 31.058 1.00 17.31 25 SER C C 1
ATOM 2731 O O . SER C 1 25 ? 51.032 2.510 30.371 1.00 17.57 25 SER C O 1
ATOM 2734 N N . SER C 1 26 ? 52.641 1.931 31.824 1.00 17.21 26 SER C N 1
ATOM 2735 C CA . SER C 1 26 ? 52.191 0.552 31.909 1.00 18.70 26 SER C CA 1
ATOM 2736 C C . SER C 1 26 ? 51.376 0.351 33.183 1.00 18.45 26 SER C C 1
ATOM 2737 O O . SER C 1 26 ? 50.996 -0.769 33.517 1.00 18.51 26 SER C O 1
ATOM 2740 N N . VAL C 1 27 ? 51.100 1.444 33.887 1.00 18.44 27 VAL C N 1
ATOM 2741 C CA . VAL C 1 27 ? 50.342 1.363 35.127 1.00 18.12 27 VAL C CA 1
ATOM 2742 C C . VAL C 1 27 ? 49.158 2.320 35.176 1.00 17.69 27 VAL C C 1
ATOM 2743 O O . VAL C 1 27 ? 49.251 3.465 34.736 1.00 16.91 27 VAL C O 1
ATOM 2747 N N . TYR C 1 28 ? 48.043 1.828 35.704 1.00 17.20 28 TYR C N 1
ATOM 2748 C CA . TYR C 1 28 ? 46.836 2.628 35.859 1.00 18.77 28 TYR C CA 1
ATOM 2749 C C . TYR C 1 28 ? 46.303 2.354 37.259 1.00 19.34 28 TYR C C 1
ATOM 2750 O O . TYR C 1 28 ? 46.271 1.206 37.702 1.00 18.09 28 TYR C O 1
ATOM 2759 N N . ILE C 1 29 ? 45.896 3.407 37.958 1.00 20.19 29 ILE C N 1
ATOM 2760 C CA . ILE C 1 29 ? 45.367 3.254 39.303 1.00 20.82 29 ILE C CA 1
ATOM 2761 C C . ILE C 1 29 ? 43.870 3.551 39.321 1.00 20.33 29 ILE C C 1
ATOM 2762 O O . ILE C 1 29 ? 43.438 4.643 38.954 1.00 19.25 29 ILE C O 1
ATOM 2767 N N . ASP C 1 30 ? 43.081 2.564 39.734 1.00 20.38 30 ASP C N 1
ATOM 2768 C CA . ASP C 1 30 ? 41.632 2.717 39.791 1.00 20.87 30 ASP C CA 1
ATOM 2769 C C . ASP C 1 30 ? 41.160 2.815 41.236 1.00 20.69 30 ASP C C 1
ATOM 2770 O O . ASP C 1 30 ? 40.832 1.804 41.861 1.00 19.38 30 ASP C O 1
ATOM 2783 N N . ARG C 1 32 ? 38.432 3.843 42.314 1.00 12.39 32 ARG C N 1
ATOM 2784 C CA . ARG C 1 32 ? 37.018 3.502 42.447 1.00 10.96 32 ARG C CA 1
ATOM 2785 C C . ARG C 1 32 ? 36.804 2.137 43.096 1.00 10.48 32 ARG C C 1
ATOM 2786 O O . ARG C 1 32 ? 35.827 1.929 43.813 1.00 8.96 32 ARG C O 1
ATOM 2794 N N . ARG C 1 33 ? 37.719 1.206 42.847 1.00 10.22 33 ARG C N 1
ATOM 2795 C CA . ARG C 1 33 ? 37.584 -0.135 43.402 1.00 9.78 33 ARG C CA 1
ATOM 2796 C C . ARG C 1 33 ? 37.573 -0.172 44.930 1.00 9.06 33 ARG C C 1
ATOM 2797 O O . ARG C 1 33 ? 37.128 -1.150 45.525 1.00 10.84 33 ARG C O 1
ATOM 2805 N N . LEU C 1 34 ? 38.056 0.883 45.573 1.00 10.45 34 LEU C N 1
ATOM 2806 C CA . LEU C 1 34 ? 38.045 0.907 47.034 1.00 8.44 34 LEU C CA 1
ATOM 2807 C C . LEU C 1 34 ? 36.625 1.107 47.558 1.00 10.24 34 LEU C C 1
ATOM 2808 O O . LEU C 1 34 ? 36.298 0.682 48.668 1.00 10.52 34 LEU C O 1
ATOM 2813 N N . LEU C 1 35 ? 35.778 1.749 46.757 1.00 9.29 35 LEU C N 1
ATOM 2814 C CA . LEU C 1 35 ? 34.411 2.027 47.183 1.00 8.20 35 LEU C CA 1
ATOM 2815 C C . LEU C 1 35 ? 33.546 0.795 47.401 1.00 7.34 35 LEU C C 1
ATOM 2816 O O . LEU C 1 35 ? 32.579 0.849 48.152 1.00 8.17 35 LEU C O 1
ATOM 2821 N N . GLY C 1 36 ? 33.900 -0.315 46.760 1.00 7.76 36 GLY C N 1
ATOM 2822 C CA . GLY C 1 36 ? 33.110 -1.526 46.909 1.00 8.53 36 GLY C CA 1
ATOM 2823 C C . GLY C 1 36 ? 33.450 -2.393 48.111 1.00 9.18 36 GLY C C 1
ATOM 2824 O O . GLY C 1 36 ? 33.092 -3.569 48.153 1.00 8.91 36 GLY C O 1
ATOM 2825 N N . ASP C 1 37 ? 34.137 -1.812 49.088 1.00 9.45 37 ASP C N 1
ATOM 2826 C CA . ASP C 1 37 ? 34.524 -2.528 50.300 1.00 11.07 37 ASP C CA 1
ATOM 2827 C C . ASP C 1 37 ? 34.614 -1.519 51.441 1.00 10.00 37 ASP C C 1
ATOM 2828 O O . ASP C 1 37 ? 35.498 -0.664 51.441 1.00 10.60 37 ASP C O 1
ATOM 2833 N N . GLU C 1 38 ? 33.700 -1.624 52.407 1.00 11.98 38 GLU C N 1
ATOM 2834 C CA . GLU C 1 38 ? 33.664 -0.707 53.543 1.00 12.53 38 GLU C CA 1
ATOM 2835 C C . GLU C 1 38 ? 35.004 -0.625 54.256 1.00 13.60 38 GLU C C 1
ATOM 2836 O O . GLU C 1 38 ? 35.449 0.461 54.626 1.00 12.32 38 GLU C O 1
ATOM 2842 N N . SER C 1 39 ? 35.654 -1.768 54.438 1.00 13.51 39 SER C N 1
ATOM 2843 C CA . SER C 1 39 ? 36.941 -1.782 55.115 1.00 15.18 39 SER C CA 1
ATOM 2844 C C . SER C 1 39 ? 37.993 -0.985 54.355 1.00 15.22 39 SER C C 1
ATOM 2845 O O . SER C 1 39 ? 38.859 -0.362 54.963 1.00 18.15 39 SER C O 1
ATOM 2848 N N . SER C 1 40 ? 37.914 -0.997 53.029 1.00 12.98 40 SER C N 1
ATOM 2849 C CA . SER C 1 40 ? 38.886 -0.279 52.214 1.00 11.77 40 SER C CA 1
ATOM 2850 C C . SER C 1 40 ? 38.620 1.219 52.110 1.00 10.66 40 SER C C 1
ATOM 2851 O O . SER C 1 40 ? 39.534 2.023 52.293 1.00 11.35 40 SER C O 1
ATOM 2854 N N . TYR C 1 41 ? 37.382 1.614 51.826 1.00 10.77 41 TYR C N 1
ATOM 2855 C CA . TYR C 1 41 ? 37.130 3.041 51.708 1.00 9.74 41 TYR C CA 1
ATOM 2856 C C . TYR C 1 41 ? 37.179 3.768 53.046 1.00 10.68 41 TYR C C 1
ATOM 2857 O O . TYR C 1 41 ? 37.475 4.960 53.085 1.00 10.68 41 TYR C O 1
ATOM 2866 N N . SER C 1 42 ? 36.924 3.064 54.149 1.00 10.60 42 SER C N 1
ATOM 2867 C CA . SER C 1 42 ? 36.972 3.728 55.453 1.00 13.47 42 SER C CA 1
ATOM 2868 C C . SER C 1 42 ? 38.419 4.106 55.761 1.00 12.47 42 SER C C 1
ATOM 2869 O O . SER C 1 42 ? 38.682 5.157 56.340 1.00 11.87 42 SER C O 1
ATOM 2872 N N . VAL C 1 43 ? 39.353 3.244 55.362 1.00 12.30 43 VAL C N 1
ATOM 2873 C CA . VAL C 1 43 ? 40.776 3.505 55.562 1.00 12.82 43 VAL C CA 1
ATOM 2874 C C . VAL C 1 43 ? 41.185 4.708 54.717 1.00 11.89 43 VAL C C 1
ATOM 2875 O O . VAL C 1 43 ? 41.906 5.595 55.177 1.00 10.00 43 VAL C O 1
ATOM 2879 N N . ALA C 1 44 ? 40.714 4.738 53.476 1.00 12.10 44 ALA C N 1
ATOM 2880 C CA . ALA C 1 44 ? 41.030 5.846 52.583 1.00 12.52 44 ALA C CA 1
ATOM 2881 C C . ALA C 1 44 ? 40.445 7.144 53.139 1.00 13.05 44 ALA C C 1
ATOM 2882 O O . ALA C 1 44 ? 41.098 8.185 53.115 1.00 11.25 44 ALA C O 1
ATOM 2884 N N . LEU C 1 45 ? 39.211 7.082 53.637 1.00 13.60 45 LEU C N 1
ATOM 2885 C CA . LEU C 1 45 ? 38.572 8.269 54.197 1.00 14.66 45 LEU C CA 1
ATOM 2886 C C . LEU C 1 45 ? 39.344 8.810 55.387 1.00 16.28 45 LEU C C 1
ATOM 2887 O O . LEU C 1 45 ? 39.539 10.017 55.503 1.00 16.23 45 LEU C O 1
ATOM 2892 N N . ASP C 1 46 ? 39.778 7.920 56.275 1.00 14.48 46 ASP C N 1
ATOM 2893 C CA . ASP C 1 46 ? 40.531 8.350 57.447 1.00 17.10 46 ASP C CA 1
ATOM 2894 C C . ASP C 1 46 ? 41.827 9.037 57.036 1.00 16.03 46 ASP C C 1
ATOM 2895 O O . ASP C 1 46 ? 42.212 10.045 57.627 1.00 17.24 46 ASP C O 1
ATOM 2900 N N . LEU C 1 47 ? 42.493 8.494 56.017 1.00 15.64 47 LEU C N 1
ATOM 2901 C CA . LEU C 1 47 ? 43.747 9.057 55.530 1.00 15.68 47 LEU C CA 1
ATOM 2902 C C . LEU C 1 47 ? 43.523 10.419 54.883 1.00 16.04 47 LEU C C 1
ATOM 2903 O O . LEU C 1 47 ? 44.360 11.316 54.995 1.00 15.91 47 LEU C O 1
ATOM 2908 N N . LEU C 1 48 ? 42.394 10.574 54.199 1.00 15.71 48 LEU C N 1
ATOM 2909 C CA . LEU C 1 48 ? 42.077 11.846 53.572 1.00 15.53 48 LEU C CA 1
ATOM 2910 C C . LEU C 1 48 ? 41.907 12.890 54.671 1.00 16.41 48 LEU C C 1
ATOM 2911 O O . LEU C 1 48 ? 42.378 14.018 54.548 1.00 16.69 48 LEU C O 1
ATOM 2916 N N . LEU C 1 49 ? 41.254 12.487 55.757 1.00 18.24 49 LEU C N 1
ATOM 2917 C CA . LEU C 1 49 ? 41.008 13.368 56.895 1.00 19.79 49 LEU C CA 1
ATOM 2918 C C . LEU C 1 49 ? 42.272 13.690 57.687 1.00 22.20 49 LEU C C 1
ATOM 2919 O O . LEU C 1 49 ? 42.375 14.749 58.308 1.00 22.93 49 LEU C O 1
ATOM 2924 N N . GLU C 1 50 ? 43.234 12.777 57.673 1.00 23.09 50 GLU C N 1
ATOM 2925 C CA . GLU C 1 50 ? 44.473 12.999 58.401 1.00 25.54 50 GLU C CA 1
ATOM 2926 C C . GLU C 1 50 ? 45.353 14.029 57.707 1.00 26.62 50 GLU C C 1
ATOM 2927 O O . GLU C 1 50 ? 45.969 14.875 58.360 1.00 27.19 50 GLU C O 1
ATOM 2933 N N . VAL C 1 51 ? 45.406 13.960 56.382 1.00 25.20 51 VAL C N 1
ATOM 2934 C CA . VAL C 1 51 ? 46.238 14.873 55.617 1.00 27.21 51 VAL C CA 1
ATOM 2935 C C . VAL C 1 51 ? 45.475 16.087 55.092 1.00 27.24 51 VAL C C 1
ATOM 2936 O O . VAL C 1 51 ? 46.083 17.058 54.642 1.00 27.08 51 VAL C O 1
ATOM 2940 N N . GLY C 1 52 ? 44.148 16.044 55.161 1.00 27.05 52 GLY C N 1
ATOM 2941 C CA . GLY C 1 52 ? 43.367 17.166 54.674 1.00 29.60 52 GLY C CA 1
ATOM 2942 C C . GLY C 1 52 ? 42.261 17.635 55.599 1.00 31.12 52 GLY C C 1
ATOM 2943 O O . GLY C 1 52 ? 41.658 18.678 55.359 1.00 32.45 52 GLY C O 1
ATOM 2944 N N . GLY C 1 53 ? 42.001 16.877 56.660 1.00 32.11 53 GLY C N 1
ATOM 2945 C CA . GLY C 1 53 ? 40.945 17.228 57.597 1.00 33.12 53 GLY C CA 1
ATOM 2946 C C . GLY C 1 53 ? 40.974 18.628 58.183 1.00 34.25 53 GLY C C 1
ATOM 2947 O O . GLY C 1 53 ? 39.921 19.204 58.454 1.00 33.77 53 GLY C O 1
ATOM 2948 N N . GLN C 1 54 ? 42.167 19.179 58.386 1.00 35.43 54 GLN C N 1
ATOM 2949 C CA . GLN C 1 54 ? 42.310 20.517 58.954 1.00 37.34 54 GLN C CA 1
ATOM 2950 C C . GLN C 1 54 ? 41.706 21.601 58.069 1.00 36.77 54 GLN C C 1
ATOM 2951 O O . GLN C 1 54 ? 40.741 22.260 58.457 1.00 36.30 54 GLN C O 1
ATOM 2957 N N . ASP C 1 55 ? 42.281 21.790 56.885 1.00 36.12 55 ASP C N 1
ATOM 2958 C CA . ASP C 1 55 ? 41.789 22.790 55.940 1.00 35.22 55 ASP C CA 1
ATOM 2959 C C . ASP C 1 55 ? 40.365 22.425 55.535 1.00 33.03 55 ASP C C 1
ATOM 2960 O O . ASP C 1 55 ? 39.580 23.275 55.118 1.00 32.81 55 ASP C O 1
ATOM 2965 N N . LEU C 1 56 ? 40.049 21.143 55.672 1.00 29.98 56 LEU C N 1
ATOM 2966 C CA . LEU C 1 56 ? 38.740 20.610 55.329 1.00 27.50 56 LEU C CA 1
ATOM 2967 C C . LEU C 1 56 ? 37.688 21.044 56.354 1.00 25.99 56 LEU C C 1
ATOM 2968 O O . LEU C 1 56 ? 36.579 21.442 55.995 1.00 23.68 56 LEU C O 1
ATOM 2973 N N . ALA C 1 57 ? 38.049 20.974 57.632 1.00 23.70 57 ALA C N 1
ATOM 2974 C CA . ALA C 1 57 ? 37.135 21.346 58.707 1.00 23.91 57 ALA C CA 1
ATOM 2975 C C . ALA C 1 57 ? 36.852 22.842 58.729 1.00 23.26 57 ALA C C 1
ATOM 2976 O O . ALA C 1 57 ? 35.795 23.270 59.186 1.00 24.01 57 ALA C O 1
ATOM 2978 N N . ARG C 1 58 ? 37.799 23.633 58.234 1.00 22.15 58 ARG C N 1
ATOM 2979 C CA . ARG C 1 58 ? 37.647 25.083 58.214 1.00 22.41 58 ARG C CA 1
ATOM 2980 C C . ARG C 1 58 ? 37.020 25.604 56.925 1.00 20.92 58 ARG C C 1
ATOM 2981 O O . ARG C 1 58 ? 36.796 26.806 56.787 1.00 21.32 58 ARG C O 1
ATOM 2989 N N . SER C 1 59 ? 36.746 24.710 55.981 1.00 18.64 59 SER C N 1
ATOM 2990 C CA . SER C 1 59 ? 36.154 25.116 54.704 1.00 17.39 59 SER C CA 1
ATOM 2991 C C . SER C 1 59 ? 34.650 25.326 54.825 1.00 15.87 59 SER C C 1
ATOM 2992 O O . SER C 1 59 ? 34.018 24.811 55.747 1.00 16.35 59 SER C O 1
ATOM 2995 N N . SER C 1 60 ? 34.074 26.076 53.889 1.00 14.74 60 SER C N 1
ATOM 2996 C CA . SER C 1 60 ? 32.635 26.323 53.912 1.00 13.44 60 SER C CA 1
ATOM 2997 C C . SER C 1 60 ? 31.908 25.156 53.245 1.00 13.77 60 SER C C 1
ATOM 2998 O O . SER C 1 60 ? 30.721 24.934 53.480 1.00 12.19 60 SER C O 1
ATOM 3001 N N . ALA C 1 61 ? 32.633 24.409 52.415 1.00 11.06 61 ALA C N 1
ATOM 3002 C CA . ALA C 1 61 ? 32.057 23.260 51.726 1.00 10.63 61 ALA C CA 1
ATOM 3003 C C . ALA C 1 61 ? 33.128 22.381 51.103 1.00 10.26 61 ALA C C 1
ATOM 3004 O O . ALA C 1 61 ? 34.247 22.829 50.854 1.00 9.91 61 ALA C O 1
ATOM 3006 N N . VAL C 1 62 ? 32.773 21.123 50.866 1.00 9.44 62 VAL C N 1
ATOM 3007 C CA . VAL C 1 62 ? 33.671 20.176 50.217 1.00 8.63 62 VAL C CA 1
ATOM 3008 C C . VAL C 1 62 ? 33.159 20.107 48.785 1.00 9.09 62 VAL C C 1
ATOM 3009 O O . VAL C 1 62 ? 31.956 19.942 48.577 1.00 9.45 62 VAL C O 1
ATOM 3013 N N . ILE C 1 63 ? 34.051 20.251 47.807 1.00 9.01 63 ILE C N 1
ATOM 3014 C CA . ILE C 1 63 ? 33.650 20.207 46.400 1.00 10.52 63 ILE C CA 1
ATOM 3015 C C . ILE C 1 63 ? 34.268 19.009 45.691 1.00 10.29 63 ILE C C 1
ATOM 3016 O O . ILE C 1 63 ? 35.489 18.846 45.674 1.00 11.35 63 ILE C O 1
ATOM 3021 N N . GLY C 1 64 ? 33.425 18.169 45.105 1.00 11.03 64 GLY C N 1
ATOM 3022 C CA . GLY C 1 64 ? 33.944 17.004 44.419 1.00 12.88 64 GLY C CA 1
ATOM 3023 C C . GLY C 1 64 ? 34.040 17.222 42.926 1.00 13.46 64 GLY C C 1
ATOM 3024 O O . GLY C 1 64 ? 33.352 18.080 42.370 1.00 14.93 64 GLY C O 1
ATOM 3025 N N . VAL C 1 65 ? 34.914 16.453 42.285 1.00 15.31 65 VAL C N 1
ATOM 3026 C CA . VAL C 1 65 ? 35.095 16.521 40.841 1.00 17.22 65 VAL C CA 1
ATOM 3027 C C . VAL C 1 65 ? 34.209 15.440 40.223 1.00 18.33 65 VAL C C 1
ATOM 3028 O O . VAL C 1 65 ? 34.405 14.245 40.467 1.00 20.32 65 VAL C O 1
ATOM 3032 N N . ALA C 1 66 ? 33.099 15.799 39.546 1.00 18.87 66 ALA C N 1
ATOM 3033 C CA . ALA C 1 66 ? 32.411 14.768 38.770 1.00 20.10 66 ALA C CA 1
ATOM 3034 C C . ALA C 1 66 ? 33.266 13.927 37.837 1.00 22.06 66 ALA C C 1
ATOM 3035 O O . ALA C 1 66 ? 33.997 14.451 36.992 1.00 20.69 66 ALA C O 1
ATOM 3037 N N . THR C 1 67 ? 33.461 12.640 38.170 1.00 22.74 67 THR C N 1
ATOM 3038 C CA . THR C 1 67 ? 32.526 11.675 38.729 1.00 23.56 67 THR C CA 1
ATOM 3039 C C . THR C 1 67 ? 33.128 10.846 39.861 1.00 23.60 67 THR C C 1
ATOM 3040 O O . THR C 1 67 ? 32.475 10.626 40.874 1.00 24.10 67 THR C O 1
ATOM 3044 N N . GLY C 1 68 ? 34.346 10.628 39.366 1.00 24.53 68 GLY C N 1
ATOM 3045 C CA . GLY C 1 68 ? 35.506 10.127 40.090 1.00 23.35 68 GLY C CA 1
ATOM 3046 C C . GLY C 1 68 ? 35.694 10.546 41.539 1.00 23.18 68 GLY C C 1
ATOM 3047 O O . GLY C 1 68 ? 35.708 9.708 42.441 1.00 24.09 68 GLY C O 1
ATOM 3048 N N . GLY C 1 69 ? 35.859 11.841 41.776 1.00 21.27 69 GLY C N 1
ATOM 3049 C CA . GLY C 1 69 ? 36.055 12.306 43.136 1.00 21.21 69 GLY C CA 1
ATOM 3050 C C . GLY C 1 69 ? 34.765 12.628 43.860 1.00 19.26 69 GLY C C 1
ATOM 3051 O O . GLY C 1 69 ? 34.787 13.111 44.991 1.00 21.65 69 GLY C O 1
ATOM 3052 N N . LEU C 1 70 ? 33.633 12.344 43.227 1.00 16.46 70 LEU C N 1
ATOM 3053 C CA . LEU C 1 70 ? 32.357 12.659 43.841 1.00 14.83 70 LEU C CA 1
ATOM 3054 C C . LEU C 1 70 ? 32.003 11.813 45.066 1.00 11.42 70 LEU C C 1
ATOM 3055 O O . LEU C 1 70 ? 31.577 12.351 46.085 1.00 11.17 70 LEU C O 1
ATOM 3060 N N . PRO C 1 71 ? 32.172 10.481 44.994 1.00 11.86 71 PRO C N 1
ATOM 3061 C CA . PRO C 1 71 ? 31.829 9.682 46.179 1.00 10.66 71 PRO C CA 1
ATOM 3062 C C . PRO C 1 71 ? 32.679 10.051 47.396 1.00 10.03 71 PRO C C 1
ATOM 3063 O O . PRO C 1 71 ? 32.177 10.122 48.520 1.00 10.02 71 PRO C O 1
ATOM 3067 N N . TRP C 1 72 ? 33.968 10.287 47.168 1.00 8.18 72 TRP C N 1
ATOM 3068 C CA . TRP C 1 72 ? 34.870 10.653 48.257 1.00 8.23 72 TRP C CA 1
ATOM 3069 C C . TRP C 1 72 ? 34.473 11.995 48.871 1.00 6.52 72 TRP C C 1
ATOM 3070 O O . TRP C 1 72 ? 34.470 12.155 50.094 1.00 7.62 72 TRP C O 1
ATOM 3081 N N . ALA C 1 73 ? 34.141 12.959 48.019 1.00 7.84 73 ALA C N 1
ATOM 3082 C CA . ALA C 1 73 ? 33.736 14.281 48.493 1.00 8.83 73 ALA C CA 1
ATOM 3083 C C . ALA C 1 73 ? 32.440 14.179 49.294 1.00 9.66 73 ALA C C 1
ATOM 3084 O O . ALA C 1 73 ? 32.289 14.822 50.333 1.00 9.29 73 ALA C O 1
ATOM 3086 N N . ALA C 1 74 ? 31.511 13.361 48.809 1.00 9.71 74 ALA C N 1
ATOM 3087 C CA . ALA C 1 74 ? 30.230 13.175 49.488 1.00 11.89 74 ALA C CA 1
ATOM 3088 C C . ALA C 1 74 ? 30.435 12.553 50.861 1.00 11.23 74 ALA C C 1
ATOM 3089 O O . ALA C 1 74 ? 29.823 12.991 51.840 1.00 9.00 74 ALA C O 1
ATOM 3099 N N . LEU C 1 76 ? 33.227 12.583 52.692 1.00 10.12 76 LEU C N 1
ATOM 3100 C CA . LEU C 1 76 ? 33.930 13.520 53.566 1.00 10.67 76 LEU C CA 1
ATOM 3101 C C . LEU C 1 76 ? 32.965 14.579 54.087 1.00 9.68 76 LEU C C 1
ATOM 3102 O O . LEU C 1 76 ? 33.011 14.944 55.264 1.00 10.73 76 LEU C O 1
ATOM 3107 N N . ALA C 1 77 ? 32.080 15.066 53.217 1.00 9.56 77 ALA C N 1
ATOM 3108 C CA . ALA C 1 77 ? 31.115 16.083 53.620 1.00 10.78 77 ALA C CA 1
ATOM 3109 C C . ALA C 1 77 ? 30.218 15.561 54.740 1.00 11.31 77 ALA C C 1
ATOM 3110 O O . ALA C 1 77 ? 29.982 16.252 55.733 1.00 10.97 77 ALA C O 1
ATOM 3112 N N . LEU C 1 78 ? 29.721 14.339 54.578 1.00 10.55 78 LEU C N 1
ATOM 3113 C CA . LEU C 1 78 ? 28.860 13.741 55.585 1.00 11.44 78 LEU C CA 1
ATOM 3114 C C . LEU C 1 78 ? 29.626 13.550 56.895 1.00 12.85 78 LEU C C 1
ATOM 3115 O O . LEU C 1 78 ? 29.116 13.863 57.972 1.00 12.20 78 LEU C O 1
ATOM 3120 N N . ARG C 1 79 ? 30.854 13.048 56.797 1.00 13.53 79 ARG C N 1
ATOM 3121 C CA . ARG C 1 79 ? 31.692 12.818 57.976 1.00 14.59 79 ARG C CA 1
ATOM 3122 C C . ARG C 1 79 ? 31.971 14.090 58.770 1.00 14.52 79 ARG C C 1
ATOM 3123 O O . ARG C 1 79 ? 32.073 14.052 59.994 1.00 14.51 79 ARG C O 1
ATOM 3131 N N . LEU C 1 80 ? 32.089 15.212 58.069 1.00 14.01 80 LEU C N 1
ATOM 3132 C CA . LEU C 1 80 ? 32.378 16.497 58.700 1.00 13.67 80 LEU C CA 1
ATOM 3133 C C . LEU C 1 80 ? 31.158 17.399 58.884 1.00 13.52 80 LEU C C 1
ATOM 3134 O O . LEU C 1 80 ? 31.297 18.531 59.353 1.00 12.14 80 LEU C O 1
ATOM 3139 N N . SER C 1 81 ? 29.978 16.898 58.518 1.00 12.79 81 SER C N 1
ATOM 3140 C CA . SER C 1 81 ? 28.734 17.664 58.611 1.00 13.45 81 SER C CA 1
ATOM 3141 C C . SER C 1 81 ? 28.872 18.982 57.857 1.00 13.79 81 SER C C 1
ATOM 3142 O O . SER C 1 81 ? 28.423 20.032 58.316 1.00 13.09 81 SER C O 1
ATOM 3145 N N . LYS C 1 82 ? 29.488 18.903 56.684 1.00 12.66 82 LYS C N 1
ATOM 3146 C CA . LYS C 1 82 ? 29.726 20.064 55.837 1.00 12.47 82 LYS C CA 1
ATOM 3147 C C . LYS C 1 82 ? 28.915 20.035 54.548 1.00 13.29 82 LYS C C 1
ATOM 3148 O O . LYS C 1 82 ? 28.502 18.973 54.079 1.00 12.94 82 LYS C O 1
ATOM 3154 N N . PRO C 1 83 ? 28.653 21.217 53.968 1.00 13.48 83 PRO C N 1
ATOM 3155 C CA . PRO C 1 83 ? 27.896 21.283 52.715 1.00 12.85 83 PRO C CA 1
ATOM 3156 C C . PRO C 1 83 ? 28.699 20.612 51.598 1.00 12.86 83 PRO C C 1
ATOM 3157 O O . PRO C 1 83 ? 29.930 20.577 51.643 1.00 11.91 83 PRO C O 1
ATOM 3161 N N . LEU C 1 84 ? 27.999 20.085 50.599 1.00 12.37 84 LEU C N 1
ATOM 3162 C CA . LEU C 1 84 ? 28.655 19.439 49.469 1.00 11.42 84 LEU C CA 1
ATOM 3163 C C . LEU C 1 84 ? 28.297 20.160 48.183 1.00 11.27 84 LEU C C 1
ATOM 3164 O O . LEU C 1 84 ? 27.199 20.682 48.032 1.00 11.66 84 LEU C O 1
ATOM 3169 N N . GLY C 1 85 ? 29.243 20.183 47.258 1.00 11.01 85 GLY C N 1
ATOM 3170 C CA . GLY C 1 85 ? 29.004 20.787 45.968 1.00 10.58 85 GLY C CA 1
ATOM 3171 C C . GLY C 1 85 ? 29.867 20.013 44.998 1.00 11.02 85 GLY C C 1
ATOM 3172 O O . GLY C 1 85 ? 30.708 19.217 45.421 1.00 9.97 85 GLY C O 1
ATOM 3173 N N . TYR C 1 86 ? 29.652 20.200 43.704 1.00 10.54 86 TYR C N 1
ATOM 3174 C CA . TYR C 1 86 ? 30.488 19.526 42.726 1.00 10.96 86 TYR C CA 1
ATOM 3175 C C . TYR C 1 86 ? 30.374 20.172 41.367 1.00 11.24 86 TYR C C 1
ATOM 3176 O O . TYR C 1 86 ? 29.393 20.843 41.059 1.00 10.25 86 TYR C O 1
ATOM 3185 N N . VAL C 1 87 ? 31.419 19.985 40.572 1.00 12.46 87 VAL C N 1
ATOM 3186 C CA . VAL C 1 87 ? 31.483 20.546 39.241 1.00 14.66 87 VAL C CA 1
ATOM 3187 C C . VAL C 1 87 ? 31.606 19.439 38.212 1.00 16.14 87 VAL C C 1
ATOM 3188 O O . VAL C 1 87 ? 32.283 18.437 38.436 1.00 16.92 87 VAL C O 1
ATOM 3192 N N . ARG C 1 88 ? 30.929 19.635 37.091 1.00 18.77 88 ARG C N 1
ATOM 3193 C CA . ARG C 1 88 ? 30.956 18.694 35.982 1.00 20.95 88 ARG C CA 1
ATOM 3194 C C . ARG C 1 88 ? 32.008 19.195 34.996 1.00 20.89 88 ARG C C 1
ATOM 3195 O O . ARG C 1 88 ? 31.690 20.102 34.194 1.00 19.35 88 ARG C O 1
ATOM 3203 N N . SER C 1 98 ? 28.880 27.708 33.437 1.00 26.45 98 SER C N 1
ATOM 3204 C CA . SER C 1 98 ? 28.884 26.568 34.349 1.00 26.83 98 SER C CA 1
ATOM 3205 C C . SER C 1 98 ? 28.437 26.970 35.752 1.00 25.06 98 SER C C 1
ATOM 3206 O O . SER C 1 98 ? 28.483 28.145 36.122 1.00 25.62 98 SER C O 1
ATOM 3209 N N . GLN C 1 99 ? 28.010 25.983 36.531 1.00 22.52 99 GLN C N 1
ATOM 3210 C CA . GLN C 1 99 ? 27.546 26.231 37.889 1.00 20.01 99 GLN C CA 1
ATOM 3211 C C . GLN C 1 99 ? 28.136 25.206 38.851 1.00 15.86 99 GLN C C 1
ATOM 3212 O O . GLN C 1 99 ? 28.668 24.180 38.437 1.00 15.07 99 GLN C O 1
ATOM 3218 N N . VAL C 1 100 ? 28.065 25.509 40.139 1.00 12.54 100 VAL C N 1
ATOM 3219 C CA . VAL C 1 100 ? 28.554 24.591 41.156 1.00 11.65 100 VAL C CA 1
ATOM 3220 C C . VAL C 1 100 ? 27.309 23.857 41.640 1.00 10.30 100 VAL C C 1
ATOM 3221 O O . VAL C 1 100 ? 26.477 24.421 42.354 1.00 11.97 100 VAL C O 1
ATOM 3225 N N . GLU C 1 101 ? 27.164 22.606 41.219 1.00 11.16 101 GLU C N 1
ATOM 3226 C CA . GLU C 1 101 ? 26.001 21.818 41.604 1.00 11.32 101 GLU C CA 1
ATOM 3227 C C . GLU C 1 101 ? 25.938 21.719 43.125 1.00 10.72 101 GLU C C 1
ATOM 3228 O O . GLU C 1 101 ? 26.959 21.527 43.783 1.00 10.68 101 GLU C O 1
ATOM 3234 N N . GLY C 1 102 ? 24.738 21.862 43.676 1.00 10.39 102 GLY C N 1
ATOM 3235 C CA . GLY C 1 102 ? 24.580 21.798 45.119 1.00 10.20 102 GLY C CA 1
ATOM 3236 C C . GLY C 1 102 ? 24.393 23.181 45.712 1.00 11.04 102 GLY C C 1
ATOM 3237 O O . GLY C 1 102 ? 23.761 23.342 46.753 1.00 10.59 102 GLY C O 1
ATOM 3238 N N . ASP C 1 103 ? 24.953 24.183 45.038 1.00 10.58 103 ASP C N 1
ATOM 3239 C CA . ASP C 1 103 ? 24.866 25.569 45.480 1.00 13.15 103 ASP C CA 1
ATOM 3240 C C . ASP C 1 103 ? 25.242 25.747 46.952 1.00 12.17 103 ASP C C 1
ATOM 3241 O O . ASP C 1 103 ? 24.482 26.315 47.741 1.00 13.25 103 ASP C O 1
ATOM 3246 N N . PRO C 1 104 ? 26.430 25.261 47.342 1.00 12.57 104 PRO C N 1
ATOM 3247 C CA . PRO C 1 104 ? 26.863 25.397 48.734 1.00 12.02 104 PRO C CA 1
ATOM 3248 C C . PRO C 1 104 ? 27.132 26.861 49.074 1.00 13.01 104 PRO C C 1
ATOM 3249 O O . PRO C 1 104 ? 27.313 27.689 48.187 1.00 11.21 104 PRO C O 1
ATOM 3253 N N . PRO C 1 105 ? 27.167 27.195 50.369 1.00 13.53 105 PRO C N 1
ATOM 3254 C CA . PRO C 1 105 ? 27.414 28.579 50.788 1.00 13.87 105 PRO C CA 1
ATOM 3255 C C . PRO C 1 105 ? 28.753 29.149 50.315 1.00 14.18 105 PRO C C 1
ATOM 3256 O O . PRO C 1 105 ? 29.787 28.478 50.371 1.00 13.60 105 PRO C O 1
ATOM 3260 N N . LYS C 1 106 ? 28.728 30.390 49.837 1.00 15.26 106 LYS C N 1
ATOM 3261 C CA . LYS C 1 106 ? 29.948 31.035 49.365 1.00 15.98 106 LYS C CA 1
ATOM 3262 C C . LYS C 1 106 ? 30.977 31.117 50.486 1.00 15.97 106 LYS C C 1
ATOM 3263 O O . LYS C 1 106 ? 30.636 31.321 51.653 1.00 16.81 106 LYS C O 1
ATOM 3269 N N . GLY C 1 107 ? 32.241 30.946 50.119 1.00 15.33 107 GLY C N 1
ATOM 3270 C CA . GLY C 1 107 ? 33.320 30.987 51.086 1.00 14.33 107 GLY C CA 1
ATOM 3271 C C . GLY C 1 107 ? 34.501 30.214 50.533 1.00 12.67 107 GLY C C 1
ATOM 3272 O O . GLY C 1 107 ? 34.557 29.941 49.333 1.00 12.64 107 GLY C O 1
ATOM 3273 N N . ARG C 1 108 ? 35.446 29.860 51.396 1.00 13.26 108 ARG C N 1
ATOM 3274 C CA . ARG C 1 108 ? 36.619 29.106 50.972 1.00 13.05 108 ARG C CA 1
ATOM 3275 C C . ARG C 1 108 ? 36.250 27.627 51.000 1.00 12.90 108 ARG C C 1
ATOM 3276 O O . ARG C 1 108 ? 35.777 27.123 52.016 1.00 13.31 108 ARG C O 1
ATOM 3284 N N . VAL C 1 109 ? 36.463 26.936 49.886 1.00 11.60 109 VAL C N 1
ATOM 3285 C CA . VAL C 1 109 ? 36.126 25.520 49.805 1.00 10.48 109 VAL C CA 1
ATOM 3286 C C . VAL C 1 109 ? 37.361 24.698 49.450 1.00 11.74 109 VAL C C 1
ATOM 3287 O O . VAL C 1 109 ? 38.379 25.252 49.036 1.00 11.70 109 VAL C O 1
ATOM 3291 N N . VAL C 1 110 ? 37.266 23.381 49.622 1.00 11.22 110 VAL C N 1
ATOM 3292 C CA . VAL C 1 110 ? 38.356 22.465 49.287 1.00 11.99 110 VAL C CA 1
ATOM 3293 C C . VAL C 1 110 ? 37.863 21.512 48.202 1.00 12.83 110 VAL C C 1
ATOM 3294 O O . VAL C 1 110 ? 36.779 20.939 48.319 1.00 12.78 110 VAL C O 1
ATOM 3298 N N . VAL C 1 111 ? 38.654 21.360 47.144 1.00 12.54 111 VAL C N 1
ATOM 3299 C CA . VAL C 1 111 ? 38.300 20.468 46.042 1.00 13.08 111 VAL C CA 1
ATOM 3300 C C . VAL C 1 111 ? 38.902 19.092 46.296 1.00 13.09 111 VAL C C 1
ATOM 3301 O O . VAL C 1 111 ? 40.064 18.977 46.685 1.00 13.08 111 VAL C O 1
ATOM 3305 N N . VAL C 1 112 ? 38.099 18.052 46.084 1.00 11.96 112 VAL C N 1
ATOM 3306 C CA . VAL C 1 112 ? 38.539 16.683 46.307 1.00 11.68 112 VAL C CA 1
ATOM 3307 C C . VAL C 1 112 ? 38.346 15.816 45.067 1.00 11.61 112 VAL C C 1
ATOM 3308 O O . VAL C 1 112 ? 37.282 15.828 44.452 1.00 11.45 112 VAL C O 1
ATOM 3312 N N . ASP C 1 113 ? 39.382 15.067 44.705 1.00 12.64 113 ASP C N 1
ATOM 3313 C CA . ASP C 1 113 ? 39.317 14.167 43.551 1.00 12.95 113 ASP C CA 1
ATOM 3314 C C . ASP C 1 113 ? 40.032 12.895 43.999 1.00 12.17 113 ASP C C 1
ATOM 3315 O O . ASP C 1 113 ? 40.725 12.902 45.017 1.00 10.77 113 ASP C O 1
ATOM 3320 N N . ASP C 1 114 ? 39.860 11.800 43.266 1.00 12.96 114 ASP C N 1
ATOM 3321 C CA . ASP C 1 114 ? 40.503 10.557 43.664 1.00 12.56 114 ASP C CA 1
ATOM 3322 C C . ASP C 1 114 ? 41.959 10.457 43.230 1.00 12.18 114 ASP C C 1
ATOM 3323 O O . ASP C 1 114 ? 42.836 10.204 44.056 1.00 12.87 114 ASP C O 1
ATOM 3328 N N . VAL C 1 115 ?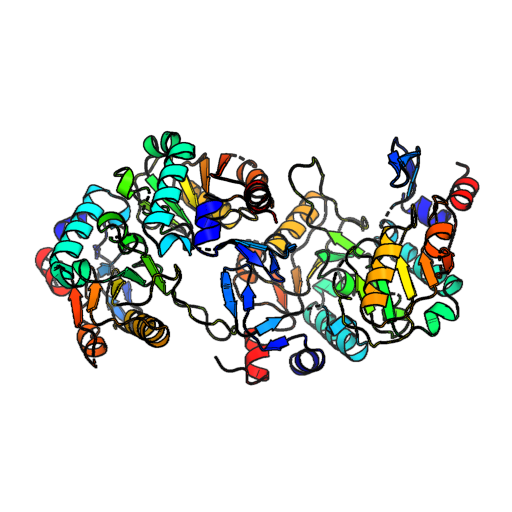 42.223 10.677 41.948 1.00 11.42 115 VAL C N 1
ATOM 3329 C CA . VAL C 1 115 ? 43.589 10.599 41.443 1.00 12.77 115 VAL C CA 1
ATOM 3330 C C . VAL C 1 115 ? 43.921 11.819 40.600 1.00 12.96 115 VAL C C 1
ATOM 3331 O O . VAL C 1 115 ? 43.127 12.232 39.763 1.00 13.17 115 VAL C O 1
ATOM 3335 N N . ALA C 1 116 ? 45.097 12.395 40.825 1.00 12.77 116 ALA C N 1
ATOM 3336 C CA . ALA C 1 116 ? 45.524 13.558 40.058 1.00 12.33 116 ALA C CA 1
ATOM 3337 C C . ALA C 1 116 ? 46.593 13.135 39.057 1.00 12.79 116 ALA C C 1
ATOM 3338 O O . ALA C 1 116 ? 47.610 12.556 39.435 1.00 13.63 116 ALA C O 1
ATOM 3340 N N . THR C 1 117 ? 46.348 13.404 37.779 1.00 12.74 117 THR C N 1
ATOM 3341 C CA . THR C 1 117 ? 47.312 13.079 36.738 1.00 13.74 117 THR C CA 1
ATOM 3342 C C . THR C 1 117 ? 47.839 14.416 36.226 1.00 13.05 117 THR C C 1
ATOM 3343 O O . THR C 1 117 ? 48.851 14.900 36.728 1.00 12.79 117 THR C O 1
ATOM 3347 N N . THR C 1 118 ? 47.158 15.030 35.259 1.00 14.45 118 THR C N 1
ATOM 3348 C CA . THR C 1 118 ? 47.615 16.331 34.763 1.00 15.36 118 THR C CA 1
ATOM 3349 C C . THR C 1 118 ? 47.063 17.443 35.648 1.00 14.15 118 THR C C 1
ATOM 3350 O O . THR C 1 118 ? 47.610 18.543 35.682 1.00 13.32 118 THR C O 1
ATOM 3354 N N . GLY C 1 119 ? 45.972 17.146 36.350 1.00 12.96 119 GLY C N 1
ATOM 3355 C CA . GLY C 1 119 ? 45.353 18.127 37.221 1.00 13.11 119 GLY C CA 1
ATOM 3356 C C . GLY C 1 119 ? 44.299 18.960 36.513 1.00 12.95 119 GLY C C 1
ATOM 3357 O O . GLY C 1 119 ? 43.691 19.845 37.115 1.00 12.55 119 GLY C O 1
ATOM 3358 N N . THR C 1 120 ? 44.079 18.673 35.234 1.00 13.06 120 THR C N 1
ATOM 3359 C CA . THR C 1 120 ? 43.102 19.399 34.431 1.00 12.80 120 THR C CA 1
ATOM 3360 C C . THR C 1 120 ? 41.688 19.369 35.007 1.00 11.98 120 THR C C 1
ATOM 3361 O O . THR C 1 120 ? 41.016 20.394 35.058 1.00 10.71 120 THR C O 1
ATOM 3365 N N . SER C 1 121 ? 41.233 18.193 35.427 1.00 12.56 121 SER C N 1
ATOM 3366 C CA . SER C 1 121 ? 39.893 18.067 35.985 1.00 13.53 121 SER C CA 1
ATOM 3367 C C . SER C 1 121 ? 39.738 18.953 37.214 1.00 13.49 121 SER C C 1
ATOM 3368 O O . SER C 1 121 ? 38.706 19.600 37.397 1.00 13.00 121 SER C O 1
ATOM 3371 N N . ILE C 1 122 ? 40.761 18.975 38.062 1.00 10.42 122 ILE C N 1
ATOM 3372 C CA . ILE C 1 122 ? 40.703 19.790 39.266 1.00 10.34 122 ILE C CA 1
ATOM 3373 C C . ILE C 1 122 ? 40.770 21.269 38.893 1.00 10.32 122 ILE C C 1
ATOM 3374 O O . ILE C 1 122 ? 40.014 22.088 39.423 1.00 9.86 122 ILE C O 1
ATOM 3379 N N . ALA C 1 123 ? 41.664 21.601 37.967 1.00 11.13 123 ALA C N 1
ATOM 3380 C CA . ALA C 1 123 ? 41.827 22.982 37.518 1.00 10.52 123 ALA C CA 1
ATOM 3381 C C . ALA C 1 123 ? 40.524 23.554 36.959 1.00 11.16 123 ALA C C 1
ATOM 3382 O O . ALA C 1 123 ? 40.185 24.709 37.215 1.00 9.71 123 ALA C O 1
ATOM 3384 N N . LYS C 1 124 ? 39.798 22.742 36.194 1.00 11.89 124 LYS C N 1
ATOM 3385 C CA . LYS C 1 124 ? 38.544 23.190 35.598 1.00 12.81 124 LYS C CA 1
ATOM 3386 C C . LYS C 1 124 ? 37.499 23.461 36.677 1.00 13.20 124 LYS C C 1
ATOM 3387 O O . LYS C 1 124 ? 36.714 24.408 36.580 1.00 12.41 124 LYS C O 1
ATOM 3393 N N . SER C 1 125 ? 37.490 22.618 37.703 1.00 12.10 125 SER C N 1
ATOM 3394 C CA . SER C 1 125 ? 36.549 22.786 38.800 1.00 12.57 125 SER C CA 1
ATOM 3395 C C . SER C 1 125 ? 36.889 24.067 39.545 1.00 12.84 125 SER C C 1
ATOM 3396 O O . SER C 1 125 ? 35.998 24.798 39.972 1.00 13.45 125 SER C O 1
ATOM 3399 N N . ILE C 1 126 ? 38.182 24.343 39.687 1.00 13.28 126 ILE C N 1
ATOM 3400 C CA . ILE C 1 126 ? 38.617 25.549 40.383 1.00 14.30 126 ILE C CA 1
ATOM 3401 C C . ILE C 1 126 ? 38.189 26.782 39.603 1.00 13.31 126 ILE C C 1
ATOM 3402 O O . ILE C 1 126 ? 37.770 27.783 40.187 1.00 13.14 126 ILE C O 1
ATOM 3407 N N . GLU C 1 127 ? 38.293 26.706 38.282 1.00 13.06 127 GLU C N 1
ATOM 3408 C CA . GLU C 1 127 ? 37.886 27.815 37.430 1.00 13.03 127 GLU C CA 1
ATOM 3409 C C . GLU C 1 127 ? 36.405 28.145 37.640 1.00 12.07 127 GLU C C 1
ATOM 3410 O O . GLU C 1 127 ? 36.032 29.310 37.768 1.00 12.05 127 GLU C O 1
ATOM 3416 N N . VAL C 1 128 ? 35.565 27.112 37.669 1.00 11.27 128 VAL C N 1
ATOM 3417 C CA . VAL C 1 128 ? 34.126 27.295 37.846 1.00 10.79 128 VAL C CA 1
ATOM 3418 C C . VAL C 1 128 ? 33.799 27.834 39.239 1.00 11.29 128 VAL C C 1
ATOM 3419 O O . VAL C 1 128 ? 32.942 28.708 39.397 1.00 11.36 128 VAL C O 1
ATOM 3423 N N . LEU C 1 129 ? 34.483 27.311 40.249 1.00 10.40 129 LEU C N 1
ATOM 3424 C CA . LEU C 1 129 ? 34.264 27.767 41.614 1.00 9.00 129 LEU C CA 1
ATOM 3425 C C . LEU C 1 129 ? 34.561 29.258 41.756 1.00 9.03 129 LEU C C 1
ATOM 3426 O O . LEU C 1 129 ? 33.762 30.010 42.312 1.00 8.00 129 LEU C O 1
ATOM 3431 N N . ARG C 1 130 ? 35.710 29.682 41.243 1.00 9.60 130 ARG C N 1
ATOM 3432 C CA . ARG C 1 130 ? 36.099 31.083 41.335 1.00 9.88 130 ARG C CA 1
ATOM 3433 C C . ARG C 1 130 ? 35.180 31.982 40.525 1.00 11.18 130 ARG C C 1
ATOM 3434 O O . ARG C 1 130 ? 34.867 33.096 40.949 1.00 9.91 130 ARG C O 1
ATOM 3442 N N . SER C 1 131 ? 34.736 31.498 39.369 1.00 11.97 131 SER C N 1
ATOM 3443 C CA . SER C 1 131 ? 33.825 32.278 38.540 1.00 14.03 131 SER C CA 1
ATOM 3444 C C . SER C 1 131 ? 32.519 32.499 39.285 1.00 13.72 131 SER C C 1
ATOM 3445 O O . SER C 1 131 ? 31.803 33.470 39.030 1.00 12.93 131 SER C O 1
ATOM 3448 N N . ASN C 1 132 ? 32.207 31.599 40.213 1.00 12.38 132 ASN C N 1
ATOM 3449 C CA . ASN C 1 132 ? 30.973 31.713 40.976 1.00 13.30 132 ASN C CA 1
ATOM 3450 C C . ASN C 1 132 ? 31.117 32.312 42.367 1.00 12.02 132 ASN C C 1
ATOM 3451 O O . ASN C 1 132 ? 30.236 32.146 43.210 1.00 13.26 132 ASN C O 1
ATOM 3456 N N . GLY C 1 133 ? 32.229 33.000 42.613 1.00 13.21 133 GLY C N 1
ATOM 3457 C CA . GLY C 1 133 ? 32.415 33.650 43.901 1.00 13.89 133 GLY C CA 1
ATOM 3458 C C . GLY C 1 133 ? 33.085 32.896 45.033 1.00 11.83 133 GLY C C 1
ATOM 3459 O O . GLY C 1 133 ? 33.335 33.479 46.086 1.00 12.08 133 GLY C O 1
ATOM 3460 N N . TYR C 1 134 ? 33.364 31.611 44.842 1.00 9.38 134 TYR C N 1
ATOM 3461 C CA . TYR C 1 134 ? 34.024 30.830 45.885 1.00 10.38 134 TYR C CA 1
ATOM 3462 C C . TYR C 1 134 ? 35.523 31.037 45.790 1.00 10.48 134 TYR C C 1
ATOM 3463 O O . TYR C 1 134 ? 36.036 31.435 44.742 1.00 11.37 134 TYR C O 1
ATOM 3472 N N . THR C 1 135 ? 36.225 30.770 46.885 1.00 11.15 135 THR C N 1
ATOM 3473 C CA . THR C 1 135 ? 37.676 30.851 46.867 1.00 11.01 135 THR C CA 1
ATOM 3474 C C . THR C 1 135 ? 38.184 29.450 47.185 1.00 12.27 135 THR C C 1
ATOM 3475 O O . THR C 1 135 ? 37.516 28.679 47.879 1.00 12.89 135 THR C O 1
ATOM 3479 N N . VAL C 1 136 ? 39.351 29.110 46.653 1.00 10.98 136 VAL C N 1
ATOM 3480 C CA . VAL C 1 136 ? 39.935 27.799 46.892 1.00 11.78 136 VAL C CA 1
ATOM 3481 C C . VAL C 1 136 ? 41.453 27.883 46.837 1.00 11.14 136 VAL C C 1
ATOM 3482 O O . VAL C 1 136 ? 42.023 28.462 45.910 1.00 12.09 136 VAL C O 1
ATOM 3486 N N . GLY C 1 137 ? 42.104 27.316 47.846 1.00 11.33 137 GLY C N 1
ATOM 3487 C CA . GLY C 1 137 ? 43.554 27.344 47.879 1.00 11.73 137 GLY C CA 1
ATOM 3488 C C . GLY C 1 137 ? 44.170 25.978 48.078 1.00 10.98 137 GLY C C 1
ATOM 3489 O O . GLY C 1 137 ? 45.393 25.845 48.085 1.00 12.23 137 GLY C O 1
ATOM 3490 N N . THR C 1 138 ? 43.328 24.960 48.230 1.00 11.11 138 THR C N 1
ATOM 3491 C CA . THR C 1 138 ? 43.809 23.602 48.450 1.00 12.51 138 THR C CA 1
ATOM 3492 C C . THR C 1 138 ? 42.969 22.557 47.723 1.00 11.29 138 THR C C 1
ATOM 3493 O O . THR C 1 138 ? 41.744 22.657 47.660 1.00 10.68 138 THR C O 1
ATOM 3497 N N . ALA C 1 139 ? 43.652 21.561 47.167 1.00 11.49 139 ALA C N 1
ATOM 3498 C CA . ALA C 1 139 ? 43.006 20.454 46.471 1.00 12.05 139 ALA C CA 1
ATOM 3499 C C . ALA C 1 139 ? 43.533 19.203 47.157 1.00 12.11 139 ALA C C 1
ATOM 3500 O O . ALA C 1 139 ? 44.736 19.098 47.427 1.00 12.71 139 ALA C O 1
ATOM 3502 N N . LEU C 1 140 ? 42.633 18.263 47.437 1.00 11.52 140 LEU C N 1
ATOM 3503 C CA . LEU C 1 140 ? 42.986 17.030 48.126 1.00 11.63 140 LEU C CA 1
ATOM 3504 C C . LEU C 1 140 ? 42.663 15.797 47.288 1.00 12.05 140 LEU C C 1
ATOM 3505 O O . LEU C 1 140 ? 41.563 15.684 46.758 1.00 11.65 140 LEU C O 1
ATOM 3510 N N . VAL C 1 141 ? 43.614 14.874 47.181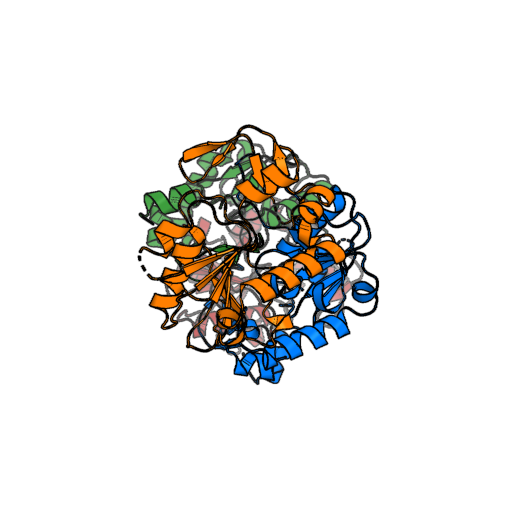 1.00 11.76 141 VAL C N 1
ATOM 3511 C CA . VAL C 1 141 ? 43.392 13.649 46.418 1.00 12.02 141 VAL C CA 1
ATOM 3512 C C . VAL C 1 141 ? 43.971 12.452 47.156 1.00 11.85 141 VAL C C 1
ATOM 3513 O O . VAL C 1 141 ? 44.766 12.605 48.084 1.00 11.90 141 VAL C O 1
ATOM 3517 N N . LEU C 1 142 ? 43.567 11.258 46.750 1.00 12.92 142 LEU C N 1
ATOM 3518 C CA . LEU C 1 142 ? 44.092 10.058 47.376 1.00 12.46 142 LEU C CA 1
ATOM 3519 C C . LEU C 1 142 ? 45.478 9.767 46.802 1.00 13.08 142 LEU C C 1
ATOM 3520 O O . LEU C 1 142 ? 46.422 9.490 47.540 1.00 14.49 142 LEU C O 1
ATOM 3525 N N . VAL C 1 143 ? 45.603 9.843 45.482 1.00 14.15 143 VAL C N 1
ATOM 3526 C CA . VAL C 1 143 ? 46.885 9.580 44.850 1.00 13.74 143 VAL C CA 1
ATOM 3527 C C . VAL C 1 143 ? 47.261 10.590 43.770 1.00 13.65 143 VAL C C 1
ATOM 3528 O O . VAL C 1 143 ? 46.454 10.938 42.908 1.00 12.14 143 VAL C O 1
ATOM 3532 N N . ASP C 1 144 ? 48.502 11.059 43.843 1.00 13.79 144 ASP C N 1
ATOM 3533 C CA . ASP C 1 144 ? 49.046 12.002 42.871 1.00 14.93 144 ASP C CA 1
ATOM 3534 C C . ASP C 1 144 ? 50.057 11.193 42.059 1.00 14.86 144 ASP C C 1
ATOM 3535 O O . ASP C 1 144 ? 50.979 10.612 42.625 1.00 14.36 144 ASP C O 1
ATOM 3540 N N . ARG C 1 145 ? 49.873 11.141 40.742 1.00 14.25 145 ARG C N 1
ATOM 3541 C CA . ARG C 1 145 ? 50.769 10.373 39.876 1.00 15.87 145 ARG C CA 1
ATOM 3542 C C . ARG C 1 145 ? 52.068 11.083 39.511 1.00 15.61 145 ARG C C 1
ATOM 3543 O O . ARG C 1 145 ? 52.951 10.480 38.897 1.00 15.96 145 ARG C O 1
ATOM 3551 N N . GLY C 1 146 ? 52.182 12.354 39.879 1.00 16.56 146 GLY C N 1
ATOM 3552 C CA . GLY C 1 146 ? 53.381 13.107 39.557 1.00 16.51 146 GLY C CA 1
ATOM 3553 C C . GLY C 1 146 ? 53.474 13.378 38.068 1.00 17.27 146 GLY C C 1
ATOM 3554 O O . GLY C 1 146 ? 54.555 13.294 37.481 1.00 18.33 146 GLY C O 1
ATOM 3555 N N . GLU C 1 147 ? 52.338 13.696 37.454 1.00 15.77 147 GLU C N 1
ATOM 3556 C CA . GLU C 1 147 ? 52.282 13.986 36.023 1.00 17.34 147 GLU C CA 1
ATOM 3557 C C . GLU C 1 147 ? 51.973 15.458 35.732 1.00 16.37 147 GLU C C 1
ATOM 3558 O O . GLU C 1 147 ? 51.420 15.784 34.677 1.00 15.88 147 GLU C O 1
ATOM 3564 N N . GLY C 1 148 ? 52.299 16.342 36.674 1.00 15.50 148 GL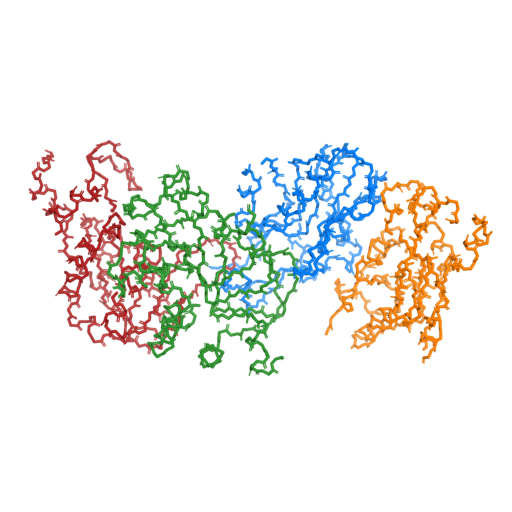Y C N 1
ATOM 3565 C CA . GLY C 1 148 ? 52.075 17.763 36.458 1.00 15.66 148 GLY C CA 1
ATOM 3566 C C . GLY C 1 148 ? 50.967 18.468 37.221 1.00 15.33 148 GLY C C 1
ATOM 3567 O O . GLY C 1 148 ? 50.876 19.696 37.172 1.00 14.10 148 GLY C O 1
ATOM 3568 N N . ALA C 1 149 ? 50.129 17.714 37.926 1.00 14.49 149 ALA C N 1
ATOM 3569 C CA . ALA C 1 149 ? 49.026 18.317 38.665 1.00 13.54 149 ALA C CA 1
ATOM 3570 C C . ALA C 1 149 ? 49.482 19.359 39.681 1.00 12.81 149 ALA C C 1
ATOM 3571 O O . ALA C 1 149 ? 48.928 20.458 39.748 1.00 12.56 149 ALA C O 1
ATOM 3573 N N . GLY C 1 150 ? 50.487 19.011 40.475 1.00 11.89 150 GLY C N 1
ATOM 3574 C CA . GLY C 1 150 ? 50.978 19.935 41.483 1.00 12.83 150 GLY C CA 1
ATOM 3575 C C . GLY C 1 150 ? 51.422 21.258 40.894 1.00 13.46 150 GLY C C 1
ATOM 3576 O O . GLY C 1 150 ? 51.149 22.318 41.452 1.00 11.27 150 GLY C O 1
ATOM 3577 N N . GLU C 1 151 ? 52.110 21.191 39.762 1.00 12.99 151 GLU C N 1
ATOM 3578 C CA . GLU C 1 151 ? 52.608 22.385 39.091 1.00 13.78 151 GLU C CA 1
ATOM 3579 C C . GLU C 1 151 ? 51.480 23.228 38.503 1.00 14.59 151 GLU C C 1
ATOM 3580 O O . GLU C 1 151 ? 51.486 24.454 38.617 1.00 13.41 151 GLU C O 1
ATOM 3586 N N . LEU C 1 152 ? 50.515 22.567 37.871 1.00 14.01 152 LEU C N 1
ATOM 3587 C CA . LEU C 1 152 ? 49.387 23.270 37.273 1.00 14.38 152 LEU C CA 1
ATOM 3588 C C . LEU C 1 152 ? 48.561 23.988 38.332 1.00 13.21 152 LEU C C 1
ATOM 3589 O O . LEU C 1 152 ? 48.170 25.144 38.155 1.00 14.20 152 LEU C O 1
ATOM 3594 N N . LEU C 1 153 ? 48.291 23.296 39.434 1.00 12.97 153 LEU C N 1
ATOM 3595 C CA . LEU C 1 153 ? 47.497 23.875 40.507 1.00 12.56 153 LEU C CA 1
ATOM 3596 C C . LEU C 1 153 ? 48.247 24.993 41.233 1.00 13.66 153 LEU C C 1
ATOM 3597 O O . LEU C 1 153 ? 47.651 26.010 41.601 1.00 12.62 153 LEU C O 1
ATOM 3602 N N . ALA C 1 154 ? 49.551 24.818 41.429 1.00 12.51 154 ALA C N 1
ATOM 3603 C CA . ALA C 1 154 ? 50.343 25.847 42.102 1.00 13.44 154 ALA C CA 1
ATOM 3604 C C . ALA C 1 154 ? 50.305 27.125 41.267 1.00 13.82 154 ALA C C 1
ATOM 3605 O O . ALA C 1 154 ? 50.275 28.236 41.802 1.00 12.18 154 ALA C O 1
ATOM 3607 N N . ARG C 1 155 ? 50.298 26.962 39.949 1.00 15.30 155 ARG C N 1
ATOM 3608 C CA . ARG C 1 155 ? 50.257 28.106 39.050 1.00 17.20 155 ARG C CA 1
ATOM 3609 C C . ARG C 1 155 ? 48.978 28.902 39.295 1.00 17.93 155 ARG C C 1
ATOM 3610 O O . ARG C 1 155 ? 48.964 30.128 39.174 1.00 15.45 155 ARG C O 1
ATOM 3626 N N . GLY C 1 157 ? 47.500 29.065 42.171 1.00 12.56 157 GLY C N 1
ATOM 3627 C CA . GLY C 1 157 ? 47.408 29.418 43.577 1.00 12.45 157 GLY C CA 1
ATOM 3628 C C . GLY C 1 157 ? 46.686 28.360 44.397 1.00 11.50 157 GLY C C 1
ATOM 3629 O O . GLY C 1 157 ? 45.991 28.683 45.362 1.00 10.81 157 GLY C O 1
ATOM 3630 N N . VAL C 1 158 ? 46.850 27.094 44.020 1.00 12.07 158 VAL C N 1
ATOM 3631 C CA . VAL C 1 158 ? 46.208 25.995 44.737 1.00 11.65 158 VAL C CA 1
ATOM 3632 C C . VAL C 1 158 ? 47.255 24.949 45.115 1.00 12.95 158 VAL C C 1
ATOM 3633 O O . VAL C 1 158 ? 47.993 24.462 44.259 1.00 12.44 158 VAL C O 1
ATOM 3637 N N . ARG C 1 159 ? 47.315 24.614 46.402 1.00 12.28 159 ARG C N 1
ATOM 3638 C CA . ARG C 1 159 ? 48.273 23.633 46.907 1.00 13.48 159 ARG C CA 1
ATOM 3639 C C . ARG C 1 159 ? 47.663 22.237 46.903 1.00 14.04 159 ARG C C 1
ATOM 3640 O O . ARG C 1 159 ? 46.669 21.982 47.586 1.00 13.83 159 ARG C O 1
ATOM 3648 N N . LEU C 1 160 ? 48.259 21.345 46.117 1.00 13.34 160 LEU C N 1
ATOM 3649 C CA . LEU C 1 160 ? 47.791 19.968 46.013 1.00 13.96 160 LEU C CA 1
ATOM 3650 C C . LEU C 1 160 ? 48.315 19.127 47.165 1.00 14.30 160 LEU C C 1
ATOM 3651 O O . LEU C 1 160 ? 49.523 19.070 47.403 1.00 14.13 160 LEU C O 1
ATOM 3656 N N . VAL C 1 161 ? 47.398 18.478 47.876 1.00 13.57 161 VAL C N 1
ATOM 3657 C CA . VAL C 1 161 ? 47.753 17.609 48.990 1.00 14.65 161 VAL C CA 1
ATOM 3658 C C . VAL C 1 161 ? 47.292 16.206 48.611 1.00 15.04 161 VAL C C 1
ATOM 3659 O O . VAL C 1 161 ? 46.174 16.027 48.135 1.00 14.42 161 VAL C O 1
ATOM 3663 N N . SER C 1 162 ? 48.155 15.216 48.806 1.00 14.56 162 SER C N 1
ATOM 3664 C CA . SER C 1 162 ? 47.805 13.841 48.467 1.00 14.19 162 SER C CA 1
ATOM 3665 C C . SER C 1 162 ? 48.130 12.878 49.597 1.00 14.80 162 SER C C 1
ATOM 3666 O O . SER C 1 162 ? 49.053 13.106 50.375 1.00 13.60 162 SER C O 1
ATOM 3669 N N . VAL C 1 163 ? 47.359 11.803 49.690 1.00 12.84 163 VAL C N 1
ATOM 3670 C CA . VAL C 1 163 ? 47.594 10.804 50.720 1.00 13.87 163 VAL C CA 1
ATOM 3671 C C . VAL C 1 163 ? 48.876 10.051 50.375 1.00 15.08 163 VAL C C 1
ATOM 3672 O O . VAL C 1 163 ? 49.649 9.677 51.262 1.00 15.85 163 VAL C O 1
ATOM 3676 N N . ALA C 1 164 ? 49.101 9.845 49.081 1.00 15.70 164 ALA C N 1
ATOM 3677 C CA . ALA C 1 164 ? 50.282 9.137 48.612 1.00 17.01 164 ALA C CA 1
ATOM 3678 C C . ALA C 1 164 ? 50.576 9.435 47.150 1.00 16.44 164 ALA C C 1
ATOM 3679 O O . ALA C 1 164 ? 49.705 9.874 46.402 1.00 16.92 164 ALA C O 1
ATOM 3681 N N . THR C 1 165 ? 51.820 9.199 46.756 1.00 17.50 165 THR C N 1
ATOM 3682 C CA . THR C 1 165 ? 52.238 9.398 45.378 1.00 17.73 165 THR C CA 1
ATOM 3683 C C . THR C 1 165 ? 52.294 8.003 44.764 1.00 17.47 165 THR C C 1
ATOM 3684 O O . THR C 1 165 ? 52.451 7.012 45.482 1.00 16.48 165 THR C O 1
ATOM 3688 N N . LEU C 1 166 ? 52.146 7.914 43.447 1.00 17.53 166 LEU C N 1
ATOM 3689 C CA . LEU C 1 166 ? 52.188 6.617 42.790 1.00 18.77 166 LEU C CA 1
ATOM 3690 C C . LEU C 1 166 ? 53.557 5.987 43.016 1.00 18.91 166 LEU C C 1
ATOM 3691 O O . LEU C 1 166 ? 53.672 4.774 43.178 1.00 18.07 166 LEU C O 1
ATOM 3696 N N . LYS C 1 167 ? 54.588 6.825 43.044 1.00 20.35 167 LYS C N 1
ATOM 3697 C CA . LYS C 1 167 ? 55.953 6.356 43.258 1.00 21.70 167 LYS C CA 1
ATOM 3698 C C . LYS C 1 167 ? 56.054 5.563 44.556 1.00 21.54 167 LYS C C 1
ATOM 3699 O O . LYS C 1 167 ? 56.606 4.465 44.576 1.00 21.74 167 LYS C O 1
ATOM 3705 N N . THR C 1 168 ? 55.523 6.126 45.637 1.00 21.86 168 THR C N 1
ATOM 3706 C CA . THR C 1 168 ? 55.553 5.466 46.937 1.00 22.22 168 THR C CA 1
ATOM 3707 C C . THR C 1 168 ? 54.752 4.175 46.899 1.00 21.63 168 THR C C 1
ATOM 3708 O O . THR C 1 168 ? 55.178 3.156 47.448 1.00 20.82 168 THR C O 1
ATOM 3712 N N . ILE C 1 169 ? 53.596 4.220 46.245 1.00 20.89 169 ILE C N 1
ATOM 3713 C CA . ILE C 1 169 ? 52.739 3.046 46.135 1.00 22.13 169 ILE C CA 1
ATOM 3714 C C . ILE C 1 169 ? 53.474 1.912 45.438 1.00 21.91 169 ILE C C 1
ATOM 3715 O O . ILE C 1 169 ? 53.548 0.797 45.953 1.00 20.96 169 ILE C O 1
ATOM 3720 N N . LEU C 1 170 ? 54.016 2.206 44.261 1.00 22.20 170 LEU C N 1
ATOM 3721 C CA . LEU C 1 170 ? 54.729 1.202 43.489 1.00 24.03 170 LEU C CA 1
ATOM 3722 C C . LEU C 1 170 ? 55.920 0.626 44.245 1.00 24.91 170 LEU C C 1
ATOM 3723 O O . LEU C 1 170 ? 56.204 -0.565 44.142 1.00 26.54 170 LEU C O 1
ATOM 3728 N N . GLU C 1 171 ? 56.611 1.464 45.014 1.00 26.80 171 GLU C N 1
ATOM 3729 C CA . GLU C 1 171 ? 57.765 0.993 45.774 1.00 28.54 171 GLU C CA 1
ATOM 3730 C C . GLU C 1 171 ? 57.333 0.028 46.872 1.00 29.51 171 GLU C C 1
ATOM 3731 O O . GLU C 1 171 ? 57.928 -1.034 47.041 1.00 29.51 171 GLU C O 1
ATOM 3737 N N . LYS C 1 172 ? 56.291 0.399 47.609 1.00 29.73 172 LYS C N 1
ATOM 3738 C CA . LYS C 1 172 ? 55.790 -0.434 48.697 1.00 31.68 172 LYS C CA 1
ATOM 3739 C C . LYS C 1 172 ? 55.186 -1.744 48.202 1.00 32.30 172 LYS C C 1
ATOM 3740 O O . LYS C 1 172 ? 55.232 -2.755 48.903 1.00 31.46 172 LYS C O 1
ATOM 3746 N N . LEU C 1 173 ? 54.621 -1.731 46.998 1.00 32.64 173 LEU C N 1
ATOM 3747 C CA . LEU C 1 173 ? 54.025 -2.938 46.438 1.00 33.77 173 LEU C CA 1
ATOM 3748 C C . LEU C 1 173 ? 55.068 -3.832 45.776 1.00 35.42 173 LEU C C 1
ATOM 3749 O O . LEU C 1 173 ? 54.769 -4.960 45.385 1.00 35.57 173 LEU C O 1
ATOM 3754 N N . GLY C 1 174 ? 56.291 -3.325 45.653 1.00 37.18 174 GLY C N 1
ATOM 3755 C CA . GLY C 1 174 ? 57.356 -4.103 45.045 1.00 39.11 174 GLY C CA 1
ATOM 3756 C C . GLY C 1 174 ? 57.410 -4.022 43.531 1.00 40.62 174 GLY C C 1
ATOM 3757 O O . GLY C 1 174 ? 58.098 -4.814 42.886 1.00 41.12 174 GLY C O 1
ATOM 3758 N N . TRP C 1 175 ? 56.685 -3.068 42.958 1.00 41.33 175 TRP C N 1
ATOM 3759 C CA . TRP C 1 175 ? 56.663 -2.889 41.512 1.00 42.40 175 TRP C CA 1
ATOM 3760 C C . TRP C 1 175 ? 57.912 -2.157 41.053 1.00 42.84 175 TRP C C 1
ATOM 3761 O O . TRP C 1 175 ? 58.691 -1.724 41.929 1.00 43.32 175 TRP C O 1
ATOM 3780 N N . LEU D 1 2 ? 9.877 16.663 52.250 1.00 50.42 2 LEU D N 1
ATOM 3781 C CA . LEU D 1 2 ? 10.786 17.396 51.376 1.00 46.73 2 LEU D CA 1
ATOM 3782 C C . LEU D 1 2 ? 10.238 18.753 50.949 1.00 44.27 2 LEU D C 1
ATOM 3783 O O . LEU D 1 2 ? 10.991 19.718 50.827 1.00 43.56 2 LEU D O 1
ATOM 3788 N N . ALA D 1 3 ? 8.928 18.818 50.726 1.00 41.84 3 ALA D N 1
ATOM 3789 C CA . ALA D 1 3 ? 8.261 20.043 50.287 1.00 39.47 3 ALA D CA 1
ATOM 3790 C C . ALA D 1 3 ? 8.871 21.335 50.835 1.00 37.54 3 ALA D C 1
ATOM 3791 O O . ALA D 1 3 ? 9.416 22.142 50.080 1.00 35.88 3 ALA D O 1
ATOM 3793 N N . LYS D 1 4 ? 8.774 21.526 52.146 1.00 35.38 4 LYS D N 1
ATOM 3794 C CA . LYS D 1 4 ? 9.300 22.724 52.791 1.00 35.03 4 LYS D CA 1
ATOM 3795 C C . LYS D 1 4 ? 10.787 22.941 52.518 1.00 33.58 4 LYS D C 1
ATOM 3796 O O . LYS D 1 4 ? 11.208 24.043 52.166 1.00 33.47 4 LYS D O 1
ATOM 3802 N N . VAL D 1 5 ? 11.574 21.882 52.684 1.00 31.30 5 VAL D N 1
ATOM 3803 C CA . VAL D 1 5 ? 13.020 21.937 52.484 1.00 29.92 5 VAL D CA 1
ATOM 3804 C C . VAL D 1 5 ? 13.424 22.211 51.038 1.00 28.49 5 VAL D C 1
ATOM 3805 O O . VAL D 1 5 ? 14.412 22.899 50.780 1.00 27.75 5 VAL D O 1
ATOM 3809 N N . LEU D 1 6 ? 12.664 21.665 50.096 1.00 27.26 6 LEU D N 1
ATOM 3810 C CA . LEU D 1 6 ? 12.966 21.857 48.684 1.00 26.68 6 LEU D CA 1
ATOM 3811 C C . LEU D 1 6 ? 12.838 23.320 48.277 1.00 25.67 6 LEU D C 1
ATOM 3812 O O . LEU D 1 6 ? 13.680 23.849 47.552 1.00 25.66 6 LEU D O 1
ATOM 3817 N N . LYS D 1 7 ? 11.783 23.977 48.746 1.00 25.11 7 LYS D N 1
ATOM 3818 C CA . LYS D 1 7 ? 11.573 25.377 48.410 1.00 25.86 7 LYS D CA 1
ATOM 3819 C C . LYS D 1 7 ? 12.680 26.243 49.001 1.00 25.55 7 LYS D C 1
ATOM 3820 O O . LYS D 1 7 ? 13.159 27.175 48.354 1.00 26.65 7 LYS D O 1
ATOM 3826 N N . LYS D 1 8 ? 13.091 25.927 50.226 1.00 25.97 8 LYS D N 1
ATOM 3827 C CA . LYS D 1 8 ? 14.145 26.685 50.898 1.00 25.71 8 LYS D CA 1
ATOM 3828 C C . LYS D 1 8 ? 15.419 26.706 50.055 1.00 24.36 8 LYS D C 1
ATOM 3829 O O . LYS D 1 8 ? 16.024 27.756 49.837 1.00 24.07 8 LYS D O 1
ATOM 3835 N N . ARG D 1 9 ? 15.814 25.531 49.582 1.00 21.11 9 ARG D N 1
ATOM 3836 C CA . ARG D 1 9 ? 17.027 25.370 48.786 1.00 18.27 9 ARG D CA 1
ATOM 3837 C C . ARG D 1 9 ? 16.881 25.680 47.298 1.00 18.51 9 ARG D C 1
ATOM 3838 O O . ARG D 1 9 ? 17.858 25.634 46.549 1.00 16.37 9 ARG D O 1
ATOM 3846 N N . GLY D 1 10 ? 15.666 25.994 46.868 1.00 19.58 10 GLY D N 1
ATOM 3847 C CA . GLY D 1 10 ? 15.455 26.280 45.463 1.00 19.59 10 GLY D CA 1
ATOM 3848 C C . GLY D 1 10 ? 15.448 24.997 44.654 1.00 19.87 10 GLY D C 1
ATOM 3849 O O . GLY D 1 10 ? 15.667 25.014 43.438 1.00 19.90 10 GLY D O 1
ATOM 3850 N N . ALA D 1 11 ? 15.210 23.878 45.336 1.00 19.53 11 ALA D N 1
ATOM 3851 C CA . ALA D 1 11 ? 15.162 22.573 44.682 1.00 19.03 11 ALA D CA 1
ATOM 3852 C C . ALA D 1 11 ? 13.893 22.489 43.835 1.00 18.65 11 ALA D C 1
ATOM 3853 O O . ALA D 1 11 ? 13.754 21.610 42.980 1.00 19.39 11 ALA D O 1
ATOM 3855 N N . VAL D 1 12 ? 12.965 23.402 44.100 1.00 20.08 12 VAL D N 1
ATOM 3856 C CA . VAL D 1 12 ? 11.718 23.501 43.349 1.00 21.22 12 VAL D CA 1
ATOM 3857 C C . VAL D 1 12 ? 11.652 24.972 42.961 1.00 21.86 12 VAL D C 1
ATOM 3858 O O . VAL D 1 12 ? 11.548 25.844 43.820 1.00 23.79 12 VAL D O 1
ATOM 3862 N N . LEU D 1 13 ? 11.735 25.243 41.664 1.00 20.05 13 LEU D N 1
ATOM 3863 C CA . LEU D 1 13 ? 11.737 26.613 41.171 1.00 20.24 13 LEU D CA 1
ATOM 3864 C C . LEU D 1 13 ? 10.589 26.920 40.224 1.00 20.73 13 LEU D C 1
ATOM 3865 O O . LEU D 1 13 ? 10.267 26.123 39.342 1.00 19.32 13 LEU D O 1
ATOM 3870 N N . ARG D 1 14 ? 9.977 28.086 40.410 1.00 21.18 14 ARG D N 1
ATOM 3871 C CA . ARG D 1 14 ? 8.876 28.516 39.557 1.00 21.79 14 ARG D CA 1
ATOM 3872 C C . ARG D 1 14 ? 9.480 29.168 38.322 1.00 21.45 14 ARG D C 1
ATOM 3873 O O . ARG D 1 14 ? 10.484 29.875 38.411 1.00 21.82 14 ARG D O 1
ATOM 3881 N N . GLY D 1 15 ? 8.872 28.934 37.168 1.00 20.42 15 GLY D N 1
ATOM 3882 C CA . GLY D 1 15 ? 9.390 29.529 35.954 1.00 19.50 15 GLY D CA 1
ATOM 3883 C C . GLY D 1 15 ? 8.668 29.049 34.716 1.00 19.31 15 GLY D C 1
ATOM 3884 O O . GLY D 1 15 ? 7.517 28.618 34.779 1.00 18.30 15 GLY D O 1
ATOM 3885 N N . ASP D 1 16 ? 9.355 29.133 33.584 1.00 19.94 16 ASP D N 1
ATOM 3886 C CA . ASP D 1 16 ? 8.810 28.713 32.301 1.00 20.45 16 ASP D CA 1
ATOM 3887 C C . ASP D 1 16 ? 9.865 27.791 31.712 1.00 19.75 16 ASP D C 1
ATOM 3888 O O . ASP D 1 16 ? 10.899 28.255 31.235 1.00 21.03 16 ASP D O 1
ATOM 3893 N N . PHE D 1 17 ? 9.602 26.490 31.745 1.00 18.19 17 PHE D N 1
ATOM 3894 C CA . PHE D 1 17 ? 10.565 25.511 31.265 1.00 16.85 17 PHE D CA 1
ATOM 3895 C C . PHE D 1 17 ? 10.003 24.504 30.280 1.00 16.82 17 PHE D C 1
ATOM 3896 O O . PHE D 1 17 ? 8.790 24.318 30.172 1.00 16.40 17 PHE D O 1
ATOM 3904 N N . VAL D 1 18 ? 10.922 23.854 29.571 1.00 17.37 18 VAL D N 1
ATOM 3905 C CA . VAL D 1 18 ? 10.600 22.797 28.624 1.00 18.37 18 VAL D CA 1
ATOM 3906 C C . VAL D 1 18 ? 11.374 21.595 29.151 1.00 17.71 18 VAL D C 1
ATOM 3907 O O . VAL D 1 18 ? 12.579 21.688 29.382 1.00 18.17 18 VAL D O 1
ATOM 3911 N N . LEU D 1 19 ? 10.691 20.475 29.357 1.00 17.54 19 LEU D N 1
ATOM 3912 C CA . LEU D 1 19 ? 11.349 19.279 29.872 1.00 18.44 19 LEU D CA 1
ATOM 3913 C C . LEU D 1 19 ? 11.737 18.328 28.745 1.00 18.47 19 LEU D C 1
ATOM 3914 O O . LEU D 1 19 ? 11.184 18.400 27.646 1.00 20.27 19 LEU D O 1
ATOM 3919 N N . SER D 1 20 ? 12.688 17.439 29.020 1.00 19.09 20 SER D N 1
ATOM 3920 C CA . SER D 1 20 ? 13.156 16.487 28.018 1.00 20.03 20 SER D CA 1
ATOM 3921 C C . SER D 1 20 ? 12.019 15.621 27.492 1.00 20.73 20 SER D C 1
ATOM 3922 O O . SER D 1 20 ? 12.166 14.940 26.477 1.00 21.07 20 SER D O 1
ATOM 3925 N N . SER D 1 21 ? 10.888 15.651 28.190 1.00 21.97 21 SER D N 1
ATOM 3926 C CA . SER D 1 21 ? 9.718 14.883 27.790 1.00 23.08 21 SER D CA 1
ATOM 3927 C C . SER D 1 21 ? 8.989 15.659 26.700 1.00 22.72 21 SER D C 1
ATOM 3928 O O . SER D 1 21 ? 8.135 15.115 25.999 1.00 24.86 21 SER D O 1
ATOM 3931 N N . GLY D 1 22 ? 9.336 16.935 26.568 1.00 23.14 22 GLY D N 1
ATOM 3932 C CA . GLY D 1 22 ? 8.713 17.781 25.564 1.00 23.39 22 GLY D CA 1
ATOM 3933 C C . GLY D 1 22 ? 7.618 18.660 26.135 1.00 22.98 22 GLY D C 1
ATOM 3934 O O . GLY D 1 22 ? 7.161 19.602 25.485 1.00 22.21 22 GLY D O 1
ATOM 3935 N N . ARG D 1 23 ? 7.194 18.355 27.358 1.00 22.93 23 ARG D N 1
ATOM 3936 C CA . ARG D 1 23 ? 6.141 19.127 28.002 1.00 21.88 23 ARG D CA 1
ATOM 3937 C C . ARG D 1 23 ? 6.641 20.446 28.560 1.00 20.57 23 ARG D C 1
ATOM 3938 O O . ARG D 1 23 ? 7.788 20.553 29.000 1.00 20.23 23 ARG D O 1
ATOM 3946 N N . ARG D 1 24 ? 5.779 21.457 28.518 1.00 18.91 24 ARG D N 1
ATOM 3947 C CA . ARG D 1 24 ? 6.117 22.771 29.046 1.00 17.89 24 ARG D CA 1
ATOM 3948 C C . ARG D 1 24 ? 5.769 22.683 30.529 1.00 17.28 24 ARG D C 1
ATOM 3949 O O . ARG D 1 24 ? 4.763 22.076 30.897 1.00 14.28 24 ARG D O 1
ATOM 3957 N N . SER D 1 25 ? 6.600 23.278 31.378 1.00 14.22 25 SER D N 1
ATOM 3958 C CA . SER D 1 25 ? 6.383 23.201 32.819 1.00 14.66 25 SER D CA 1
ATOM 3959 C C . SER D 1 25 ? 6.638 24.516 33.542 1.00 12.82 25 SER D C 1
ATOM 3960 O O . SER D 1 25 ? 7.526 25.277 33.168 1.00 14.41 25 SER D O 1
ATOM 3963 N N . SER D 1 26 ? 5.850 24.771 34.582 1.00 11.91 26 SER D N 1
ATOM 3964 C CA . SER D 1 26 ? 6.007 25.978 35.383 1.00 12.19 26 SER D CA 1
ATOM 3965 C C . SER D 1 26 ? 6.961 25.702 36.549 1.00 12.11 26 SER D C 1
ATOM 3966 O O . SER D 1 26 ? 7.211 26.577 37.378 1.00 12.03 26 SER D O 1
ATOM 3969 N N . VAL D 1 27 ? 7.492 24.484 36.611 1.00 14.21 27 VAL D N 1
ATOM 3970 C CA . VAL D 1 27 ? 8.407 24.128 37.688 1.00 14.21 27 VAL D CA 1
ATOM 3971 C C . VAL D 1 27 ? 9.656 23.389 37.213 1.00 15.26 27 VAL D C 1
ATOM 3972 O O . VAL D 1 27 ? 9.606 22.590 36.273 1.00 16.38 27 VAL D O 1
ATOM 3976 N N . TYR D 1 28 ? 10.774 23.679 37.874 1.00 15.16 28 TYR D N 1
ATOM 3977 C CA . TYR D 1 28 ? 12.043 23.033 37.581 1.00 14.50 28 TYR D CA 1
ATOM 3978 C C . TYR D 1 28 ? 12.491 22.362 38.870 1.00 15.40 28 TYR D C 1
ATOM 3979 O O . TYR D 1 28 ? 12.542 22.996 39.927 1.00 14.03 28 TYR D O 1
ATOM 3988 N N . ILE D 1 29 ? 12.805 21.077 38.773 1.00 15.20 29 ILE D N 1
ATOM 3989 C CA . ILE D 1 29 ? 13.229 20.291 39.923 1.00 16.19 29 ILE D CA 1
ATOM 3990 C C . ILE D 1 29 ? 14.726 20.004 39.895 1.00 15.86 29 ILE D C 1
ATOM 3991 O O . ILE D 1 29 ? 15.259 19.545 38.888 1.00 17.79 29 ILE D O 1
ATOM 3996 N N . ASP D 1 30 ? 15.403 20.290 41.002 1.00 15.59 30 ASP D N 1
ATOM 3997 C CA . ASP D 1 30 ? 16.832 20.032 41.104 1.00 15.33 30 ASP D CA 1
ATOM 3998 C C . ASP D 1 30 ? 17.185 19.611 42.526 1.00 15.07 30 ASP D C 1
ATOM 3999 O O . ASP D 1 30 ? 17.450 20.444 43.390 1.00 12.57 30 ASP D O 1
ATOM 4012 N N . ARG D 1 32 ? 19.793 18.281 43.487 1.00 11.86 32 ARG D N 1
ATOM 4013 C CA . ARG D 1 32 ? 21.205 18.494 43.785 1.00 10.46 32 ARG D CA 1
ATOM 4014 C C . ARG D 1 32 ? 21.378 19.669 44.735 1.00 10.53 32 ARG D C 1
ATOM 4015 O O . ARG D 1 32 ? 22.319 19.704 45.520 1.00 9.74 32 ARG D O 1
ATOM 4023 N N . ARG D 1 33 ? 20.460 20.627 44.667 1.00 10.97 33 ARG D N 1
ATOM 4024 C CA . ARG D 1 33 ? 20.550 21.800 45.523 1.00 12.08 33 ARG D CA 1
ATOM 4025 C C . ARG D 1 33 ? 20.411 21.495 47.017 1.00 10.97 33 ARG D C 1
ATOM 4026 O O . ARG D 1 33 ? 20.721 22.338 47.852 1.00 11.70 33 ARG D O 1
ATOM 4034 N N . LEU D 1 34 ? 19.965 20.290 47.361 1.00 10.12 34 LEU D N 1
ATOM 4035 C CA . LEU D 1 34 ? 19.855 19.926 48.771 1.00 10.06 34 LEU D CA 1
ATOM 4036 C C . LEU D 1 34 ? 21.235 19.597 49.338 1.00 9.28 34 LEU D C 1
ATOM 4037 O O . LEU D 1 34 ? 21.451 19.661 50.548 1.00 9.60 34 LEU D O 1
ATOM 4042 N N . LEU D 1 35 ? 22.163 19.242 48.458 1.00 8.71 35 LEU D N 1
ATOM 4043 C CA . LEU D 1 35 ? 23.505 18.865 48.883 1.00 10.05 35 LEU D CA 1
ATOM 4044 C C . LEU D 1 35 ? 24.319 20.005 49.474 1.00 9.87 35 LEU D C 1
ATOM 4045 O O . LEU D 1 35 ? 25.197 19.771 50.307 1.00 9.76 35 LEU D O 1
ATOM 4050 N N . GLY D 1 36 ? 24.018 21.229 49.054 1.00 10.48 36 GLY D N 1
ATOM 4051 C CA . GLY D 1 36 ? 24.752 22.389 49.540 1.00 10.30 36 GLY D CA 1
ATOM 4052 C C . GLY D 1 36 ? 24.392 22.857 50.941 1.00 12.45 36 GLY D C 1
ATOM 4053 O O . GLY D 1 36 ? 24.846 23.912 51.382 1.00 12.37 36 GLY D O 1
ATOM 4054 N N . ASP D 1 37 ? 23.578 22.081 51.644 1.00 13.48 37 ASP D N 1
ATOM 4055 C CA . ASP D 1 37 ? 23.180 22.433 53.003 1.00 15.43 37 ASP D CA 1
ATOM 4056 C C . ASP D 1 37 ? 23.083 21.160 53.838 1.00 14.86 37 ASP D C 1
ATOM 4057 O O . ASP D 1 37 ? 22.258 20.291 53.558 1.00 13.33 37 ASP D O 1
ATOM 4062 N N . GLU D 1 38 ? 23.925 21.053 54.863 1.00 14.30 38 GLU D N 1
ATOM 4063 C CA . GLU D 1 38 ? 23.939 19.868 55.714 1.00 15.14 38 GLU D CA 1
ATOM 4064 C C . GLU D 1 38 ? 22.576 19.557 56.323 1.00 15.63 38 GLU D C 1
ATOM 4065 O O . GLU D 1 38 ? 22.162 18.403 56.355 1.00 16.28 38 GLU D O 1
ATOM 4071 N N . SER D 1 39 ? 21.866 20.576 56.790 1.00 15.42 39 SER D N 1
ATOM 4072 C CA . SER D 1 39 ? 20.563 20.325 57.386 1.00 17.01 39 SER D CA 1
ATOM 4073 C C . SER D 1 39 ? 19.618 19.734 56.344 1.00 15.90 39 SER D C 1
ATOM 4074 O O . SER D 1 39 ? 18.810 18.858 56.655 1.00 16.44 39 SER D O 1
ATOM 4077 N N . SER D 1 40 ? 19.743 20.200 55.104 1.00 14.08 40 SER D N 1
ATOM 4078 C CA . SER D 1 40 ? 18.888 19.735 54.020 1.00 14.27 40 SER D CA 1
ATOM 4079 C C . SER D 1 40 ? 19.184 18.308 53.569 1.00 13.97 40 SER D C 1
ATOM 4080 O O . SER D 1 40 ? 18.270 17.483 53.469 1.00 15.12 40 SER D O 1
ATOM 4083 N N . TYR D 1 41 ? 20.446 17.998 53.294 1.00 13.80 41 TYR D N 1
ATOM 4084 C CA . TYR D 1 41 ? 20.723 16.642 52.850 1.00 12.38 41 TYR D CA 1
ATOM 4085 C C . TYR D 1 41 ? 20.553 15.634 53.981 1.00 13.16 41 TYR D C 1
ATOM 4086 O O . TYR D 1 41 ? 20.219 14.473 53.732 1.00 11.36 41 TYR D O 1
ATOM 4095 N N . SER D 1 42 ? 20.731 16.079 55.223 1.00 11.69 42 SER D N 1
ATOM 4096 C CA . SER D 1 42 ? 20.566 15.174 56.355 1.00 13.45 42 SER D CA 1
ATOM 4097 C C . SER D 1 42 ? 19.115 14.732 56.494 1.00 14.19 42 SER D C 1
ATOM 4098 O O . SER D 1 42 ? 18.840 13.564 56.774 1.00 11.49 42 SER D O 1
ATOM 4101 N N . VAL D 1 43 ? 18.190 15.671 56.303 1.00 12.95 43 VAL D N 1
ATOM 4102 C CA . VAL D 1 43 ? 16.772 15.355 56.385 1.00 14.86 43 VAL D CA 1
ATOM 4103 C C . VAL D 1 43 ? 16.443 14.397 55.243 1.00 12.61 43 VAL D C 1
ATOM 4104 O O . VAL D 1 43 ? 15.722 13.416 55.425 1.00 13.97 43 VAL D O 1
ATOM 4108 N N . ALA D 1 44 ? 16.995 14.688 54.068 1.00 12.10 44 ALA D N 1
ATOM 4109 C CA . ALA D 1 44 ? 16.767 13.868 52.883 1.00 10.98 44 ALA D CA 1
ATOM 4110 C C . ALA D 1 44 ? 17.259 12.439 53.109 1.00 10.86 44 ALA D C 1
ATOM 4111 O O . ALA D 1 44 ? 16.562 11.477 52.795 1.00 11.09 44 ALA D O 1
ATOM 4113 N N . LEU D 1 45 ? 18.462 12.307 53.654 1.00 12.08 45 LEU D N 1
ATOM 4114 C CA . LEU D 1 45 ? 19.032 10.989 53.919 1.00 11.52 45 LEU D CA 1
ATOM 4115 C C . LEU D 1 45 ? 18.192 10.240 54.950 1.00 12.76 45 LEU D C 1
ATOM 4116 O O . LEU D 1 45 ? 17.959 9.037 54.816 1.00 11.80 45 LEU D O 1
ATOM 4121 N N . ASP D 1 46 ? 17.746 10.946 55.985 1.00 12.46 46 ASP D N 1
ATOM 4122 C CA . ASP D 1 46 ? 16.932 10.316 57.014 1.00 14.72 46 ASP D CA 1
ATOM 4123 C C . ASP D 1 46 ? 15.641 9.788 56.395 1.00 13.41 46 ASP D C 1
ATOM 4124 O O . ASP D 1 46 ? 15.159 8.720 56.765 1.00 14.20 46 ASP D O 1
ATOM 4129 N N . LEU D 1 47 ? 15.078 10.541 55.452 1.00 12.87 47 LEU D N 1
ATOM 4130 C CA . LEU D 1 47 ? 13.849 10.109 54.793 1.00 13.68 47 LEU D CA 1
ATOM 4131 C C . LEU D 1 47 ? 14.122 8.920 53.865 1.00 13.21 47 LEU D C 1
ATOM 4132 O O . LEU D 1 47 ? 13.310 7.998 53.779 1.00 11.82 47 LEU D O 1
ATOM 4137 N N . LEU D 1 48 ? 15.262 8.942 53.174 1.00 11.90 48 LEU D N 1
ATOM 4138 C CA . LEU D 1 48 ? 15.625 7.851 52.272 1.00 13.79 48 LEU D CA 1
ATOM 4139 C C . LEU D 1 48 ? 15.759 6.549 53.056 1.00 15.31 48 LEU D C 1
ATOM 4140 O O . LEU D 1 48 ? 15.308 5.493 52.609 1.00 15.00 48 LEU D O 1
ATOM 4145 N N . LEU D 1 49 ? 16.387 6.626 54.225 1.00 15.92 49 LEU D N 1
ATOM 4146 C CA . LEU D 1 49 ? 16.556 5.446 55.066 1.00 18.38 49 LEU D CA 1
ATOM 4147 C C . LEU D 1 49 ? 15.200 4.971 55.573 1.00 20.32 49 LEU D C 1
ATOM 4148 O O . LEU D 1 49 ? 14.954 3.769 55.691 1.00 22.43 49 LEU D O 1
ATOM 4153 N N . GLU D 1 50 ? 14.318 5.921 55.856 1.00 21.02 50 GLU D N 1
ATOM 4154 C CA . GLU D 1 50 ? 12.978 5.613 56.346 1.00 23.03 50 GLU D CA 1
ATOM 4155 C C . GLU D 1 50 ? 12.126 4.859 55.319 1.00 22.86 50 GLU D C 1
ATOM 4156 O O . GLU D 1 50 ? 11.406 3.924 55.676 1.00 22.90 50 GLU D O 1
ATOM 4162 N N . VAL D 1 51 ? 12.208 5.257 54.051 1.00 21.15 51 VAL D N 1
ATOM 4163 C CA . VAL D 1 51 ? 11.420 4.605 53.001 1.00 22.37 51 VAL D CA 1
ATOM 4164 C C . VAL D 1 51 ? 12.133 3.406 52.378 1.00 23.04 51 VAL D C 1
ATOM 4165 O O . VAL D 1 51 ? 11.492 2.419 52.008 1.00 21.79 51 VAL D O 1
ATOM 4169 N N . GLY D 1 52 ? 13.454 3.497 52.255 1.00 22.15 52 GLY D N 1
ATOM 4170 C CA . GLY D 1 52 ? 14.217 2.396 51.694 1.00 23.97 52 GLY D CA 1
ATOM 4171 C C . GLY D 1 52 ? 14.299 1.308 52.744 1.00 26.32 52 GLY D C 1
ATOM 4172 O O . GLY D 1 52 ? 14.663 0.168 52.461 1.00 26.68 52 GLY D O 1
ATOM 4173 N N . GLY D 1 53 ? 13.946 1.694 53.967 1.00 26.51 53 GLY D N 1
ATOM 4174 C CA . GLY D 1 53 ? 13.936 0.807 55.119 1.00 28.09 53 GLY D CA 1
ATOM 4175 C C . GLY D 1 53 ? 14.623 -0.545 55.083 1.00 26.33 53 GLY D C 1
ATOM 4176 O O . GLY D 1 53 ? 15.847 -0.640 54.984 1.00 27.02 53 GLY D O 1
ATOM 4177 N N . GLN D 1 54 ? 13.811 -1.592 55.187 1.00 26.76 54 GLN D N 1
ATOM 4178 C CA . GLN D 1 54 ? 14.272 -2.976 55.211 1.00 27.07 54 GLN D CA 1
ATOM 4179 C C . GLN D 1 54 ? 15.189 -3.426 54.076 1.00 24.78 54 GLN D C 1
ATOM 4180 O O . GLN D 1 54 ? 16.278 -3.938 54.325 1.00 23.29 54 GLN D O 1
ATOM 4186 N N . ASP D 1 55 ? 14.748 -3.246 52.836 1.00 23.81 55 ASP D N 1
ATOM 4187 C CA . ASP D 1 55 ? 15.531 -3.666 51.676 1.00 21.66 55 ASP D CA 1
ATOM 4188 C C . ASP D 1 55 ? 16.927 -3.053 51.667 1.00 18.94 55 ASP D C 1
ATOM 4189 O O . ASP D 1 55 ? 17.908 -3.709 51.319 1.00 16.80 55 ASP D O 1
ATOM 4194 N N . LEU D 1 56 ? 17.008 -1.787 52.048 1.00 18.44 56 LEU D N 1
ATOM 4195 C CA . LEU D 1 56 ? 18.284 -1.097 52.082 1.00 17.23 56 LEU D CA 1
ATOM 4196 C C . LEU D 1 56 ? 19.167 -1.729 53.164 1.00 17.25 56 LEU D C 1
ATOM 4197 O O . LEU D 1 56 ? 20.339 -2.015 52.931 1.00 15.28 56 LEU D O 1
ATOM 4202 N N . ALA D 1 57 ? 18.591 -1.971 54.338 1.00 17.41 57 ALA D N 1
ATOM 4203 C CA . ALA D 1 57 ? 19.338 -2.570 55.441 1.00 19.44 57 ALA D CA 1
ATOM 4204 C C . ALA D 1 57 ? 19.769 -4.000 55.125 1.00 20.62 57 ALA D C 1
ATOM 4205 O O . ALA D 1 57 ? 20.800 -4.465 55.607 1.00 23.88 57 ALA D O 1
ATOM 4207 N N . ARG D 1 58 ? 18.972 -4.688 54.316 1.00 21.12 58 ARG D N 1
ATOM 4208 C CA . ARG D 1 58 ? 19.256 -6.065 53.922 1.00 24.24 58 ARG D CA 1
ATOM 4209 C C . ARG D 1 58 ? 20.362 -6.119 52.865 1.00 23.31 58 ARG D C 1
ATOM 4210 O O . ARG D 1 58 ? 21.338 -6.857 53.002 1.00 24.35 58 ARG D O 1
ATOM 4218 N N . SER D 1 59 ? 20.189 -5.331 51.811 1.00 23.05 59 SER D N 1
ATOM 4219 C CA . SER D 1 59 ? 21.133 -5.273 50.696 1.00 21.80 59 SER D CA 1
ATOM 4220 C C . SER D 1 59 ? 22.595 -5.401 51.104 1.00 20.08 59 SER D C 1
ATOM 4221 O O . SER D 1 59 ? 22.993 -4.968 52.183 1.00 20.66 59 SER D O 1
ATOM 4224 N N . SER D 1 60 ? 23.393 -5.986 50.218 1.00 17.32 60 SER D N 1
ATOM 4225 C CA . SER D 1 60 ? 24.819 -6.160 50.468 1.00 17.25 60 SER D CA 1
ATOM 4226 C C . SER D 1 60 ? 25.591 -4.947 49.951 1.00 16.71 60 SER D C 1
ATOM 4227 O O . SER D 1 60 ? 26.777 -4.786 50.241 1.00 18.52 60 SER D O 1
ATOM 4230 N N . ALA D 1 61 ? 24.918 -4.098 49.179 1.00 13.58 61 ALA D N 1
ATOM 4231 C CA . ALA D 1 61 ? 25.561 -2.907 48.639 1.00 10.79 61 ALA D CA 1
ATOM 4232 C C . ALA D 1 61 ? 24.540 -1.882 48.161 1.00 10.86 61 ALA D C 1
ATOM 4233 O O . ALA D 1 61 ? 23.395 -2.221 47.865 1.00 9.19 61 ALA D O 1
ATOM 4235 N N . VAL D 1 62 ? 24.965 -0.624 48.109 1.00 9.84 62 VAL D N 1
ATOM 4236 C CA . VAL D 1 62 ? 24.116 0.458 47.633 1.00 9.58 62 VAL D CA 1
ATOM 4237 C C . VAL D 1 62 ? 24.689 0.858 46.277 1.00 9.58 62 VAL D C 1
ATOM 4238 O O . VAL D 1 62 ? 25.890 1.095 46.157 1.00 10.87 62 VAL D O 1
ATOM 4242 N N . ILE D 1 63 ? 23.846 0.916 45.251 1.00 10.86 63 ILE D N 1
ATOM 4243 C CA . ILE D 1 63 ? 24.320 1.294 43.921 1.00 9.75 63 ILE D CA 1
ATOM 4244 C C . ILE D 1 63 ? 23.697 2.617 43.504 1.00 10.60 63 ILE D C 1
ATOM 4245 O O . ILE D 1 63 ? 22.480 2.783 43.557 1.00 11.55 63 ILE D O 1
ATOM 4250 N N . GLY D 1 64 ? 24.531 3.560 43.086 1.00 10.34 64 GLY D N 1
ATOM 4251 C CA . GLY D 1 64 ? 23.996 4.837 42.665 1.00 11.24 64 GLY D CA 1
ATOM 4252 C C . GLY D 1 64 ? 23.900 4.927 41.152 1.00 12.15 64 GLY D C 1
ATOM 4253 O O . GLY D 1 64 ? 24.688 4.311 40.438 1.00 11.09 64 GLY D O 1
ATOM 4254 N N . VAL D 1 65 ? 22.915 5.672 40.664 1.00 11.81 65 VAL D N 1
ATOM 4255 C CA . VAL D 1 65 ? 22.757 5.883 39.231 1.00 15.18 65 VAL D CA 1
ATOM 4256 C C . VAL D 1 65 ? 23.577 7.154 39.013 1.00 15.85 65 VAL D C 1
ATOM 4257 O O . VAL D 1 65 ? 23.135 8.249 39.340 1.00 17.74 65 VAL D O 1
ATOM 4261 N N . ALA D 1 66 ? 24.858 7.014 38.636 1.00 17.09 66 ALA D N 1
ATOM 4262 C CA . ALA D 1 66 ? 25.583 8.251 38.320 1.00 16.30 66 ALA D CA 1
ATOM 4263 C C . ALA D 1 66 ? 25.029 9.256 37.335 1.00 16.84 66 ALA D C 1
ATOM 4264 O O . ALA D 1 66 ? 24.460 8.911 36.303 1.00 17.15 66 ALA D O 1
ATOM 4266 N N . THR D 1 67 ? 25.003 10.592 37.437 1.00 15.83 67 THR D N 1
ATOM 4267 C CA . THR D 1 67 ? 25.727 11.447 38.360 1.00 15.32 67 THR D CA 1
ATOM 4268 C C . THR D 1 67 ? 24.880 11.708 39.590 1.00 16.08 67 THR D C 1
ATOM 4269 O O . THR D 1 67 ? 25.363 11.542 40.696 1.00 16.52 67 THR D O 1
ATOM 4273 N N . GLY D 1 68 ? 23.688 12.229 39.280 1.00 15.73 68 GLY D N 1
ATOM 4274 C CA . GLY D 1 68 ? 22.495 12.553 40.045 1.00 15.25 68 GLY D CA 1
ATOM 4275 C C . GLY D 1 68 ? 22.304 11.782 41.342 1.00 15.02 68 GLY D C 1
ATOM 4276 O O . GLY D 1 68 ? 22.149 12.374 42.414 1.00 11.64 68 GLY D O 1
ATOM 4277 N N . GLY D 1 69 ? 22.320 10.458 41.257 1.00 12.21 69 GLY D N 1
ATOM 4278 C CA . GLY D 1 69 ? 22.119 9.662 42.453 1.00 11.77 69 GLY D CA 1
ATOM 4279 C C . GLY D 1 69 ? 23.385 9.255 43.184 1.00 11.07 69 GLY D C 1
ATOM 4280 O O . GLY D 1 69 ? 23.317 8.671 44.264 1.00 10.71 69 GLY D O 1
ATOM 4281 N N . LEU D 1 70 ? 24.542 9.585 42.622 1.00 9.66 70 LEU D N 1
ATOM 4282 C CA . LEU D 1 70 ? 25.806 9.186 43.232 1.00 10.33 70 LEU D CA 1
ATOM 4283 C C . LEU D 1 70 ? 26.105 9.749 44.624 1.00 9.64 70 LEU D C 1
ATOM 4284 O O . LEU D 1 70 ? 26.462 9.002 45.527 1.00 11.55 70 LEU D O 1
ATOM 4289 N N . PRO D 1 71 ? 25.962 11.069 44.825 1.00 10.33 71 PRO D N 1
ATOM 4290 C CA . PRO D 1 71 ? 26.250 11.598 46.162 1.00 9.45 71 PRO D CA 1
ATOM 4291 C C . PRO D 1 71 ? 25.367 10.948 47.218 1.00 8.34 71 PRO D C 1
ATOM 4292 O O . PRO D 1 71 ? 25.830 10.608 48.308 1.00 10.12 71 PRO D O 1
ATOM 4296 N N . TRP D 1 72 ? 24.092 10.785 46.887 1.00 8.81 72 TRP D N 1
ATOM 4297 C CA . TRP D 1 72 ? 23.136 10.175 47.803 1.00 8.04 72 TRP D CA 1
ATOM 4298 C C . TRP D 1 72 ? 23.477 8.723 48.102 1.00 7.44 72 TRP D C 1
ATOM 4299 O O . TRP D 1 72 ? 23.398 8.283 49.252 1.00 8.04 72 TRP D O 1
ATOM 4310 N N . ALA D 1 73 ? 23.860 7.977 47.072 1.00 8.50 73 ALA D N 1
ATOM 4311 C CA . ALA D 1 73 ? 24.205 6.574 47.267 1.00 7.74 73 ALA D CA 1
ATOM 4312 C C . ALA D 1 73 ? 25.458 6.457 48.123 1.00 8.87 73 ALA D C 1
ATOM 4313 O O . ALA D 1 73 ? 25.562 5.580 48.986 1.00 7.77 73 ALA D O 1
ATOM 4315 N N . ALA D 1 74 ? 26.417 7.343 47.878 1.00 10.29 74 ALA D N 1
ATOM 4316 C CA . ALA D 1 74 ? 27.669 7.329 48.629 1.00 12.96 74 ALA D CA 1
ATOM 4317 C C . ALA D 1 74 ? 27.438 7.649 50.105 1.00 12.44 74 ALA D C 1
ATOM 4318 O O . ALA D 1 74 ? 28.042 7.026 50.979 1.00 12.39 74 ALA D O 1
ATOM 4328 N N . LEU D 1 76 ? 24.601 7.249 51.761 1.00 9.19 76 LEU D N 1
ATOM 4329 C CA . LEU D 1 76 ? 23.843 6.141 52.335 1.00 8.21 76 LEU D CA 1
ATOM 4330 C C . LEU D 1 76 ? 24.780 4.972 52.608 1.00 7.68 76 LEU D C 1
ATOM 4331 O O . LEU D 1 76 ? 24.684 4.323 53.647 1.00 8.67 76 LEU D O 1
ATOM 4336 N N . ALA D 1 77 ? 25.692 4.705 51.679 1.00 7.64 77 ALA D N 1
ATOM 4337 C CA . ALA D 1 77 ? 26.631 3.599 51.854 1.00 9.65 77 ALA D CA 1
ATOM 4338 C C . ALA D 1 77 ? 27.480 3.814 53.101 1.00 9.55 77 ALA D C 1
ATOM 4339 O O . ALA D 1 77 ? 27.662 2.901 53.908 1.00 10.02 77 ALA D O 1
ATOM 4341 N N . LEU D 1 78 ? 28.002 5.023 53.257 1.00 8.76 78 LEU D N 1
ATOM 4342 C CA . LEU D 1 78 ? 28.836 5.343 54.406 1.00 8.59 78 LEU D CA 1
ATOM 4343 C C . LEU D 1 78 ? 28.065 5.177 55.714 1.00 9.79 78 LEU D C 1
ATOM 4344 O O . LEU D 1 78 ? 28.555 4.565 56.668 1.00 10.59 78 LEU D O 1
ATOM 4349 N N . ARG D 1 79 ? 26.852 5.712 55.759 1.00 9.53 79 ARG D N 1
ATOM 4350 C CA . ARG D 1 79 ? 26.059 5.615 56.973 1.00 10.28 79 ARG D CA 1
ATOM 4351 C C . ARG D 1 79 ? 25.734 4.171 57.333 1.00 9.26 79 ARG D C 1
ATOM 4352 O O . ARG D 1 79 ? 25.736 3.800 58.507 1.00 9.50 79 ARG D O 1
ATOM 4360 N N . LEU D 1 80 ? 25.466 3.356 56.321 1.00 8.46 80 LEU D N 1
ATOM 4361 C CA . LEU D 1 80 ? 25.129 1.950 56.539 1.00 8.34 80 LEU D CA 1
ATOM 4362 C C . LEU D 1 80 ? 26.357 1.043 56.602 1.00 8.61 80 LEU D C 1
ATOM 4363 O O . LEU D 1 80 ? 26.224 -0.172 56.772 1.00 8.51 80 LEU D O 1
ATOM 4368 N N . SER D 1 81 ? 27.543 1.631 56.462 1.00 8.84 81 SER D N 1
ATOM 4369 C CA . SER D 1 81 ? 28.790 0.871 56.497 1.00 9.29 81 SER D CA 1
ATOM 4370 C C . SER D 1 81 ? 28.734 -0.241 55.461 1.00 10.86 81 SER D C 1
ATOM 4371 O O . SER D 1 81 ? 29.138 -1.369 55.721 1.00 10.41 81 SER D O 1
ATOM 4374 N N . LYS D 1 82 ? 28.233 0.094 54.278 1.00 10.14 82 LYS D N 1
ATOM 4375 C CA . LYS D 1 82 ? 28.098 -0.871 53.200 1.00 10.15 82 LYS D CA 1
ATOM 4376 C C . LYS D 1 82 ? 28.921 -0.496 51.979 1.00 10.66 82 LYS D C 1
ATOM 4377 O O . LYS D 1 82 ? 29.284 0.661 51.794 1.00 9.44 82 LYS D O 1
ATOM 4383 N N . PRO D 1 83 ? 29.238 -1.491 51.137 1.00 10.92 83 PRO D N 1
ATOM 4384 C CA . PRO D 1 83 ? 30.011 -1.259 49.917 1.00 10.66 83 PRO D CA 1
ATOM 4385 C C . PRO D 1 83 ? 29.191 -0.354 49.002 1.00 10.76 83 PRO D C 1
ATOM 4386 O O . PRO D 1 83 ? 27.958 -0.343 49.069 1.00 9.09 83 PRO D O 1
ATOM 4390 N N . LEU D 1 84 ? 29.882 0.412 48.165 1.00 9.75 84 LEU D N 1
ATOM 4391 C CA . LEU D 1 84 ? 29.227 1.302 47.220 1.00 9.75 84 LEU D CA 1
ATOM 4392 C C . LEU D 1 84 ? 29.592 0.900 45.804 1.00 9.24 84 LEU D C 1
ATOM 4393 O O . LEU D 1 84 ? 30.691 0.419 45.543 1.00 10.03 84 LEU D O 1
ATOM 4398 N N . GLY D 1 85 ? 28.653 1.108 44.894 1.00 8.95 85 GLY D N 1
ATOM 4399 C CA . GLY D 1 85 ? 28.895 0.824 43.496 1.00 9.70 85 GLY D CA 1
ATOM 4400 C C . GLY D 1 85 ? 28.073 1.840 42.739 1.00 9.36 85 GLY D C 1
ATOM 4401 O O . GLY D 1 85 ? 27.222 2.510 43.327 1.00 9.22 85 GLY D O 1
ATOM 4402 N N . TYR D 1 86 ? 28.341 2.002 41.451 1.00 9.20 86 TYR D N 1
ATOM 4403 C CA . TYR D 1 86 ? 27.548 2.926 40.660 1.00 9.74 86 TYR D CA 1
ATOM 4404 C C . TYR D 1 86 ? 27.675 2.639 39.186 1.00 8.98 86 TYR D C 1
ATOM 4405 O O . TYR D 1 86 ? 28.665 2.068 38.734 1.00 9.85 86 TYR D O 1
ATOM 4414 N N . VAL D 1 87 ? 26.629 2.989 38.452 1.00 7.78 87 VAL D N 1
ATOM 4415 C CA . VAL D 1 87 ? 26.594 2.789 37.014 1.00 11.17 87 VAL D CA 1
ATOM 4416 C C . VAL D 1 87 ? 26.357 4.142 36.370 1.00 12.31 87 VAL D C 1
ATOM 4417 O O . VAL D 1 87 ? 25.444 4.869 36.761 1.00 12.67 87 VAL D O 1
ATOM 4421 N N . ARG D 1 88 ? 27.184 4.482 35.389 1.00 14.25 88 ARG D N 1
ATOM 4422 C CA . ARG D 1 88 ? 27.047 5.758 34.708 1.00 17.61 88 ARG D CA 1
ATOM 4423 C C . ARG D 1 88 ? 26.649 5.557 33.256 1.00 17.94 88 ARG D C 1
ATOM 4424 O O . ARG D 1 88 ? 27.027 4.567 32.635 1.00 17.28 88 ARG D O 1
ATOM 4432 N N . PRO D 1 89 ? 25.866 6.494 32.701 1.00 18.97 89 PRO D N 1
ATOM 4433 C CA . PRO D 1 89 ? 25.449 6.380 31.301 1.00 21.02 89 PRO D CA 1
ATOM 4434 C C . PRO D 1 89 ? 26.638 6.772 30.421 1.00 21.96 89 PRO D C 1
ATOM 4435 O O . PRO D 1 89 ? 27.042 7.934 30.396 1.00 23.74 89 PRO D O 1
ATOM 4439 N N . GLU D 1 90 ? 27.199 5.796 29.715 1.00 23.32 90 GLU D N 1
ATOM 4440 C CA . GLU D 1 90 ? 28.357 6.027 28.853 1.00 24.17 90 GLU D CA 1
ATOM 4441 C C . GLU D 1 90 ? 27.966 6.475 27.445 1.00 23.94 90 GLU D C 1
ATOM 4442 O O . GLU D 1 90 ? 26.864 6.187 26.973 1.00 22.40 90 GLU D O 1
ATOM 4448 N N . ARG D 1 91 ? 28.873 7.188 26.782 1.00 23.60 91 ARG D N 1
ATOM 4449 C CA . ARG D 1 91 ? 28.624 7.634 25.415 1.00 23.95 91 ARG D CA 1
ATOM 4450 C C . ARG D 1 91 ? 28.614 6.388 24.536 1.00 22.88 91 ARG D C 1
ATOM 4451 O O . ARG D 1 91 ? 29.486 5.529 24.655 1.00 22.56 91 ARG D O 1
ATOM 4459 N N . LYS D 1 92 ? 27.616 6.292 23.665 1.00 21.57 92 LYS D N 1
ATOM 4460 C CA . LYS D 1 92 ? 27.454 5.132 22.795 1.00 20.99 92 LYS D CA 1
ATOM 4461 C C . LYS D 1 92 ? 28.256 5.168 21.497 1.00 19.91 92 LYS D C 1
ATOM 4462 O O . LYS D 1 92 ? 28.543 6.239 20.957 1.00 19.91 92 LYS D O 1
ATOM 4468 N N . GLY D 1 93 ? 28.612 3.980 21.011 1.00 17.75 93 GLY D N 1
ATOM 4469 C CA . GLY D 1 93 ? 29.357 3.857 19.767 1.00 15.64 93 GLY D CA 1
ATOM 4470 C C . GLY D 1 93 ? 30.871 3.934 19.862 1.00 14.93 93 GLY D C 1
ATOM 4471 O O . GLY D 1 93 ? 31.555 3.953 18.836 1.00 14.87 93 GLY D O 1
ATOM 4472 N N . HIS D 1 94 ? 31.403 3.951 21.080 1.00 14.28 94 HIS D N 1
ATOM 4473 C CA . HIS D 1 94 ? 32.847 4.051 21.282 1.00 15.26 94 HIS D CA 1
ATOM 4474 C C . HIS D 1 94 ? 33.540 2.736 21.611 1.00 14.49 94 HIS D C 1
ATOM 4475 O O . HIS D 1 94 ? 34.770 2.687 21.720 1.00 15.01 94 HIS D O 1
ATOM 4482 N N . GLY D 1 95 ? 32.758 1.674 21.770 1.00 12.56 95 GLY D N 1
ATOM 4483 C CA . GLY D 1 95 ? 33.338 0.387 22.101 1.00 13.06 95 GLY D CA 1
ATOM 4484 C C . GLY D 1 95 ? 33.451 0.221 23.602 1.00 14.53 95 GLY D C 1
ATOM 4485 O O . GLY D 1 95 ? 34.104 -0.705 24.087 1.00 14.06 95 GLY D O 1
ATOM 4486 N N . THR D 1 96 ? 32.814 1.121 24.344 1.00 13.91 96 THR D N 1
ATOM 4487 C CA . THR D 1 96 ? 32.851 1.064 25.802 1.00 14.29 96 THR D CA 1
ATOM 4488 C C . THR D 1 96 ? 32.012 -0.088 26.339 1.00 14.21 96 THR D C 1
ATOM 4489 O O . THR D 1 96 ? 30.954 -0.408 25.798 1.00 15.62 96 THR D O 1
ATOM 4493 N N . LEU D 1 97 ? 32.497 -0.712 27.406 1.00 14.35 97 LEU D N 1
ATOM 4494 C CA . LEU D 1 97 ? 31.794 -1.818 28.033 1.00 15.46 97 LEU D CA 1
ATOM 4495 C C . LEU D 1 97 ? 31.309 -1.367 29.405 1.00 15.56 97 LEU D C 1
ATOM 4496 O O . LEU D 1 97 ? 32.096 -0.905 30.233 1.00 14.58 97 LEU D O 1
ATOM 4501 N N . SER D 1 98 ? 30.007 -1.495 29.635 1.00 16.72 98 SER D N 1
ATOM 4502 C CA . SER D 1 98 ? 29.414 -1.084 30.900 1.00 18.04 98 SER D CA 1
ATOM 4503 C C . SER D 1 98 ? 30.019 -1.842 32.065 1.00 16.95 98 SER D C 1
ATOM 4504 O O . SER D 1 98 ? 30.432 -2.989 31.924 1.00 18.79 98 SER D O 1
ATOM 4507 N N . GLN D 1 99 ? 30.083 -1.189 33.220 1.00 16.85 99 GLN D N 1
ATOM 4508 C CA . GLN D 1 99 ? 30.627 -1.826 34.410 1.00 15.90 99 GLN D CA 1
ATOM 4509 C C . GLN D 1 99 ? 30.026 -1.204 35.657 1.00 13.86 99 GLN D C 1
ATOM 4510 O O . GLN D 1 99 ? 29.539 -0.076 35.626 1.00 13.55 99 GLN D O 1
ATOM 4516 N N . VAL D 1 100 ? 30.043 -1.960 36.749 1.00 13.73 100 VAL D N 1
ATOM 4517 C CA . VAL D 1 100 ? 29.538 -1.466 38.022 1.00 11.19 100 VAL D CA 1
ATOM 4518 C C . VAL D 1 100 ? 30.764 -0.921 38.742 1.00 11.23 100 VAL D C 1
ATOM 4519 O O . VAL D 1 100 ? 31.502 -1.663 39.393 1.00 12.74 100 VAL D O 1
ATOM 4523 N N . GLU D 1 101 ? 30.982 0.381 38.602 1.00 10.07 101 GLU D N 1
ATOM 4524 C CA . GLU D 1 101 ? 32.132 1.029 39.207 1.00 10.70 101 GLU D CA 1
ATOM 4525 C C . GLU D 1 101 ? 32.118 0.828 40.713 1.00 10.18 101 GLU D C 1
ATOM 4526 O O . GLU D 1 101 ? 31.080 0.954 41.355 1.00 9.58 101 GLU D O 1
ATOM 4532 N N . GLY D 1 102 ? 33.281 0.498 41.265 1.00 9.94 102 GLY D N 1
ATOM 4533 C CA . GLY D 1 102 ? 33.384 0.246 42.691 1.00 9.33 102 GLY D CA 1
ATOM 4534 C C . GLY D 1 102 ? 33.558 -1.247 42.904 1.00 11.06 102 GLY D C 1
ATOM 4535 O O . GLY D 1 102 ? 34.160 -1.691 43.882 1.00 10.09 102 GLY D O 1
ATOM 4536 N N . ASP D 1 103 ? 33.019 -2.018 41.962 1.00 10.22 103 ASP D N 1
ATOM 4537 C CA . ASP D 1 103 ? 33.087 -3.473 41.991 1.00 12.36 103 ASP D CA 1
ATOM 4538 C C . ASP D 1 103 ? 32.735 -4.107 43.339 1.00 11.71 103 ASP D C 1
ATOM 4539 O O . ASP D 1 103 ? 33.492 -4.911 43.876 1.00 12.59 103 ASP D O 1
ATOM 4544 N N . PRO D 1 104 ? 31.573 -3.749 43.905 1.00 10.30 104 PRO D N 1
ATOM 4545 C CA . PRO D 1 104 ? 31.175 -4.329 45.188 1.00 10.30 104 PRO D CA 1
ATOM 4546 C C . PRO D 1 104 ? 30.946 -5.835 45.029 1.00 11.18 104 PRO D C 1
ATOM 4547 O O . PRO D 1 104 ? 30.720 -6.318 43.921 1.00 9.14 104 PRO D O 1
ATOM 4551 N N . PRO D 1 105 ? 31.017 -6.601 46.130 1.00 12.96 105 PRO D N 1
ATOM 4552 C CA . PRO D 1 105 ? 30.799 -8.047 46.011 1.00 15.25 105 PRO D CA 1
ATOM 4553 C C . PRO D 1 105 ? 29.433 -8.361 45.409 1.00 14.92 105 PRO D C 1
ATOM 4554 O O . PRO D 1 105 ? 28.470 -7.632 45.633 1.00 14.67 105 PRO D O 1
ATOM 4558 N N . LYS D 1 106 ? 29.350 -9.443 44.642 1.00 14.84 106 LYS D N 1
ATOM 4559 C CA . LYS D 1 106 ? 28.077 -9.829 44.044 1.00 16.35 106 LYS D CA 1
ATOM 4560 C C . LYS D 1 106 ? 27.095 -10.164 45.160 1.00 14.59 106 LYS D C 1
ATOM 4561 O O . LYS D 1 106 ? 27.477 -10.746 46.175 1.00 16.51 106 LYS D O 1
ATOM 4567 N N . GLY D 1 107 ? 25.837 -9.774 44.974 1.00 13.27 107 GLY D N 1
ATOM 4568 C CA . GLY D 1 107 ? 24.811 -10.026 45.969 1.00 12.25 107 GLY D CA 1
ATOM 4569 C C . GLY D 1 107 ? 23.616 -9.134 45.700 1.00 13.04 107 GLY D C 1
ATOM 4570 O O . GLY D 1 107 ? 23.507 -8.559 44.615 1.00 13.04 107 GLY D O 1
ATOM 4571 N N . ARG D 1 108 ? 22.720 -9.007 46.673 1.00 13.12 108 ARG D N 1
ATOM 4572 C CA . ARG D 1 108 ? 21.538 -8.169 46.499 1.00 13.14 108 ARG D CA 1
ATOM 4573 C C . ARG D 1 108 ? 21.870 -6.704 46.754 1.00 12.85 108 ARG D C 1
ATOM 4574 O O . ARG D 1 108 ? 22.562 -6.378 47.713 1.00 13.16 108 ARG D O 1
ATOM 4582 N N . VAL D 1 109 ? 21.370 -5.823 45.893 1.00 10.74 109 VAL D N 1
ATOM 4583 C CA . VAL D 1 109 ? 21.640 -4.403 46.044 1.00 9.75 109 VAL D CA 1
ATOM 4584 C C . VAL D 1 109 ? 20.394 -3.566 45.821 1.00 10.03 109 VAL D C 1
ATOM 4585 O O . VAL D 1 109 ? 19.387 -4.050 45.305 1.00 8.14 109 VAL D O 1
ATOM 4589 N N . VAL D 1 110 ? 20.466 -2.308 46.232 1.00 10.22 110 VAL D N 1
ATOM 4590 C CA . VAL D 1 110 ? 19.371 -1.379 46.015 1.00 9.57 110 VAL D CA 1
ATOM 4591 C C . VAL D 1 110 ? 19.961 -0.249 45.184 1.00 9.56 110 VAL D C 1
ATOM 4592 O O . VAL D 1 110 ? 21.055 0.231 45.486 1.00 8.57 110 VAL D O 1
ATOM 4596 N N . VAL D 1 111 ? 19.265 0.151 44.123 1.00 9.42 111 VAL D N 1
ATOM 4597 C CA . VAL D 1 111 ? 19.751 1.253 43.295 1.00 9.86 111 VAL D CA 1
ATOM 4598 C C . VAL D 1 111 ? 19.127 2.548 43.796 1.00 9.62 111 VAL D C 1
ATOM 4599 O O . VAL D 1 111 ? 17.969 2.567 44.216 1.00 10.16 111 VAL D O 1
ATOM 4603 N N . VAL D 1 112 ? 19.908 3.624 43.751 1.00 7.87 112 VAL D N 1
ATOM 4604 C CA . VAL D 1 112 ? 19.462 4.924 44.234 1.00 8.68 112 VAL D CA 1
ATOM 4605 C C . VAL D 1 112 ? 19.670 6.024 43.195 1.00 9.46 112 VAL D C 1
ATOM 4606 O O . VAL D 1 112 ? 20.743 6.125 42.590 1.00 8.88 112 VAL D O 1
ATOM 4610 N N . ASP D 1 113 ? 18.637 6.838 42.989 1.00 9.41 113 ASP D N 1
ATOM 4611 C CA . ASP D 1 113 ? 18.711 7.964 42.059 1.00 11.05 113 ASP D CA 1
ATOM 4612 C C . ASP D 1 113 ? 17.990 9.124 42.734 1.00 10.77 113 ASP D C 1
ATOM 4613 O O . ASP D 1 113 ? 17.173 8.906 43.629 1.00 9.14 113 ASP D O 1
ATOM 4618 N N . ASP D 1 114 ? 18.280 10.357 42.328 1.00 9.41 114 ASP D N 1
ATOM 4619 C CA . ASP D 1 114 ? 17.615 11.465 42.990 1.00 9.93 114 ASP D CA 1
ATOM 4620 C C . ASP D 1 114 ? 16.178 11.635 42.538 1.00 10.51 114 ASP D C 1
ATOM 4621 O O . ASP D 1 114 ? 15.278 11.721 43.370 1.00 9.72 114 ASP D O 1
ATOM 4626 N N . VAL D 1 115 ? 15.950 11.638 41.230 1.00 11.98 115 VAL D N 1
ATOM 4627 C CA . VAL D 1 115 ? 14.601 11.811 40.705 1.00 11.76 115 VAL D CA 1
ATOM 4628 C C . VAL D 1 115 ? 14.254 10.768 39.650 1.00 12.62 115 VAL D C 1
ATOM 4629 O O . VAL D 1 115 ? 15.042 10.509 38.745 1.00 11.85 115 VAL D O 1
ATOM 4633 N N . ALA D 1 116 ? 13.069 10.179 39.773 1.00 11.67 116 ALA D N 1
ATOM 4634 C CA . ALA D 1 116 ? 12.600 9.188 38.813 1.00 12.44 116 ALA D CA 1
ATOM 4635 C C . ALA D 1 116 ? 11.707 9.899 37.803 1.00 13.86 116 ALA D C 1
ATOM 4636 O O . ALA D 1 116 ? 10.693 10.499 38.167 1.00 12.78 116 ALA D O 1
ATOM 4638 N N . THR D 1 117 ? 12.092 9.843 36.535 1.00 14.51 117 THR D N 1
ATOM 4639 C CA . THR D 1 117 ? 11.309 10.482 35.490 1.00 16.16 117 THR D CA 1
ATOM 4640 C C . THR D 1 117 ? 10.579 9.424 34.673 1.00 15.17 117 THR D C 1
ATOM 4641 O O . THR D 1 117 ? 9.460 9.046 35.007 1.00 17.19 117 THR D O 1
ATOM 4645 N N . THR D 1 118 ? 11.209 8.934 33.615 1.00 15.61 118 THR D N 1
ATOM 4646 C CA . THR D 1 118 ? 10.581 7.912 32.792 1.00 14.63 118 THR D CA 1
ATOM 4647 C C . THR D 1 118 ? 10.924 6.537 33.345 1.00 13.91 118 THR D C 1
ATOM 4648 O O . THR D 1 118 ? 10.251 5.554 33.046 1.00 14.60 118 THR D O 1
ATOM 4652 N N . GLY D 1 119 ? 11.972 6.488 34.162 1.00 12.97 119 GLY D N 1
ATOM 4653 C CA . GLY D 1 119 ? 12.411 5.238 34.749 1.00 13.34 119 GLY D CA 1
ATOM 4654 C C . GLY D 1 119 ? 13.457 4.525 33.914 1.00 13.71 119 GLY D C 1
ATOM 4655 O O . GLY D 1 119 ? 14.093 3.583 34.391 1.00 12.21 119 GLY D O 1
ATOM 4656 N N . THR D 1 120 ? 13.651 4.978 32.675 1.00 14.05 120 THR D N 1
ATOM 4657 C CA . THR D 1 120 ? 14.614 4.347 31.773 1.00 15.49 120 THR D CA 1
ATOM 4658 C C . THR D 1 120 ? 16.070 4.399 32.241 1.00 16.07 120 THR D C 1
ATOM 4659 O O . THR D 1 120 ? 16.816 3.442 32.038 1.00 17.40 120 THR D O 1
ATOM 4663 N N . SER D 1 121 ? 16.482 5.499 32.863 1.00 15.01 121 SER D N 1
ATOM 4664 C CA . SER D 1 121 ? 17.854 5.596 33.350 1.00 14.51 121 SER D CA 1
ATOM 4665 C C . SER D 1 121 ? 18.081 4.534 34.424 1.00 13.44 121 SER D C 1
ATOM 4666 O O . SER D 1 121 ? 19.145 3.907 34.486 1.00 13.15 121 SER D O 1
ATOM 4669 N N . ILE D 1 122 ? 17.069 4.333 35.263 1.00 12.23 122 ILE D N 1
ATOM 4670 C CA . ILE D 1 122 ? 17.139 3.341 36.332 1.00 11.22 122 ILE D CA 1
ATOM 4671 C C . ILE D 1 122 ? 17.133 1.944 35.722 1.00 10.99 122 ILE D C 1
ATOM 4672 O O . ILE D 1 122 ? 17.874 1.066 36.157 1.00 10.46 122 ILE D O 1
ATOM 4677 N N . ALA D 1 123 ? 16.287 1.750 34.714 1.00 12.07 123 ALA D N 1
ATOM 4678 C CA . ALA D 1 123 ? 16.179 0.465 34.028 1.00 12.50 123 ALA D CA 1
ATOM 4679 C C . ALA D 1 123 ? 17.514 0.031 33.420 1.00 13.72 123 ALA D C 1
ATOM 4680 O O . ALA D 1 123 ? 17.870 -1.150 33.448 1.00 13.41 123 ALA D O 1
ATOM 4682 N N . LYS D 1 124 ? 18.249 0.984 32.858 1.00 14.28 124 LYS D N 1
ATOM 4683 C CA . LYS D 1 124 ? 19.541 0.672 32.263 1.00 16.10 124 LYS D CA 1
ATOM 4684 C C . LYS D 1 124 ? 20.509 0.188 33.335 1.00 14.68 124 LYS D C 1
ATOM 4685 O O . LYS D 1 124 ? 21.281 -0.743 33.109 1.00 13.72 124 LYS D O 1
ATOM 4691 N N . SER D 1 125 ? 20.464 0.814 34.507 1.00 13.15 125 SER D N 1
ATOM 4692 C CA . SER D 1 125 ? 21.355 0.410 35.588 1.00 13.27 125 SER D CA 1
ATOM 4693 C C . SER D 1 125 ? 21.005 -0.998 36.057 1.00 12.33 125 SER D C 1
ATOM 4694 O O . SER D 1 125 ? 21.891 -1.788 36.388 1.00 11.78 125 SER D O 1
ATOM 4697 N N . ILE D 1 126 ? 19.711 -1.307 36.083 1.00 12.38 126 ILE D N 1
ATOM 4698 C CA . ILE D 1 126 ? 19.252 -2.628 36.501 1.00 12.60 126 ILE D CA 1
ATOM 4699 C C . ILE D 1 126 ? 19.825 -3.675 35.545 1.00 12.56 126 ILE D C 1
ATOM 4700 O O . ILE D 1 126 ? 20.347 -4.706 35.974 1.00 12.82 126 ILE D O 1
ATOM 4705 N N . GLU D 1 127 ? 19.734 -3.406 34.248 1.00 13.78 127 GLU D N 1
ATOM 4706 C CA . GLU D 1 127 ? 20.255 -4.341 33.255 1.00 15.97 127 GLU D CA 1
ATOM 4707 C C . GLU D 1 127 ? 21.754 -4.603 33.434 1.00 14.03 127 GLU D C 1
ATOM 4708 O O . GLU D 1 127 ? 22.202 -5.745 33.333 1.00 14.60 127 GLU D O 1
ATOM 4714 N N . VAL D 1 128 ? 22.526 -3.552 33.699 1.00 11.84 128 VAL D N 1
ATOM 4715 C CA . VAL D 1 128 ? 23.964 -3.701 33.903 1.00 10.98 128 VAL D CA 1
ATOM 4716 C C . VAL D 1 128 ? 24.220 -4.528 35.163 1.00 11.21 128 VAL D C 1
ATOM 4717 O O . VAL D 1 128 ? 25.049 -5.436 35.171 1.00 11.95 128 VAL D O 1
ATOM 4721 N N . LEU D 1 129 ? 23.500 -4.210 36.232 1.00 11.00 129 LEU D N 1
ATOM 4722 C CA . LEU D 1 129 ? 23.654 -4.948 37.479 1.00 9.73 129 LEU D CA 1
ATOM 4723 C C . LEU D 1 129 ? 23.310 -6.436 37.339 1.00 10.54 129 LEU D C 1
ATOM 4724 O O . LEU D 1 129 ? 24.085 -7.299 37.757 1.00 11.65 129 LEU D O 1
ATOM 4729 N N . ARG D 1 130 ? 22.157 -6.741 36.749 1.00 10.73 130 ARG D N 1
ATOM 4730 C CA . ARG D 1 130 ? 21.753 -8.138 36.605 1.00 12.50 130 ARG D CA 1
ATOM 4731 C C . ARG D 1 130 ? 22.687 -8.936 35.708 1.00 13.83 130 ARG D C 1
ATOM 4732 O O . ARG D 1 130 ? 22.935 -10.114 35.960 1.00 15.67 130 ARG D O 1
ATOM 4740 N N . SER D 1 131 ? 23.220 -8.289 34.676 1.00 14.34 131 SER D N 1
ATOM 4741 C CA . SER D 1 131 ? 24.132 -8.955 33.755 1.00 16.45 131 SER D CA 1
ATOM 4742 C C . SER D 1 131 ? 25.494 -9.189 34.393 1.00 17.19 131 SER D C 1
ATOM 4743 O O . SER D 1 131 ? 26.267 -10.028 33.920 1.00 18.47 131 SER D O 1
ATOM 4746 N N . ASN D 1 132 ? 25.788 -8.459 35.467 1.00 17.56 132 ASN D N 1
ATOM 4747 C CA . ASN D 1 132 ? 27.074 -8.606 36.140 1.00 19.16 132 ASN D CA 1
ATOM 4748 C C . ASN D 1 132 ? 27.054 -9.388 37.451 1.00 19.76 132 ASN D C 1
ATOM 4749 O O . ASN D 1 132 ? 27.969 -9.264 38.264 1.00 20.55 132 ASN D O 1
ATOM 4754 N N . GLY D 1 133 ? 26.011 -10.185 37.663 1.00 18.82 133 GLY D N 1
ATOM 4755 C CA . GLY D 1 133 ? 25.949 -11.006 38.861 1.00 18.65 133 GLY D CA 1
ATOM 4756 C C . GLY D 1 133 ? 25.244 -10.472 40.089 1.00 15.66 133 GLY D C 1
ATOM 4757 O O . GLY D 1 133 ? 25.244 -11.130 41.130 1.00 15.77 133 GLY D O 1
ATOM 4758 N N . TYR D 1 134 ? 24.653 -9.288 39.989 1.00 13.97 134 TYR D N 1
ATOM 4759 C CA . TYR D 1 134 ? 23.947 -8.708 41.127 1.00 12.59 134 TYR D CA 1
ATOM 4760 C C . TYR D 1 134 ? 22.456 -8.963 40.995 1.00 12.58 134 TYR D C 1
ATOM 4761 O O . TYR D 1 134 ? 21.960 -9.235 39.900 1.00 14.23 134 TYR D O 1
ATOM 4770 N N . THR D 1 135 ? 21.752 -8.903 42.119 1.00 12.49 135 THR D N 1
ATOM 4771 C CA . THR D 1 135 ? 20.305 -9.062 42.117 1.00 12.65 135 THR D CA 1
ATOM 4772 C C . THR D 1 135 ? 19.775 -7.728 42.627 1.00 12.38 135 THR D C 1
ATOM 4773 O O . THR D 1 135 ? 20.343 -7.126 43.547 1.00 11.74 135 THR D O 1
ATOM 4777 N N . VAL D 1 136 ? 18.704 -7.248 42.014 1.00 11.57 136 VAL D N 1
ATOM 4778 C CA . VAL D 1 136 ? 18.127 -5.977 42.413 1.00 12.13 136 VAL D CA 1
ATOM 4779 C C . VAL D 1 136 ? 16.625 -6.003 42.181 1.00 12.60 136 VAL D C 1
ATOM 4780 O O . VAL D 1 136 ? 16.160 -6.339 41.090 1.00 12.68 136 VAL D O 1
ATOM 4784 N N . GLY D 1 137 ? 15.870 -5.655 43.219 1.00 11.96 137 GLY D N 1
ATOM 4785 C CA . GLY D 1 137 ? 14.421 -5.651 43.104 1.00 12.26 137 GLY D CA 1
ATOM 4786 C C . GLY D 1 137 ? 13.811 -4.370 43.639 1.00 11.16 137 GLY D C 1
ATOM 4787 O O . GLY D 1 137 ? 12.589 -4.220 43.662 1.00 10.88 137 GLY D O 1
ATOM 4788 N N . THR D 1 138 ? 14.665 -3.446 44.070 1.00 9.17 138 THR D N 1
ATOM 4789 C CA . THR D 1 138 ? 14.202 -2.180 44.615 1.00 9.84 138 THR D CA 1
ATOM 4790 C C . THR D 1 138 ? 15.004 -0.991 44.100 1.00 9.70 138 THR D C 1
ATOM 4791 O O . THR D 1 138 ? 16.235 -1.033 44.049 1.00 8.84 138 THR D O 1
ATOM 4795 N N . ALA D 1 139 ? 14.288 0.056 43.703 1.00 10.26 139 ALA D N 1
ATOM 4796 C CA . ALA D 1 139 ? 14.894 1.298 43.240 1.00 9.63 139 ALA D CA 1
ATOM 4797 C C . ALA D 1 139 ? 14.371 2.359 44.202 1.00 9.42 139 ALA D C 1
ATOM 4798 O O . ALA D 1 139 ? 13.165 2.442 44.441 1.00 10.52 139 ALA D O 1
ATOM 4800 N N . LEU D 1 140 ? 15.280 3.170 44.742 1.00 8.17 140 LEU D N 1
ATOM 4801 C CA . LEU D 1 140 ? 14.932 4.194 45.715 1.00 8.15 140 LEU D CA 1
ATOM 4802 C C . LEU D 1 140 ? 15.285 5.595 45.220 1.00 6.60 140 LEU D C 1
ATOM 4803 O O . LEU D 1 140 ? 16.413 5.833 44.807 1.00 8.94 140 LEU D O 1
ATOM 4808 N N . VAL D 1 141 ? 14.317 6.508 45.252 1.00 7.93 141 VAL D N 1
ATOM 4809 C CA . VAL D 1 141 ? 14.550 7.886 44.807 1.00 8.20 141 VAL D CA 1
ATOM 4810 C C . VAL D 1 141 ? 13.985 8.881 45.818 1.00 9.32 141 VAL D C 1
ATOM 4811 O O . VAL D 1 141 ? 13.221 8.510 46.710 1.00 8.93 141 VAL D O 1
ATOM 4815 N N . LEU D 1 142 ? 14.370 10.146 45.687 1.00 7.67 142 LEU D N 1
ATOM 4816 C CA . LEU D 1 142 ? 13.861 11.167 46.588 1.00 10.56 142 LEU D CA 1
ATOM 4817 C C . LEU D 1 142 ? 12.514 11.634 46.074 1.00 11.05 142 LEU D C 1
ATOM 4818 O O . LEU D 1 142 ? 11.562 11.773 46.838 1.00 12.38 142 LEU D O 1
ATOM 4823 N N . VAL D 1 143 ? 12.437 11.867 44.768 1.00 11.88 143 VAL D N 1
ATOM 4824 C CA . VAL D 1 143 ? 11.202 12.331 44.158 1.00 11.16 143 VAL D CA 1
ATOM 4825 C C . VAL D 1 143 ? 10.855 11.545 42.907 1.00 11.40 143 VAL D C 1
ATOM 4826 O O . VAL D 1 143 ? 11.703 11.313 42.047 1.00 12.38 143 VAL D O 1
ATOM 4830 N N . ASP D 1 144 ? 9.604 11.117 42.823 1.00 12.02 144 ASP D N 1
ATOM 4831 C CA . ASP D 1 144 ? 9.123 10.393 41.657 1.00 12.72 144 ASP D CA 1
ATOM 4832 C C . ASP D 1 144 ? 8.202 11.381 40.951 1.00 13.53 144 ASP D C 1
ATOM 4833 O O . ASP D 1 144 ? 7.275 11.912 41.565 1.00 13.62 144 ASP D O 1
ATOM 4838 N N . ARG D 1 145 ? 8.468 11.654 39.678 1.00 12.99 145 ARG D N 1
ATOM 4839 C CA . ARG D 1 145 ? 7.623 12.588 38.944 1.00 14.78 145 ARG D CA 1
ATOM 4840 C C . ARG D 1 145 ? 6.238 11.997 38.717 1.00 15.76 145 ARG D C 1
ATOM 4841 O O . ARG D 1 145 ? 5.301 12.714 38.368 1.00 16.55 145 ARG D O 1
ATOM 4849 N N . GLY D 1 146 ? 6.107 10.691 38.935 1.00 16.73 146 GLY D N 1
ATOM 4850 C CA . GLY D 1 146 ? 4.828 10.032 38.738 1.00 16.53 146 GLY D CA 1
ATOM 4851 C C . GLY D 1 146 ? 4.447 10.069 37.273 1.00 18.42 146 GLY D C 1
ATOM 4852 O O . GLY D 1 146 ? 3.286 10.300 36.920 1.00 18.02 146 GLY D O 1
ATOM 4853 N N . GLU D 1 147 ? 5.435 9.829 36.417 1.00 17.92 147 GLU D N 1
ATOM 4854 C CA . GLU D 1 147 ? 5.222 9.861 34.981 1.00 18.02 147 GLU D CA 1
ATOM 4855 C C . GLU D 1 147 ? 5.613 8.569 34.272 1.00 17.77 147 GLU D C 1
ATOM 4856 O O . GLU D 1 147 ? 6.228 8.589 33.207 1.00 17.76 147 GLU D O 1
ATOM 4862 N N . GLY D 1 148 ? 5.262 7.443 34.885 1.00 17.45 148 GLY D N 1
ATOM 4863 C CA . GLY D 1 148 ? 5.545 6.159 34.271 1.00 16.09 148 GLY D CA 1
ATOM 4864 C C . GLY D 1 148 ? 6.689 5.325 34.811 1.00 15.32 148 GLY D C 1
ATOM 4865 O O . GLY D 1 148 ? 6.742 4.123 34.545 1.00 14.25 148 GLY D O 1
ATOM 4866 N N . ALA D 1 149 ? 7.603 5.936 35.557 1.00 13.10 149 ALA D N 1
ATOM 4867 C CA . ALA D 1 149 ? 8.744 5.198 36.092 1.00 12.73 149 ALA D CA 1
ATOM 4868 C C . ALA D 1 149 ? 8.346 3.936 36.862 1.00 12.56 149 ALA D C 1
ATOM 4869 O O . ALA D 1 149 ? 8.874 2.853 36.599 1.00 13.12 149 ALA D O 1
ATOM 4871 N N . GLY D 1 150 ? 7.416 4.076 37.805 1.00 11.41 150 GLY D N 1
ATOM 4872 C CA . GLY D 1 150 ? 6.987 2.939 38.604 1.00 12.86 150 GLY D CA 1
ATOM 4873 C C . GLY D 1 150 ? 6.463 1.772 37.791 1.00 13.89 150 GLY D C 1
ATOM 4874 O O . GLY D 1 150 ? 6.801 0.615 38.053 1.00 14.10 150 GLY D O 1
ATOM 4875 N N . GLU D 1 151 ? 5.630 2.080 36.805 1.00 13.52 151 GLU D N 1
ATOM 4876 C CA . GLU D 1 151 ? 5.049 1.062 35.943 1.00 14.52 151 GLU D CA 1
ATOM 4877 C C . GLU D 1 151 ? 6.094 0.368 35.073 1.00 13.77 151 GLU D C 1
ATOM 4878 O O . GLU D 1 151 ? 6.048 -0.854 34.897 1.00 13.99 151 GLU D O 1
ATOM 4884 N N . LEU D 1 152 ? 7.029 1.143 34.527 1.00 12.74 152 LEU D N 1
ATOM 4885 C CA . LEU D 1 152 ? 8.074 0.597 33.668 1.00 13.54 152 LEU D CA 1
ATOM 4886 C C . LEU D 1 152 ? 8.997 -0.323 34.452 1.00 14.47 152 LEU D C 1
ATOM 4887 O O . LEU D 1 152 ? 9.379 -1.390 33.969 1.00 15.43 152 LEU D O 1
ATOM 4892 N N . LEU D 1 153 ? 9.356 0.089 35.664 1.00 12.69 153 LEU D N 1
ATOM 4893 C CA . LEU D 1 153 ? 10.231 -0.723 36.494 1.00 13.14 153 LEU D CA 1
ATOM 4894 C C . LEU D 1 153 ? 9.520 -1.978 36.994 1.00 12.32 153 LEU D C 1
ATOM 4895 O O . LEU D 1 153 ? 10.139 -3.030 37.124 1.00 13.97 153 LEU D O 1
ATOM 4900 N N . ALA D 1 154 ? 8.224 -1.869 37.268 1.00 12.75 154 ALA D N 1
ATOM 4901 C CA . ALA D 1 154 ? 7.463 -3.011 37.749 1.00 15.36 154 ALA D CA 1
ATOM 4902 C C . ALA D 1 154 ? 7.430 -4.105 36.692 1.00 17.38 154 ALA D C 1
ATOM 4903 O O . ALA D 1 154 ? 7.415 -5.293 37.019 1.00 17.43 154 ALA D O 1
ATOM 4905 N N . ARG D 1 155 ? 7.425 -3.705 35.422 1.00 17.75 155 ARG D N 1
ATOM 4906 C CA . ARG D 1 155 ? 7.394 -4.676 34.336 1.00 21.49 155 ARG D CA 1
ATOM 4907 C C . ARG D 1 155 ? 8.689 -5.469 34.233 1.00 21.26 155 ARG D C 1
ATOM 4908 O O . ARG D 1 155 ? 8.747 -6.474 33.524 1.00 21.84 155 ARG D O 1
ATOM 4924 N N . GLY D 1 157 ? 10.330 -6.459 37.124 1.00 15.02 157 GLY D N 1
ATOM 4925 C CA . GLY D 1 157 ? 10.551 -6.966 38.466 1.00 12.65 157 GLY D CA 1
ATOM 4926 C C . GLY D 1 157 ? 11.305 -6.054 39.414 1.00 11.57 157 GLY D C 1
ATOM 4927 O O . GLY D 1 157 ? 12.098 -6.521 40.233 1.00 10.96 157 GLY D O 1
ATOM 4928 N N . VAL D 1 158 ? 11.067 -4.753 39.306 1.00 10.73 158 VAL D N 1
ATOM 4929 C CA . VAL D 1 158 ? 11.715 -3.802 40.201 1.00 11.30 158 VAL D CA 1
ATOM 4930 C C . VAL D 1 158 ? 10.648 -2.903 40.819 1.00 11.74 158 VAL D C 1
ATOM 4931 O O . VAL D 1 158 ? 9.819 -2.326 40.114 1.00 12.31 158 VAL D O 1
ATOM 4935 N N . ARG D 1 159 ? 10.667 -2.799 42.142 1.00 11.68 159 ARG D N 1
ATOM 4936 C CA . ARG D 1 159 ? 9.710 -1.974 42.858 1.00 11.99 159 ARG D CA 1
ATOM 4937 C C . ARG D 1 159 ? 10.315 -0.601 43.131 1.00 12.38 159 ARG D C 1
ATOM 4938 O O . ARG D 1 159 ? 11.364 -0.491 43.770 1.00 10.76 159 ARG D O 1
ATOM 4946 N N . LEU D 1 160 ? 9.656 0.438 42.630 1.00 10.36 160 LEU D N 1
ATOM 4947 C CA . LEU D 1 160 ? 10.113 1.804 42.829 1.00 10.90 160 LEU D CA 1
ATOM 4948 C C . LEU D 1 160 ? 9.545 2.332 44.135 1.00 11.55 160 LEU D C 1
ATOM 4949 O O . LEU D 1 160 ? 8.347 2.213 44.386 1.00 12.12 160 LEU D O 1
ATOM 4954 N N . VAL D 1 161 ? 10.410 2.910 44.961 1.00 11.25 161 VAL D N 1
ATOM 4955 C CA . VAL D 1 161 ? 10.003 3.489 46.239 1.00 12.09 161 VAL D CA 1
ATOM 4956 C C . VAL D 1 161 ? 10.522 4.926 46.247 1.00 12.03 161 VAL D C 1
ATOM 4957 O O . VAL D 1 161 ? 11.666 5.173 45.863 1.00 11.80 161 VAL D O 1
ATOM 4961 N N . SER D 1 162 ? 9.686 5.870 46.671 1.00 12.14 162 SER D N 1
ATOM 4962 C CA . SER D 1 162 ? 10.087 7.274 46.696 1.00 12.19 162 SER D CA 1
ATOM 4963 C C . SER D 1 162 ? 9.728 7.975 47.999 1.00 11.04 162 SER D C 1
ATOM 4964 O O . SER D 1 162 ? 8.763 7.607 48.668 1.00 11.74 162 SER D O 1
ATOM 4967 N N . VAL D 1 163 ? 10.511 8.991 48.350 1.00 10.89 163 VAL D N 1
ATOM 4968 C CA . VAL D 1 163 ? 10.260 9.764 49.562 1.00 10.18 163 VAL D CA 1
ATOM 4969 C C . VAL D 1 163 ? 8.983 10.581 49.346 1.00 12.83 163 VAL D C 1
ATOM 4970 O O . VAL D 1 163 ? 8.148 10.707 50.247 1.00 12.02 163 VAL D O 1
ATOM 4974 N N . ALA D 1 164 ? 8.832 11.124 48.141 1.00 12.76 164 ALA D N 1
ATOM 4975 C CA . ALA D 1 164 ? 7.652 11.919 47.817 1.00 13.21 164 ALA D CA 1
ATOM 4976 C C . ALA D 1 164 ? 7.409 11.966 46.317 1.00 13.30 164 ALA D C 1
ATOM 4977 O O . ALA D 1 164 ? 8.296 11.652 45.518 1.00 12.68 164 ALA D O 1
ATOM 4979 N N . THR D 1 165 ? 6.192 12.338 45.936 1.00 11.79 165 THR D N 1
ATOM 4980 C CA . THR D 1 165 ? 5.860 12.454 44.528 1.00 13.67 165 THR D CA 1
ATOM 4981 C C . THR D 1 165 ? 5.834 13.935 44.194 1.00 14.14 165 THR D C 1
ATOM 4982 O O . THR D 1 165 ? 5.652 14.778 45.075 1.00 13.57 165 THR D O 1
ATOM 4986 N N . LEU D 1 166 ? 6.025 14.249 42.921 1.00 12.27 166 LEU D N 1
ATOM 4987 C CA . LEU D 1 166 ? 6.010 15.630 42.479 1.00 13.78 166 LEU D CA 1
ATOM 4988 C C . LEU D 1 166 ? 4.643 16.237 42.757 1.00 14.32 166 LEU D C 1
ATOM 4989 O O . LEU D 1 166 ? 4.538 17.384 43.178 1.00 13.38 166 LEU D O 1
ATOM 4994 N N . LYS D 1 167 ? 3.592 15.456 42.534 1.00 14.65 167 LYS D N 1
ATOM 4995 C CA . LYS D 1 167 ? 2.240 15.943 42.768 1.00 16.49 167 LYS D CA 1
ATOM 4996 C C . LYS D 1 167 ? 2.053 16.381 44.221 1.00 15.92 167 LYS D C 1
ATOM 4997 O O . LYS D 1 167 ? 1.542 17.466 44.487 1.00 16.30 167 LYS D O 1
ATOM 5003 N N . THR D 1 168 ? 2.478 15.541 45.156 1.00 15.10 168 THR D N 1
ATOM 5004 C CA . THR D 1 168 ? 2.355 15.858 46.574 1.00 15.42 168 THR D CA 1
ATOM 5005 C C . THR D 1 168 ? 3.144 17.115 46.934 1.00 14.34 168 THR D C 1
ATOM 5006 O O . THR D 1 168 ? 2.673 17.952 47.699 1.00 13.97 168 THR D O 1
ATOM 5010 N N . ILE D 1 169 ? 4.342 17.249 46.373 1.00 13.29 169 ILE D N 1
ATOM 5011 C CA . ILE D 1 169 ? 5.174 18.412 46.652 1.00 13.54 169 ILE D CA 1
ATOM 5012 C C . ILE D 1 169 ? 4.504 19.702 46.181 1.00 13.36 169 ILE D C 1
ATOM 5013 O O . ILE D 1 169 ? 4.472 20.692 46.908 1.00 13.66 169 ILE D O 1
ATOM 5018 N N . LEU D 1 170 ? 3.966 19.695 44.968 1.00 13.10 170 LEU D N 1
ATOM 5019 C CA . LEU D 1 170 ? 3.332 20.896 44.439 1.00 13.66 170 LEU D CA 1
ATOM 5020 C C . LEU D 1 170 ? 2.054 21.258 45.195 1.00 15.88 170 LEU D C 1
ATOM 5021 O O . LEU D 1 170 ? 1.735 22.434 45.365 1.00 16.34 170 LEU D O 1
ATOM 5026 N N . GLU D 1 171 ? 1.333 20.240 45.655 1.00 15.71 171 GLU D N 1
ATOM 5027 C CA . GLU D 1 171 ? 0.105 20.451 46.411 1.00 19.00 171 GLU D CA 1
ATOM 5028 C C . GLU D 1 171 ? 0.446 21.108 47.750 1.00 19.31 171 GLU D C 1
ATOM 5029 O O . GLU D 1 171 ? -0.214 22.058 48.182 1.00 19.14 171 GLU D O 1
ATOM 5035 N N . LYS D 1 172 ? 1.488 20.597 48.398 1.00 19.34 172 LYS D N 1
ATOM 5036 C CA . LYS D 1 172 ? 1.938 21.123 49.683 1.00 19.80 172 LYS D CA 1
ATOM 5037 C C . LYS D 1 172 ? 2.376 22.574 49.569 1.00 18.86 172 LYS D C 1
ATOM 5038 O O . LYS D 1 172 ? 2.144 23.373 50.476 1.00 19.72 172 LYS D O 1
ATOM 5044 N N . LEU D 1 173 ? 3.012 22.915 48.454 1.00 16.37 173 LEU D N 1
ATOM 5045 C CA . LEU D 1 173 ? 3.498 24.273 48.252 1.00 17.02 173 LEU D CA 1
ATOM 5046 C C . LEU D 1 173 ? 2.442 25.226 47.698 1.00 17.53 173 LEU D C 1
ATOM 5047 O O . LEU D 1 173 ? 2.729 26.404 47.466 1.00 18.67 173 LEU D O 1
ATOM 5052 N N . GLY D 1 174 ? 1.225 24.724 47.501 1.00 16.13 174 GLY D N 1
ATOM 5053 C CA . GLY D 1 174 ? 0.158 25.560 46.968 1.00 15.96 174 GLY D CA 1
ATOM 5054 C C . GLY D 1 174 ? 0.556 26.121 45.617 1.00 16.37 174 GLY D C 1
ATOM 5055 O O . GLY D 1 174 ? 0.303 27.285 45.296 1.00 14.94 174 GLY D O 1
ATOM 5056 N N . TRP D 1 175 ? 1.179 25.268 44.816 1.00 16.94 175 TRP D N 1
ATOM 5057 C CA . TRP D 1 175 ? 1.664 25.640 43.496 1.00 18.78 175 TRP D CA 1
ATOM 5058 C C . TRP D 1 175 ? 0.590 26.146 42.541 1.00 20.38 175 TRP D C 1
ATOM 5059 O O . TRP D 1 175 ? 0.815 27.096 41.787 1.00 20.56 175 TRP D O 1
ATOM 5070 N N . GLY D 1 176 ? -0.578 25.515 42.578 1.00 21.81 176 GLY D N 1
ATOM 5071 C CA . GLY D 1 176 ? -1.644 25.906 41.675 1.00 23.91 176 GLY D CA 1
ATOM 5072 C C . GLY D 1 176 ? -1.351 25.281 40.323 1.00 25.10 176 GLY D C 1
ATOM 5073 O O . GLY D 1 176 ? -0.206 24.932 40.039 1.00 24.87 176 GLY D O 1
ATOM 5074 N N . GLY D 1 177 ? -2.369 25.127 39.486 1.00 25.77 177 GLY D N 1
ATOM 5075 C CA . GLY D 1 177 ? -2.136 24.529 38.183 1.00 28.10 177 GLY D CA 1
ATOM 5076 C C . GLY D 1 177 ? -3.340 24.602 37.273 1.00 29.07 177 GLY D C 1
ATOM 5077 O O . GLY D 1 177 ? -4.403 25.078 37.725 1.00 30.03 177 GLY D O 1
#

CATH classification: 3.40.50.2020